Protein AF-A0A1Y2BRX2-F1 (afdb_monomer_lite)

Foldseek 3Di:
DDDDDPPAPPFFFPQPPDDDQAFPPDDPDDDDDDDDDDDLVDQQWDFQADDFQAAAAEEEEEAAPPAPCPVVVQVLLQDCQAHLLQQLCLQQADPVGGHDGYHHDYYHYDPPDDDQEEECLPHVLVVVLVCCVVVVDDDASNYEYEYEYHPSRWYDYPNDIDLRTHQKAKAWAACQLPDFHDGTHIYMYGYPNDPDPDCQSSQARVQLRVQQCRQPSHFPNGIFRPDDDCCGGGFSSNQPPAWDWDAGPVRDTHIYTFGARSVVRDGHGRDDPHHPPPPPPPLPLCLKAWDAPDAFQAAAEEAEEEAACDPCVVVVLVLLQQCLQFLQQVLCQLLQDVRVGGHHHGYYYDYYHYNHPHDQEAEDVPHVLVVVLVCLQVVVDADDSRYEYEYEYDARRWYYYPNHTCPPRNQKGKDWHQCVVRHPDGIYIYMYHYQCVHRNVPSAASDPDSQLSSQARVQLRSQCRRQVQPHTIARPVDPFGHQQTDQFRRRWHDGPPSHIYTFGARSNVRHTDDSSPD

Secondary structure (DSSP, 8-state):
-------------------PPPPTT---S---PPP----TT--SSEE-S----SS-EEEEEEESTT-TTHHHHHHHHHHHHHSGGGGGGGGG--SS------EEEEEEE--SPPPSEEEIIIIIHHHHHHHHHTTS----TTEEEEEEEPTT-EEEETTEEBTTTBS-EEEEEE-TTT-SS-SEEEEEEEE--S--SSTHHHHHHHHHHHHHHHH-SSTTSSEEB-SSSTT-B-TTGGGTT-EEEEE-TTS-EEEEE-EEETTTTEEESS--SS----------TTSSEE-TT----SS-EE--EEES--TTHHHHHHHHHHHTTSTHHHHGGGG-EETTEE-----EEPPPEEESS--SEEEIIIIIHHHHHHHHHTTSS---TTEEEEEEEPTT-EEEETTEESTTTTSEEEEEEE-TTTSSSSEEEEEEE--TTTTTTTTS-S-SSHHHHHHHHHHHHHHHHHTTTTTSEEETTSTTEETTSGGGTT-EEEETTTEEEE-EEETTTTEEE-GGG-

Organism: NCBI:txid329046

Radius of gyration: 25.16 Å; chains: 1; bounding box: 63×54×71 Å

Structure (mmCIF, N/CA/C/O backbone):
data_AF-A0A1Y2BRX2-F1
#
_entry.id   AF-A0A1Y2BRX2-F1
#
loop_
_atom_site.group_PDB
_atom_site.id
_atom_site.type_symbol
_atom_site.label_atom_id
_atom_site.label_alt_id
_atom_site.label_comp_id
_atom_site.label_asym_id
_atom_site.label_entity_id
_atom_site.label_seq_id
_atom_site.pdbx_PDB_ins_code
_atom_site.Cartn_x
_atom_site.Cartn_y
_atom_site.Cartn_z
_atom_site.occupancy
_atom_site.B_iso_or_equiv
_atom_site.auth_seq_id
_atom_site.auth_comp_id
_atom_site.auth_asym_id
_atom_site.auth_atom_id
_atom_site.pdbx_PDB_model_num
ATOM 1 N N . MET A 1 1 ? 32.779 21.026 -26.526 1.00 32.16 1 MET A N 1
ATOM 2 C CA . MET A 1 1 ? 31.305 20.954 -26.529 1.00 32.16 1 MET A CA 1
ATOM 3 C C . MET A 1 1 ? 30.924 20.267 -25.242 1.00 32.16 1 MET A C 1
ATOM 5 O O . MET A 1 1 ? 30.883 19.050 -25.162 1.00 32.16 1 MET A O 1
ATOM 9 N N . SER A 1 2 ? 30.872 21.096 -24.217 1.00 27.55 2 SER A N 1
ATOM 10 C CA . SER A 1 2 ? 30.724 20.813 -22.799 1.00 27.55 2 SER A CA 1
ATOM 11 C C . SER A 1 2 ? 29.560 21.696 -22.387 1.00 27.55 2 SER A C 1
ATOM 13 O O . SER A 1 2 ? 29.672 22.897 -22.612 1.00 27.55 2 SER A O 1
ATOM 15 N N . ASP A 1 3 ? 28.463 21.070 -21.969 1.00 25.59 3 ASP A N 1
ATOM 16 C CA . ASP A 1 3 ? 27.291 21.622 -21.269 1.00 25.59 3 ASP A CA 1
ATOM 17 C C . ASP A 1 3 ? 26.054 20.817 -21.688 1.00 25.59 3 ASP A C 1
ATOM 19 O O . ASP A 1 3 ? 25.240 21.242 -22.501 1.00 25.59 3 ASP A O 1
ATOM 23 N N . PHE A 1 4 ? 25.934 19.609 -21.136 1.00 25.36 4 PHE A N 1
ATOM 24 C CA . PHE A 1 4 ? 24.626 19.060 -20.797 1.00 25.36 4 PHE A CA 1
ATOM 25 C C . PHE A 1 4 ? 24.645 18.865 -19.287 1.00 25.36 4 PHE A C 1
ATOM 27 O O . PHE A 1 4 ? 25.480 18.139 -18.749 1.00 25.36 4 PHE A O 1
ATOM 34 N N . ALA A 1 5 ? 23.813 19.672 -18.640 1.00 25.05 5 ALA A N 1
ATOM 35 C CA . ALA A 1 5 ? 23.762 19.901 -17.215 1.00 25.05 5 ALA A CA 1
ATOM 36 C C . ALA A 1 5 ? 23.495 18.617 -16.422 1.00 25.05 5 ALA A C 1
ATOM 38 O O . ALA A 1 5 ? 22.784 17.722 -16.878 1.00 25.05 5 ALA A O 1
ATOM 39 N N . ASN A 1 6 ? 24.040 18.599 -15.205 1.00 25.88 6 ASN A N 1
ATOM 40 C CA . ASN A 1 6 ? 23.584 17.775 -14.095 1.00 25.88 6 ASN A CA 1
ATOM 41 C C . ASN A 1 6 ? 22.054 17.883 -13.978 1.00 25.88 6 ASN A C 1
ATOM 43 O O . ASN A 1 6 ? 21.546 18.848 -13.409 1.00 25.88 6 ASN A O 1
ATOM 47 N N . PHE A 1 7 ? 21.326 16.910 -14.519 1.00 27.52 7 PHE A N 1
ATOM 48 C CA . PHE A 1 7 ? 19.983 16.617 -14.042 1.00 27.52 7 PHE A CA 1
ATOM 49 C C . PHE A 1 7 ? 20.167 15.887 -12.714 1.00 27.52 7 PHE A C 1
ATOM 51 O O . PHE A 1 7 ? 20.661 14.760 -12.686 1.00 27.52 7 PHE A O 1
ATOM 58 N N . ASN A 1 8 ? 19.856 16.570 -11.611 1.00 26.00 8 ASN A N 1
ATOM 59 C CA . ASN A 1 8 ? 19.730 15.919 -10.316 1.00 26.00 8 ASN A CA 1
ATOM 60 C C . ASN A 1 8 ? 18.638 14.855 -10.457 1.00 26.00 8 ASN A C 1
ATOM 62 O O . ASN A 1 8 ? 17.493 15.185 -10.751 1.00 26.00 8 ASN A O 1
ATOM 66 N N . LEU A 1 9 ? 19.010 13.585 -10.300 1.00 33.22 9 LEU A N 1
ATOM 67 C CA . LEU A 1 9 ? 18.044 12.514 -10.112 1.00 33.22 9 LEU A CA 1
ATOM 68 C C . LEU A 1 9 ? 17.394 12.754 -8.744 1.00 33.22 9 LEU A C 1
ATOM 70 O O . LEU A 1 9 ? 18.014 12.478 -7.714 1.00 33.22 9 LEU A O 1
ATOM 74 N N . GLU A 1 10 ? 16.185 13.301 -8.722 1.00 29.33 10 GLU A N 1
ATOM 75 C CA . GLU A 1 10 ? 15.288 13.103 -7.589 1.00 29.33 10 GLU A CA 1
ATOM 76 C C . GLU A 1 10 ? 14.779 11.675 -7.716 1.00 29.33 10 GLU A C 1
ATOM 78 O O . GLU A 1 10 ? 13.922 11.347 -8.531 1.00 29.33 10 GLU A O 1
ATOM 83 N N . ALA A 1 11 ? 15.454 10.776 -7.010 1.00 29.09 11 ALA A N 1
ATOM 84 C CA . ALA A 1 11 ? 15.002 9.410 -6.912 1.00 29.09 11 ALA A CA 1
ATOM 85 C C . ALA A 1 11 ? 13.754 9.390 -6.022 1.00 29.09 11 ALA A C 1
ATOM 87 O O . ALA A 1 11 ? 13.708 10.031 -4.970 1.00 29.09 11 ALA A O 1
ATOM 88 N N . THR A 1 12 ? 12.728 8.702 -6.511 1.00 32.28 12 THR A N 1
ATOM 89 C CA . THR A 1 12 ? 11.388 8.613 -5.939 1.00 32.28 12 THR A CA 1
ATOM 90 C C . THR A 1 12 ? 11.470 7.853 -4.625 1.00 32.28 12 THR A C 1
ATOM 92 O O . THR A 1 12 ? 11.398 6.629 -4.570 1.00 32.28 12 THR A O 1
ATOM 95 N N . VAL A 1 13 ? 11.672 8.592 -3.543 1.00 27.64 13 VAL A N 1
ATOM 96 C CA . VAL A 1 13 ? 11.586 8.055 -2.197 1.00 27.64 13 VAL A CA 1
ATOM 97 C C . VAL A 1 13 ? 10.103 7.992 -1.844 1.00 27.64 13 VAL A C 1
ATOM 99 O O . VAL A 1 13 ? 9.528 8.976 -1.383 1.00 27.64 13 VAL A O 1
ATOM 102 N N . ALA A 1 14 ? 9.466 6.837 -2.034 1.00 28.88 14 ALA A N 1
ATOM 103 C CA . ALA A 1 14 ? 8.312 6.507 -1.206 1.00 28.88 14 ALA A CA 1
ATOM 104 C C . ALA A 1 14 ? 8.851 6.179 0.188 1.00 28.88 14 ALA A C 1
ATOM 106 O O . ALA A 1 14 ? 8.959 5.021 0.582 1.00 28.88 14 ALA A O 1
ATOM 107 N N . ASN A 1 15 ? 9.256 7.219 0.921 1.00 26.61 15 ASN A N 1
ATOM 108 C CA . ASN A 1 15 ? 9.416 7.091 2.353 1.00 26.61 15 ASN A CA 1
ATOM 109 C C . ASN A 1 15 ? 8.004 6.819 2.851 1.00 26.61 15 ASN A C 1
ATOM 111 O O . ASN A 1 15 ? 7.181 7.730 2.919 1.00 26.61 15 ASN A O 1
ATOM 115 N N . TYR A 1 16 ? 7.740 5.568 3.207 1.00 31.95 16 TYR A N 1
ATOM 116 C CA . TYR A 1 16 ? 6.744 5.255 4.214 1.00 31.95 16 TYR A CA 1
ATOM 117 C C . TYR A 1 16 ? 7.233 5.925 5.494 1.00 31.95 16 TYR A C 1
ATOM 119 O O . TYR A 1 16 ? 7.947 5.320 6.293 1.00 31.95 16 TYR A O 1
ATOM 127 N N . THR A 1 17 ? 6.996 7.233 5.622 1.00 25.50 17 THR A N 1
ATOM 128 C CA . THR A 1 17 ? 7.447 7.985 6.782 1.00 25.50 17 THR A CA 1
ATOM 129 C C . THR A 1 17 ? 6.702 7.439 7.984 1.00 25.50 17 THR A C 1
ATOM 131 O O . THR A 1 17 ? 5.512 7.670 8.178 1.00 25.50 17 THR A O 1
ATOM 134 N N . SER A 1 18 ? 7.465 6.671 8.750 1.00 30.88 18 SER A N 1
ATOM 135 C CA . SER A 1 18 ? 7.239 6.242 10.116 1.00 30.88 18 SER A CA 1
ATOM 136 C C . SER A 1 18 ? 6.603 7.356 10.944 1.00 30.88 18 SER A C 1
ATOM 138 O O . SER A 1 18 ? 7.214 8.415 11.130 1.00 30.88 18 SER A O 1
ATOM 140 N N . HIS A 1 19 ? 5.402 7.106 11.452 1.00 36.16 19 HIS A N 1
ATOM 141 C CA . HIS A 1 19 ? 4.795 7.931 12.483 1.00 36.16 19 HIS A CA 1
ATOM 142 C C . HIS A 1 19 ? 5.400 7.521 13.822 1.00 36.16 19 HIS A C 1
ATOM 144 O O . HIS A 1 19 ? 5.216 6.404 14.298 1.00 36.16 19 HIS A O 1
ATOM 150 N N . THR A 1 20 ? 6.148 8.432 14.438 1.00 30.53 20 THR A N 1
ATOM 151 C CA . THR A 1 20 ? 6.547 8.265 15.834 1.00 30.53 20 THR A CA 1
ATOM 152 C C . THR A 1 20 ? 5.292 8.312 16.708 1.00 30.53 20 THR A C 1
ATOM 154 O O . THR A 1 20 ? 4.595 9.328 16.645 1.00 30.53 20 THR A O 1
ATOM 157 N N . PRO A 1 21 ? 5.025 7.300 17.554 1.00 33.62 21 PRO A N 1
ATOM 158 C CA . PRO A 1 21 ? 3.983 7.394 18.568 1.00 33.62 21 PRO A CA 1
ATOM 159 C C . PRO A 1 21 ? 4.205 8.643 19.428 1.00 33.62 21 PRO A C 1
ATOM 161 O O . PRO A 1 21 ? 5.339 8.930 19.830 1.00 33.62 21 PRO A O 1
ATOM 164 N N . VAL A 1 22 ? 3.146 9.405 19.705 1.00 32.34 22 VAL A N 1
ATOM 165 C CA . VAL A 1 22 ? 3.243 10.607 20.541 1.00 32.34 22 VAL A CA 1
ATOM 166 C C . VAL A 1 22 ? 3.672 10.195 21.961 1.00 32.34 22 VAL A C 1
ATOM 168 O O . VAL A 1 22 ? 2.942 9.459 22.620 1.00 32.34 22 VAL A O 1
ATOM 171 N N . PRO A 1 23 ? 4.827 10.651 22.489 1.00 26.11 23 PRO A N 1
ATOM 172 C CA . PRO A 1 23 ? 5.303 10.212 23.798 1.00 26.11 23 PRO A CA 1
ATOM 173 C C . PRO A 1 23 ? 4.419 10.729 24.941 1.00 26.11 23 PRO A C 1
ATOM 175 O O . PRO A 1 23 ? 4.184 11.934 25.052 1.00 26.11 23 PRO A O 1
ATOM 178 N N . PHE A 1 24 ? 4.090 9.855 25.899 1.00 31.39 24 PHE A N 1
ATOM 179 C CA . PHE A 1 24 ? 3.333 10.146 27.134 1.00 31.39 24 PHE A CA 1
ATOM 180 C C . PHE A 1 24 ? 3.897 11.287 28.026 1.00 31.39 24 PHE A C 1
ATOM 182 O O . PHE A 1 24 ? 3.278 11.681 29.012 1.00 31.39 24 PHE A O 1
ATOM 189 N N . SER A 1 25 ? 5.079 11.848 27.732 1.00 26.64 25 SER A N 1
ATOM 190 C CA . SER A 1 25 ? 5.807 12.756 28.639 1.00 26.64 25 SER A CA 1
ATOM 191 C C . SER A 1 25 ? 5.948 14.216 28.190 1.00 26.64 25 SER A C 1
ATOM 193 O O . SER A 1 25 ? 6.662 14.985 28.843 1.00 26.64 25 SER A O 1
ATOM 195 N N . ARG A 1 26 ? 5.247 14.675 27.146 1.00 29.53 26 ARG A N 1
ATOM 196 C CA . ARG A 1 26 ? 5.325 16.084 26.722 1.00 29.53 26 ARG A CA 1
ATOM 197 C C . ARG A 1 26 ? 3.956 16.758 26.697 1.00 29.53 26 ARG A C 1
ATOM 199 O O . ARG A 1 26 ? 3.260 16.682 25.704 1.00 29.53 26 ARG A O 1
ATOM 206 N N . LEU A 1 27 ? 3.624 17.438 27.801 1.00 29.95 27 LEU A N 1
ATOM 207 C CA . LEU A 1 27 ? 2.996 18.776 27.876 1.00 29.95 27 LEU A CA 1
ATOM 208 C C . LEU A 1 27 ? 2.600 19.094 29.334 1.00 29.95 27 LEU A C 1
ATOM 210 O O . LEU A 1 27 ? 1.451 19.354 29.675 1.00 29.95 27 LEU A O 1
ATOM 214 N N . LEU A 1 28 ? 3.589 19.140 30.234 1.00 28.02 28 LEU A N 1
ATOM 215 C CA . LEU A 1 28 ? 3.444 19.900 31.479 1.00 28.02 28 LEU A CA 1
ATOM 216 C C . LEU A 1 28 ? 3.600 21.388 31.157 1.00 28.02 28 LEU A C 1
ATOM 218 O O . LEU A 1 28 ? 4.697 21.933 31.275 1.00 28.02 28 LEU A O 1
ATOM 222 N N . LYS A 1 29 ? 2.507 22.013 30.713 1.00 27.38 29 LYS A N 1
ATOM 223 C CA . LYS A 1 29 ? 2.119 23.414 30.960 1.00 27.38 29 LYS A CA 1
ATOM 224 C C . LYS A 1 29 ? 0.887 23.717 30.117 1.00 27.38 29 LYS A C 1
ATOM 226 O O . LYS A 1 29 ? 0.976 23.846 28.903 1.00 27.38 29 LYS A O 1
ATOM 231 N N . GLY A 1 30 ? -0.257 23.822 30.787 1.00 29.06 30 GLY A N 1
ATOM 232 C CA . GLY A 1 30 ? -1.472 24.336 30.179 1.00 29.06 30 GLY A CA 1
ATOM 233 C C . GLY A 1 30 ? -1.260 25.780 29.743 1.00 29.06 30 GLY A C 1
ATOM 234 O O . GLY A 1 30 ? -1.150 26.671 30.582 1.00 29.06 30 GLY A O 1
ATOM 235 N N . GLU A 1 31 ? -1.220 26.000 28.436 1.00 27.09 31 GLU A N 1
ATOM 236 C CA . GLU A 1 31 ? -1.486 27.303 27.847 1.00 27.09 31 GLU A CA 1
ATOM 237 C C . GLU A 1 31 ? -2.825 27.207 27.122 1.00 27.09 31 GLU A C 1
ATOM 239 O O . GLU A 1 31 ? -2.972 26.569 26.084 1.00 27.09 31 GLU A O 1
ATO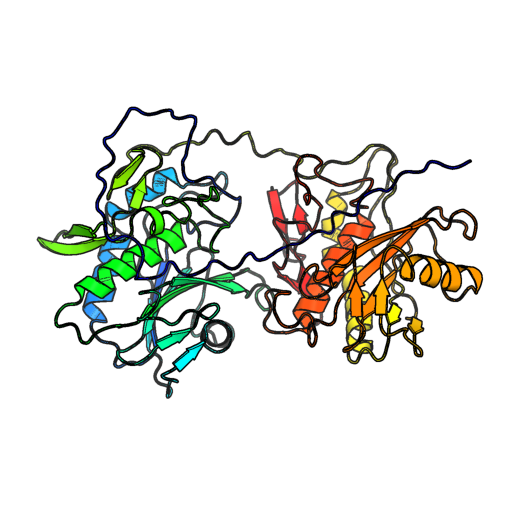M 244 N N . THR A 1 32 ? -3.843 27.811 27.728 1.00 25.61 32 THR A N 1
ATOM 245 C CA . THR A 1 32 ? -5.142 28.043 27.104 1.00 25.61 32 THR A CA 1
ATOM 246 C C . THR A 1 32 ? -4.958 29.032 25.956 1.00 25.61 32 THR A C 1
ATOM 248 O O . THR A 1 32 ? -4.799 30.231 26.201 1.00 25.61 32 THR A O 1
ATOM 251 N N . LEU A 1 33 ? -4.984 28.552 24.713 1.00 29.52 33 LEU A N 1
ATOM 252 C CA . LEU A 1 33 ? -5.094 29.424 23.547 1.00 29.52 33 LEU A CA 1
ATOM 253 C C . LEU A 1 33 ? -6.552 29.878 23.391 1.00 29.52 33 LEU A C 1
ATOM 255 O O . LEU A 1 33 ? -7.482 29.075 23.331 1.00 29.52 33 LEU A O 1
ATOM 259 N N . SER A 1 34 ? -6.732 31.197 23.399 1.00 25.16 34 SER A N 1
ATOM 260 C CA . SER A 1 34 ? -8.011 31.893 23.234 1.00 25.16 34 SER A CA 1
ATOM 261 C C . SER A 1 34 ? -8.429 31.899 21.753 1.00 25.16 34 SER A C 1
ATOM 263 O O . SER A 1 34 ? -7.551 32.013 20.895 1.00 25.16 34 SER A O 1
ATOM 265 N N . PRO A 1 35 ? -9.730 31.813 21.411 1.00 35.00 35 PRO A N 1
ATOM 266 C CA . PRO A 1 35 ? -10.169 31.660 20.031 1.00 35.00 35 PRO A CA 1
ATOM 267 C C . PRO A 1 35 ? -10.172 33.019 19.325 1.00 35.00 35 PRO A C 1
ATOM 269 O O . PRO A 1 35 ? -10.926 33.924 19.688 1.00 35.00 35 PRO A O 1
ATOM 272 N N . THR A 1 36 ? -9.362 33.171 18.282 1.00 29.42 36 THR A N 1
ATOM 273 C CA . THR A 1 36 ? -9.497 34.280 17.330 1.00 29.42 36 THR A CA 1
ATOM 274 C C . THR A 1 36 ? -9.916 33.746 15.967 1.00 29.42 36 THR A C 1
ATOM 276 O O . THR A 1 36 ? -9.121 33.120 15.281 1.00 29.42 36 THR A O 1
ATOM 279 N N . VAL A 1 37 ? -11.189 34.013 15.658 1.00 32.31 37 VAL A N 1
ATOM 280 C CA . VAL A 1 37 ? -11.879 34.190 14.365 1.00 32.31 37 VAL A CA 1
ATOM 281 C C . VAL A 1 37 ? -11.307 33.476 13.127 1.00 32.31 37 VAL A C 1
ATOM 283 O O . VAL A 1 37 ? -10.202 33.737 12.666 1.00 32.31 37 VAL A O 1
ATOM 286 N N . SER A 1 38 ? -12.195 32.667 12.549 1.00 37.03 38 SER A N 1
ATOM 287 C CA . SER A 1 38 ? -12.112 31.835 11.350 1.00 37.03 38 SER A CA 1
ATOM 288 C C . SER A 1 38 ? -11.604 32.529 10.081 1.00 37.03 38 SER A C 1
ATOM 290 O O . SER A 1 38 ? -12.235 33.467 9.585 1.00 37.03 38 SER A O 1
ATOM 292 N N . ASP A 1 39 ? -10.563 31.949 9.490 1.00 40.62 39 ASP A N 1
ATOM 293 C CA . ASP A 1 39 ? -10.271 32.028 8.060 1.00 40.62 39 ASP A CA 1
ATOM 294 C C . ASP A 1 39 ? -10.576 30.654 7.423 1.00 40.62 39 ASP A C 1
ATOM 296 O O . ASP A 1 39 ? -9.798 29.715 7.599 1.00 40.62 39 ASP A O 1
ATOM 300 N N . PRO A 1 40 ? -11.696 30.501 6.691 1.00 41.91 40 PRO A N 1
ATOM 301 C CA . PRO A 1 40 ? -12.034 29.270 5.970 1.00 41.91 40 PRO A CA 1
ATOM 302 C C . PRO A 1 40 ? -10.982 28.837 4.934 1.00 41.91 40 PRO A C 1
ATOM 304 O O . PRO A 1 40 ? -11.077 27.730 4.414 1.00 41.91 40 PRO A O 1
ATOM 307 N N . SER A 1 41 ? -9.995 29.686 4.612 1.00 51.56 41 SER A N 1
ATOM 308 C CA . SER A 1 41 ? -8.897 29.354 3.696 1.00 51.56 41 SER A CA 1
ATOM 309 C C . SER A 1 41 ? -7.710 28.637 4.356 1.00 51.56 41 SER A C 1
ATOM 311 O O . SER A 1 41 ? -6.770 28.260 3.659 1.00 51.56 41 SER A O 1
ATOM 313 N N . LYS A 1 42 ? -7.748 28.393 5.676 1.00 62.41 42 LYS A N 1
ATOM 314 C CA . LYS A 1 42 ? -6.726 27.616 6.397 1.00 62.41 42 LYS A CA 1
ATOM 315 C C . LYS A 1 42 ? -7.355 26.491 7.212 1.00 62.41 42 LYS A C 1
ATOM 317 O O . LYS A 1 42 ? -7.493 26.580 8.429 1.00 62.41 42 LYS A O 1
ATOM 322 N N . LEU A 1 43 ? -7.739 25.423 6.517 1.00 79.12 43 LEU A N 1
ATOM 323 C CA . LEU A 1 43 ? -8.009 24.137 7.158 1.00 79.12 43 LEU A CA 1
ATOM 324 C C . LEU A 1 43 ? -6.722 23.649 7.838 1.00 79.12 43 LEU A C 1
ATOM 326 O O . LEU A 1 43 ? -5.643 23.794 7.265 1.00 79.12 43 LEU A O 1
ATOM 330 N N . LEU A 1 44 ? -6.836 23.108 9.055 1.00 87.19 44 LEU A N 1
ATOM 331 C CA . LEU A 1 44 ? -5.675 22.565 9.762 1.00 87.19 44 LEU A CA 1
ATOM 332 C C . LEU A 1 44 ? -5.317 21.185 9.206 1.00 87.19 44 LEU A C 1
ATOM 334 O O . LEU A 1 44 ? -4.168 20.958 8.848 1.00 87.19 44 LEU A O 1
ATOM 338 N N . LEU A 1 45 ? -6.305 20.289 9.108 1.00 88.88 45 LEU A N 1
ATOM 339 C CA . LEU A 1 45 ? -6.128 19.004 8.434 1.00 88.88 45 LEU A CA 1
ATOM 340 C C . LEU A 1 45 ? -6.440 19.163 6.951 1.00 88.88 45 LEU A C 1
ATOM 342 O O . LEU A 1 45 ? -7.478 19.730 6.588 1.00 88.88 45 LEU A O 1
ATOM 346 N N . THR A 1 46 ? -5.580 18.597 6.116 1.00 86.56 46 THR A N 1
ATOM 347 C CA . THR A 1 46 ? -5.766 18.487 4.671 1.00 86.56 46 THR A CA 1
ATOM 348 C C . THR A 1 46 ? -5.968 17.033 4.279 1.00 86.56 46 THR A C 1
ATOM 350 O O . THR A 1 46 ? -5.470 16.131 4.946 1.00 86.56 46 THR A O 1
ATOM 353 N N . TYR A 1 47 ? -6.710 16.807 3.200 1.00 82.88 47 TYR A N 1
ATOM 354 C CA . TYR A 1 47 ? -6.903 15.470 2.655 1.00 82.88 47 TYR A CA 1
ATOM 355 C C . TYR A 1 47 ? -5.731 15.096 1.742 1.00 82.88 47 TYR A C 1
ATOM 357 O O . TYR A 1 47 ? -5.495 15.776 0.743 1.00 82.88 47 TYR A O 1
ATOM 365 N N . ASN A 1 48 ? -5.036 14.009 2.066 1.00 76.38 48 ASN A N 1
ATOM 366 C CA . ASN A 1 48 ? -3.836 13.550 1.366 1.00 76.38 48 ASN A CA 1
ATOM 367 C C . ASN A 1 48 ? -4.138 12.517 0.253 1.00 76.38 48 ASN A C 1
ATOM 369 O O . ASN A 1 48 ? -3.216 11.975 -0.351 1.00 76.38 48 ASN A O 1
ATOM 373 N N . GLY A 1 49 ? -5.415 12.281 -0.080 1.00 74.25 49 GLY A N 1
ATOM 374 C CA . GLY A 1 49 ? -5.830 11.465 -1.233 1.00 74.25 49 GLY A CA 1
ATOM 375 C C . GLY A 1 49 ? -6.052 9.974 -0.950 1.00 74.25 49 GLY A C 1
ATOM 376 O O . GLY A 1 49 ? -6.495 9.247 -1.838 1.00 74.25 49 GLY A O 1
ATOM 377 N N . GLY A 1 50 ? -5.772 9.517 0.268 1.00 79.69 50 GLY A N 1
ATOM 378 C CA . GLY A 1 50 ? -5.972 8.148 0.737 1.00 79.69 50 GLY A CA 1
ATOM 379 C C . GLY A 1 50 ? -7.430 7.804 1.061 1.00 79.69 50 GLY A C 1
ATOM 380 O O . GLY A 1 50 ? -8.324 8.644 0.943 1.00 79.69 50 GLY A O 1
ATOM 381 N N . PRO A 1 51 ? -7.719 6.551 1.436 1.00 88.50 51 PRO A N 1
ATOM 382 C CA . PRO A 1 51 ? -9.081 6.135 1.748 1.00 88.50 51 PRO A CA 1
ATOM 383 C C . PRO A 1 51 ? -9.613 6.798 3.026 1.00 88.50 51 PRO A C 1
ATOM 385 O O . PRO A 1 51 ? -8.850 7.228 3.878 1.00 88.50 51 PRO A O 1
ATOM 388 N N . VAL A 1 52 ? -10.938 6.819 3.169 1.00 94.62 52 VAL A N 1
ATOM 389 C CA . VAL A 1 52 ? -11.649 6.993 4.452 1.00 94.62 52 VAL A CA 1
ATOM 390 C C . VAL A 1 52 ? -12.634 5.838 4.648 1.00 94.62 52 VAL A C 1
ATOM 392 O O . VAL A 1 52 ? -13.022 5.189 3.672 1.00 94.62 52 VAL A O 1
ATOM 395 N N . ILE A 1 53 ? -13.094 5.579 5.873 1.00 97.50 53 ILE A N 1
ATOM 396 C CA . ILE A 1 53 ? -14.124 4.558 6.125 1.00 97.50 53 ILE A CA 1
ATOM 397 C C . ILE A 1 53 ? -15.511 5.208 6.057 1.00 97.50 53 ILE A C 1
ATOM 399 O O . ILE A 1 53 ? -15.898 5.980 6.930 1.00 97.50 53 ILE A O 1
ATOM 403 N N . SER A 1 54 ? -16.286 4.896 5.012 1.00 95.50 54 SER A N 1
ATOM 404 C CA . SER A 1 54 ? -17.565 5.569 4.732 1.00 95.50 54 SER A CA 1
ATOM 405 C C . SER A 1 54 ? -18.660 5.236 5.745 1.00 95.50 54 SER A C 1
ATOM 407 O O . SER A 1 54 ? -19.294 6.130 6.295 1.00 95.50 54 SER A O 1
ATOM 409 N N . ASN A 1 55 ? -18.894 3.956 6.021 1.00 97.31 55 ASN A N 1
ATOM 410 C CA . ASN A 1 55 ? -19.893 3.509 6.992 1.00 97.31 55 ASN A CA 1
ATOM 411 C C . ASN A 1 55 ? -19.282 2.417 7.856 1.00 97.31 55 ASN A C 1
ATOM 413 O O . ASN A 1 55 ? -19.482 1.244 7.567 1.00 97.31 55 ASN A O 1
ATOM 417 N N . VAL A 1 56 ? -18.520 2.802 8.883 1.00 98.56 56 VAL A N 1
ATOM 418 C CA . VAL A 1 56 ? -17.676 1.860 9.631 1.00 98.56 56 VAL A CA 1
ATOM 419 C C . VAL A 1 56 ? -18.437 0.619 10.112 1.00 98.56 56 VAL A C 1
ATOM 421 O O . VAL A 1 56 ? -19.460 0.702 10.792 1.00 98.56 56 VAL A O 1
ATOM 424 N N . GLU A 1 57 ? -17.915 -0.546 9.749 1.00 98.75 57 GLU A N 1
ATOM 425 C CA . GLU A 1 57 ? -18.383 -1.862 10.162 1.00 98.75 57 GLU A CA 1
ATOM 426 C C . GLU A 1 57 ? -17.377 -2.439 11.155 1.00 98.75 57 GLU A C 1
ATOM 428 O O . GLU A 1 57 ? -16.321 -2.957 10.789 1.00 98.75 57 GLU A O 1
ATOM 433 N N . ILE A 1 58 ? -17.698 -2.313 12.439 1.00 98.88 58 ILE A N 1
ATOM 434 C CA . ILE A 1 58 ? -16.792 -2.644 13.533 1.00 98.88 58 ILE A CA 1
ATOM 435 C C . ILE A 1 58 ? -16.905 -4.134 13.843 1.00 98.88 58 ILE A C 1
ATOM 437 O O . ILE A 1 58 ? -17.984 -4.636 14.173 1.00 98.88 58 ILE A O 1
ATOM 441 N N . THR A 1 59 ? -15.778 -4.837 13.780 1.00 98.69 59 THR A N 1
ATOM 442 C CA . THR A 1 59 ? -15.625 -6.178 14.350 1.00 98.69 59 THR A CA 1
ATOM 443 C C . THR A 1 59 ? -14.653 -6.103 15.514 1.00 98.69 59 THR A C 1
ATOM 445 O O . THR A 1 59 ? -13.490 -5.754 15.321 1.00 98.69 59 THR A O 1
ATOM 448 N N . THR A 1 60 ? -15.100 -6.436 16.724 1.00 98.12 60 THR A N 1
ATOM 449 C CA . THR A 1 60 ? -14.178 -6.504 17.865 1.00 98.12 60 THR A CA 1
ATOM 450 C C . THR A 1 60 ? -13.412 -7.821 17.842 1.00 98.12 60 THR A C 1
ATOM 452 O O . THR A 1 60 ? -13.986 -8.889 17.625 1.00 98.12 60 THR A O 1
ATOM 455 N N . ILE A 1 61 ? -12.106 -7.753 18.062 1.00 97.38 61 ILE A N 1
ATOM 456 C CA . ILE A 1 61 ? -11.227 -8.905 18.220 1.00 97.38 61 ILE A CA 1
ATOM 457 C C . ILE A 1 61 ? -10.713 -8.902 19.658 1.00 97.38 61 ILE A C 1
ATOM 459 O O . ILE A 1 61 ? -9.969 -8.012 20.055 1.00 97.38 61 ILE A O 1
ATOM 463 N N . TRP A 1 62 ? -11.089 -9.909 20.438 1.00 95.88 62 TRP A N 1
ATOM 464 C CA . TRP A 1 62 ? -10.582 -10.125 21.792 1.00 95.88 62 TRP A CA 1
ATOM 465 C C . TRP A 1 62 ? -9.320 -10.980 21.706 1.00 95.88 62 TRP A C 1
ATOM 467 O O . TRP A 1 62 ? -9.397 -12.198 21.508 1.00 95.88 62 TRP A O 1
ATOM 477 N N . PHE A 1 63 ? -8.157 -10.335 21.781 1.00 90.19 63 PHE A N 1
ATOM 478 C CA . PHE A 1 63 ? -6.862 -11.003 21.714 1.00 90.19 63 PHE A CA 1
ATOM 479 C C . PHE A 1 63 ? -6.528 -11.548 23.108 1.00 90.19 63 PHE A C 1
ATOM 481 O O . PHE A 1 63 ? -5.896 -10.871 23.916 1.00 90.19 63 PHE A O 1
ATOM 488 N N . ASP A 1 64 ? -7.012 -12.769 23.359 1.00 82.62 64 ASP A N 1
ATOM 489 C CA . ASP A 1 64 ? -7.324 -13.390 24.657 1.00 82.62 64 ASP A CA 1
ATOM 490 C C . ASP A 1 64 ? -8.791 -13.208 25.065 1.00 82.62 64 ASP A C 1
ATOM 492 O O . ASP A 1 64 ? -9.271 -12.116 25.373 1.00 82.62 64 ASP A O 1
ATOM 496 N N . SER A 1 65 ? -9.498 -14.335 25.143 1.00 80.62 65 SER A N 1
ATOM 497 C CA . SER A 1 65 ? -10.865 -14.425 25.663 1.00 80.62 65 SER A CA 1
ATOM 498 C C . SER A 1 65 ? -11.062 -13.872 27.085 1.00 80.62 65 SER A C 1
ATOM 500 O O . SER A 1 65 ? -12.203 -13.638 27.482 1.00 80.62 65 SER A O 1
ATOM 502 N N . THR A 1 66 ? -9.988 -13.659 27.853 1.00 83.50 66 THR A N 1
ATOM 503 C CA . THR A 1 66 ? -10.011 -13.086 29.206 1.00 83.50 66 THR A CA 1
ATOM 504 C C . THR A 1 66 ? -9.937 -11.557 29.242 1.00 83.50 66 THR A C 1
ATOM 506 O O . THR A 1 66 ? -10.013 -10.988 30.334 1.00 83.50 66 THR A O 1
ATOM 509 N N . ALA A 1 67 ? -9.843 -10.882 28.085 1.00 87.75 67 ALA A N 1
ATOM 510 C CA . ALA A 1 67 ? -9.930 -9.425 28.001 1.00 87.75 67 ALA A CA 1
ATOM 511 C C . ALA A 1 67 ? -11.151 -8.914 28.784 1.00 87.75 67 ALA A C 1
ATOM 513 O O . ALA A 1 67 ? -12.260 -9.440 28.642 1.00 87.75 67 ALA A O 1
ATOM 514 N N . GLN A 1 68 ? -10.943 -7.925 29.654 1.00 89.69 68 GLN A N 1
ATOM 515 C CA . GLN A 1 68 ? -12.001 -7.391 30.510 1.00 89.69 68 GLN A CA 1
ATOM 516 C C . GLN A 1 68 ? -12.931 -6.457 29.723 1.00 89.69 68 GLN A C 1
ATOM 518 O O . GLN A 1 68 ? -12.608 -6.003 28.630 1.00 89.69 68 GLN A O 1
ATOM 523 N N . PHE A 1 69 ? -14.103 -6.160 30.292 1.00 92.88 69 PHE A N 1
ATOM 524 C CA . PHE A 1 69 ? -15.042 -5.153 29.775 1.00 92.88 69 PHE A CA 1
ATOM 525 C C . PHE A 1 69 ? -15.594 -5.400 28.360 1.00 92.88 69 PHE A C 1
ATOM 527 O O . PHE A 1 69 ? -16.132 -4.475 27.759 1.00 92.88 69 PHE A O 1
ATOM 534 N N . GLN A 1 70 ? -15.540 -6.633 27.838 1.00 94.62 70 GLN A N 1
ATOM 535 C CA . GLN A 1 70 ? -15.996 -6.940 26.470 1.00 94.62 70 GLN A CA 1
ATOM 536 C C . GLN A 1 70 ? -17.420 -6.444 26.191 1.00 94.62 70 GLN A C 1
ATOM 538 O O . GLN A 1 70 ? -17.669 -5.805 25.173 1.00 94.62 70 GLN A O 1
ATOM 543 N N . SER A 1 71 ? -18.354 -6.682 27.121 1.00 94.81 71 SER A N 1
ATOM 544 C CA . SER A 1 71 ? -19.736 -6.209 26.989 1.00 94.81 71 SER A CA 1
ATOM 545 C C . SER A 1 71 ? -19.836 -4.685 26.991 1.00 94.81 71 SER A C 1
ATOM 547 O O . SER A 1 71 ? -20.553 -4.127 26.170 1.00 94.81 71 SER A O 1
ATOM 549 N N . ASP A 1 72 ? -19.100 -4.009 27.877 1.00 95.31 72 ASP A N 1
ATOM 550 C CA . ASP A 1 72 ? -19.124 -2.548 27.972 1.00 95.31 72 ASP A CA 1
ATOM 551 C C . ASP A 1 72 ? -18.535 -1.892 26.720 1.00 95.31 72 ASP A C 1
ATOM 553 O O . ASP A 1 72 ? -19.062 -0.890 26.246 1.00 95.31 72 ASP A O 1
ATOM 557 N N . LEU A 1 73 ? -17.476 -2.475 26.159 1.00 96.56 73 LEU A N 1
ATOM 558 C CA . LEU A 1 73 ? -16.849 -2.010 24.926 1.00 96.56 73 LEU A CA 1
ATOM 559 C C . LEU A 1 73 ? -17.750 -2.235 23.710 1.00 96.56 73 LEU A C 1
ATOM 561 O O . LEU A 1 73 ? -17.874 -1.351 22.869 1.00 96.56 73 LEU A O 1
ATOM 565 N N . VAL A 1 74 ? -18.435 -3.378 23.624 1.00 97.69 74 VAL A N 1
ATOM 566 C CA . VAL A 1 74 ? -19.410 -3.637 22.552 1.00 97.69 74 VAL A CA 1
ATOM 567 C C . VAL A 1 74 ? -20.594 -2.683 22.645 1.00 97.69 74 VAL A C 1
ATOM 569 O O . VAL A 1 74 ? -21.015 -2.133 21.626 1.00 97.69 74 VAL A O 1
ATOM 572 N N . ASP A 1 75 ? -21.128 -2.459 23.845 1.00 97.56 75 ASP A N 1
ATOM 573 C CA . ASP A 1 75 ? -22.190 -1.480 24.078 1.00 97.56 75 ASP A CA 1
ATOM 574 C C . ASP A 1 75 ? -21.728 -0.069 23.679 1.00 97.56 75 ASP A C 1
ATOM 576 O O . ASP A 1 75 ? -22.463 0.657 23.004 1.00 97.56 75 ASP A O 1
ATOM 580 N N . PHE A 1 76 ? -20.490 0.296 24.029 1.00 98.00 76 PHE A N 1
ATOM 581 C CA . PHE A 1 76 ? -19.898 1.570 23.638 1.00 98.00 76 PHE A CA 1
ATOM 582 C C . PHE A 1 76 ? -19.761 1.706 22.123 1.00 98.00 76 PHE A C 1
ATOM 584 O O . PHE A 1 76 ? -20.201 2.718 21.585 1.00 98.00 76 PHE A O 1
ATOM 591 N N . TYR A 1 77 ? -19.227 0.703 21.417 1.00 98.44 77 TYR A N 1
ATOM 592 C CA . TYR A 1 77 ? -19.118 0.733 19.955 1.00 98.44 77 TYR A CA 1
ATOM 593 C C . TYR A 1 77 ? -20.485 0.862 19.277 1.00 98.44 77 TYR A C 1
ATOM 595 O O . TYR A 1 77 ? -20.647 1.680 18.371 1.00 98.44 77 TYR A O 1
ATOM 603 N N . ASN A 1 78 ? -21.484 0.101 19.741 1.00 98.00 78 ASN A N 1
ATOM 604 C CA . ASN A 1 78 ? -22.857 0.207 19.243 1.00 98.00 78 ASN A CA 1
ATOM 605 C C . ASN A 1 78 ? -23.409 1.624 19.417 1.00 98.00 78 ASN A C 1
ATOM 607 O O . ASN A 1 78 ? -24.047 2.162 18.509 1.00 98.00 78 ASN A O 1
ATOM 611 N N . PHE A 1 79 ? -23.156 2.238 20.572 1.00 97.69 79 PHE A N 1
ATOM 612 C CA . PHE A 1 79 ? -23.566 3.605 20.845 1.00 97.69 79 PHE A CA 1
ATOM 613 C C . PHE A 1 79 ? -22.802 4.611 19.976 1.00 97.69 79 PHE A C 1
ATOM 615 O O . PHE A 1 79 ? -23.418 5.334 19.195 1.00 97.69 79 PHE A O 1
ATOM 622 N N . VAL A 1 80 ? -21.474 4.665 20.081 1.00 96.75 80 VAL A N 1
ATOM 623 C CA . VAL A 1 80 ? -20.656 5.723 19.480 1.00 96.75 80 VAL A CA 1
ATOM 624 C C . VAL A 1 80 ? -20.795 5.737 17.956 1.00 96.75 80 VAL A C 1
ATOM 626 O O . VAL A 1 80 ? -21.090 6.798 17.402 1.00 96.75 80 VAL A O 1
ATOM 629 N N . ALA A 1 81 ? -20.742 4.569 17.300 1.00 97.19 81 ALA A N 1
ATOM 630 C CA . ALA A 1 81 ? -20.816 4.439 15.843 1.00 97.19 81 ALA A CA 1
ATOM 631 C C . ALA A 1 81 ? -22.194 4.798 15.261 1.00 97.19 81 ALA A C 1
ATOM 633 O O . ALA A 1 81 ? -22.301 5.140 14.084 1.00 97.19 81 ALA A O 1
ATOM 634 N N . SER A 1 82 ? -23.256 4.749 16.070 1.00 95.81 82 SER A N 1
ATOM 635 C CA . SER A 1 82 ? -24.620 5.086 15.639 1.00 95.81 82 SER A CA 1
ATOM 636 C C . SER A 1 82 ? -25.120 6.438 16.165 1.00 95.81 82 SER A C 1
ATOM 638 O O . SER A 1 82 ? -26.202 6.891 15.772 1.00 95.81 82 SER A O 1
ATOM 640 N N . SER A 1 83 ? -24.352 7.098 17.035 1.00 94.50 83 SER A N 1
ATOM 641 C CA . SER A 1 83 ? -24.739 8.339 17.714 1.00 94.50 83 SER A CA 1
ATOM 642 C C . SER A 1 83 ? -24.405 9.602 16.916 1.00 94.50 83 SER A C 1
ATOM 644 O O . SER A 1 83 ? -23.817 9.566 15.834 1.00 94.50 83 SER A O 1
ATOM 646 N N . ASP A 1 84 ? -24.750 10.754 17.493 1.00 91.94 84 ASP A N 1
ATOM 647 C CA . ASP A 1 84 ? -24.352 12.056 16.963 1.00 91.94 84 ASP A CA 1
ATOM 648 C C . ASP A 1 84 ? -22.844 12.298 17.015 1.00 91.94 84 ASP A C 1
ATOM 650 O O . ASP A 1 84 ? -22.385 13.191 16.312 1.00 91.94 84 ASP A O 1
ATOM 654 N N . TYR A 1 85 ? -22.066 11.498 17.759 1.00 94.06 85 TYR A N 1
ATOM 655 C CA . TYR A 1 85 ? -20.600 11.542 17.717 1.00 94.06 85 TYR A CA 1
ATOM 656 C C . TYR A 1 85 ? -20.080 11.516 16.276 1.00 94.06 85 TYR A C 1
ATOM 658 O O . TYR A 1 85 ? -19.263 12.352 15.896 1.00 94.06 85 TYR A O 1
ATOM 666 N N . MET A 1 86 ? -20.674 10.653 15.445 1.00 94.88 86 MET A N 1
ATOM 667 C CA . MET A 1 86 ? -20.316 10.483 14.040 1.00 94.88 86 MET A CA 1
ATOM 668 C C . MET A 1 86 ? -20.565 11.714 13.161 1.00 94.88 86 MET A C 1
ATOM 670 O O . MET A 1 86 ? -19.993 11.823 12.079 1.00 94.88 86 MET A O 1
ATOM 674 N N . ASN A 1 87 ? -21.399 12.664 13.594 1.00 91.50 87 ASN A N 1
ATOM 675 C CA . ASN A 1 87 ? -21.742 13.829 12.775 1.00 91.50 87 ASN A CA 1
ATOM 676 C C . ASN A 1 87 ? -20.531 14.748 12.538 1.00 91.50 87 ASN A C 1
ATOM 678 O O . ASN A 1 87 ? -20.552 15.532 11.590 1.00 91.50 87 ASN A O 1
ATOM 682 N N . ILE A 1 88 ? -19.478 14.667 13.365 1.00 90.44 88 ILE A N 1
ATOM 683 C CA . ILE A 1 88 ? -18.250 15.430 13.120 1.00 90.44 88 ILE A CA 1
ATOM 684 C C . ILE A 1 88 ? -17.555 14.986 11.825 1.00 90.44 88 ILE A C 1
ATOM 686 O O . ILE A 1 88 ? -16.997 15.834 11.133 1.00 90.44 88 ILE A O 1
ATOM 690 N N . PHE A 1 89 ? -17.666 13.708 11.438 1.00 93.31 89 PHE A N 1
ATOM 691 C CA . PHE A 1 89 ? -17.000 13.156 10.253 1.00 93.31 89 PHE A CA 1
ATOM 692 C C . PHE A 1 89 ? -17.615 13.588 8.921 1.00 93.31 89 PHE A C 1
ATOM 694 O O . PHE A 1 89 ? -16.980 13.462 7.877 1.00 93.31 89 PHE A O 1
ATOM 701 N N . LEU A 1 90 ? -18.805 14.200 8.936 1.00 89.00 90 LEU A N 1
ATOM 702 C CA . LEU A 1 90 ? -19.430 14.756 7.730 1.00 89.00 90 LEU A CA 1
ATOM 703 C C . LEU A 1 90 ? -18.561 15.827 7.048 1.00 89.00 90 LEU A C 1
ATOM 705 O O . LEU A 1 90 ? -18.692 16.047 5.846 1.00 89.00 90 LEU A O 1
ATOM 709 N N . GLN A 1 91 ? -17.671 16.491 7.793 1.00 87.62 91 GLN A N 1
ATOM 710 C CA . GLN A 1 91 ? -16.726 17.469 7.241 1.00 87.62 91 GLN A CA 1
ATOM 711 C C . GLN A 1 91 ? -15.465 16.840 6.624 1.00 87.62 91 GLN A C 1
ATOM 713 O O . GLN A 1 91 ? -14.727 17.537 5.939 1.00 87.62 91 GLN A O 1
ATOM 718 N N . TYR A 1 92 ? -15.238 15.548 6.865 1.00 90.00 92 TYR A N 1
ATOM 719 C CA . TYR A 1 92 ? -14.079 14.775 6.409 1.00 90.00 92 TYR A CA 1
ATOM 720 C C . TYR A 1 92 ? -14.443 13.825 5.251 1.00 90.00 92 TYR A C 1
ATOM 722 O O . TYR A 1 92 ? -13.737 12.872 4.937 1.00 90.00 92 TYR A O 1
ATOM 730 N N . THR A 1 93 ? -15.563 14.091 4.580 1.00 87.25 93 THR A N 1
ATOM 731 C CA . THR A 1 93 ? -15.919 13.449 3.307 1.00 87.25 93 THR A CA 1
ATOM 732 C C . THR A 1 93 ? -14.900 13.821 2.225 1.00 87.25 93 THR A C 1
ATOM 734 O O . THR A 1 93 ? -14.453 14.964 2.152 1.00 87.25 93 THR A O 1
ATOM 737 N N . THR A 1 94 ? -14.539 12.862 1.378 1.00 80.75 94 THR A N 1
ATOM 738 C CA . THR A 1 94 ? -13.602 13.039 0.259 1.00 80.75 94 THR A CA 1
ATOM 739 C C . THR A 1 94 ? -14.372 13.251 -1.054 1.00 80.75 94 THR A C 1
ATOM 741 O O . THR A 1 94 ? -15.596 13.078 -1.087 1.00 80.75 94 THR A O 1
ATOM 744 N N . PRO A 1 95 ? -13.702 13.585 -2.177 1.00 77.00 95 PRO A N 1
ATOM 745 C CA . PRO A 1 95 ? -14.363 13.682 -3.482 1.00 77.00 95 PRO A CA 1
ATOM 746 C C . PRO A 1 95 ? -15.080 12.398 -3.927 1.00 77.00 95 PRO A C 1
ATOM 748 O O . PRO A 1 95 ? -16.002 12.459 -4.738 1.00 77.00 95 PRO A O 1
ATOM 751 N N . THR A 1 96 ? -14.653 11.239 -3.419 1.00 76.69 96 THR A N 1
ATOM 752 C CA . THR A 1 96 ? -15.134 9.916 -3.838 1.00 76.69 96 THR A CA 1
ATOM 753 C C . THR A 1 96 ? -15.878 9.158 -2.738 1.00 76.69 96 THR A C 1
ATOM 755 O O . THR A 1 96 ? -16.572 8.190 -3.046 1.00 76.69 96 THR A O 1
ATOM 758 N N . GLN A 1 97 ? -15.773 9.577 -1.472 1.00 85.75 97 GLN A N 1
ATOM 759 C CA . GLN A 1 97 ? -16.319 8.852 -0.324 1.00 85.75 97 GLN A CA 1
ATOM 760 C C . GLN A 1 97 ? -16.973 9.793 0.686 1.00 85.75 97 GLN A C 1
ATOM 762 O O . GLN A 1 97 ? -16.324 10.682 1.227 1.00 85.75 97 GLN A O 1
ATOM 767 N N . SER A 1 98 ? -18.247 9.556 1.003 1.00 89.50 98 SER A N 1
ATOM 768 C CA . SER A 1 98 ? -18.939 10.234 2.107 1.00 89.50 98 SER A CA 1
ATOM 769 C C . SER A 1 98 ? -18.852 9.424 3.394 1.00 89.50 98 SER A C 1
ATOM 771 O O . SER A 1 98 ? -19.030 8.210 3.358 1.00 89.50 98 SER A O 1
ATOM 773 N N . ILE A 1 99 ? -18.626 10.096 4.524 1.00 93.31 99 ILE A N 1
ATOM 774 C CA . ILE A 1 99 ? -18.581 9.446 5.840 1.00 93.31 99 ILE A CA 1
ATOM 775 C C . ILE A 1 99 ? -19.925 9.609 6.549 1.00 93.31 99 ILE A C 1
ATOM 777 O O . ILE A 1 99 ? -20.457 10.712 6.667 1.00 93.31 99 ILE A O 1
ATOM 781 N N . GLY A 1 100 ? -20.479 8.501 7.025 1.00 93.19 100 GLY A N 1
ATOM 782 C CA . GLY A 1 100 ? -21.733 8.419 7.755 1.00 93.19 100 GLY A CA 1
ATOM 783 C C . GLY A 1 100 ? -21.612 7.562 9.010 1.00 93.19 100 GLY A C 1
ATOM 784 O O . GLY A 1 100 ? -20.529 7.225 9.477 1.00 93.19 100 GLY A O 1
ATOM 785 N N . ARG A 1 101 ? -22.767 7.214 9.580 1.00 95.94 101 ARG A N 1
ATOM 786 C CA . ARG A 1 101 ? -22.838 6.340 10.758 1.00 95.94 101 ARG A CA 1
ATOM 787 C C . ARG A 1 101 ? -22.416 4.914 10.413 1.00 95.94 101 ARG A C 1
ATOM 789 O O . ARG A 1 101 ? -22.546 4.485 9.265 1.00 95.94 101 ARG A O 1
ATOM 796 N N . GLY A 1 102 ? -21.948 4.203 11.428 1.00 97.75 102 GLY A N 1
ATOM 797 C CA . GLY A 1 102 ? -21.511 2.819 11.353 1.00 97.75 102 GLY A CA 1
ATOM 798 C C . GLY A 1 102 ? -22.348 1.870 12.204 1.00 97.75 102 GLY A C 1
ATOM 799 O O . GLY A 1 102 ? -23.417 2.216 12.712 1.00 97.75 102 GLY A O 1
ATOM 800 N N . SER A 1 103 ? -21.841 0.651 12.357 1.00 98.44 103 SER A N 1
ATOM 801 C CA . SER A 1 103 ? -22.452 -0.402 13.167 1.00 98.44 103 SER A CA 1
ATOM 802 C C . SER A 1 103 ? -21.416 -1.419 13.642 1.00 98.44 103 SER A C 1
ATOM 804 O O . SER A 1 103 ? -20.359 -1.569 13.033 1.00 98.44 103 SER A O 1
ATOM 806 N N . VAL A 1 104 ? -21.731 -2.141 14.718 1.00 98.56 104 VAL A N 1
ATOM 807 C CA . VAL A 1 104 ? -20.988 -3.346 15.105 1.00 98.56 104 VAL A CA 1
ATOM 808 C C . VAL A 1 104 ? -21.572 -4.528 14.340 1.00 98.56 104 VAL A C 1
ATOM 810 O O . VAL A 1 104 ? -22.764 -4.812 14.462 1.00 98.56 104 VAL A O 1
ATOM 813 N N . VAL A 1 105 ? -20.743 -5.220 13.559 1.00 98.25 105 VAL A N 1
ATOM 814 C CA . VAL A 1 105 ? -21.179 -6.318 12.675 1.00 98.25 105 VAL A CA 1
ATOM 815 C C . VAL A 1 105 ? -20.696 -7.692 13.130 1.00 98.25 105 VAL A C 1
ATOM 817 O O . VAL A 1 105 ? -21.191 -8.712 12.650 1.00 98.25 105 VAL A O 1
ATOM 820 N N . GLY A 1 106 ? -19.758 -7.749 14.075 1.00 97.06 106 GLY A N 1
ATOM 821 C CA . GLY A 1 106 ? -19.213 -9.014 14.545 1.00 97.06 106 GLY A CA 1
ATOM 822 C C . GLY A 1 106 ? -18.329 -8.887 15.775 1.00 97.06 106 GLY A C 1
ATOM 823 O O . GLY A 1 106 ? -17.943 -7.796 16.190 1.00 97.06 106 GLY A O 1
ATOM 824 N N . GLN A 1 107 ? -18.011 -10.043 16.349 1.00 96.31 107 GLN A N 1
ATOM 825 C CA . GLN A 1 107 ? -17.008 -10.195 17.395 1.00 96.31 107 GLN A CA 1
ATOM 826 C C . GLN A 1 107 ? -16.253 -11.503 17.162 1.00 96.31 107 GLN A C 1
ATOM 828 O O . GLN A 1 107 ? -16.854 -12.507 16.772 1.00 96.31 107 GLN A O 1
ATOM 833 N N . TYR A 1 108 ? -14.957 -11.508 17.438 1.00 95.25 108 TYR A N 1
ATOM 834 C CA . TYR A 1 108 ? -14.107 -12.689 17.388 1.00 95.25 108 TYR A CA 1
ATOM 835 C C . TYR A 1 108 ? -13.265 -12.755 18.661 1.00 95.25 108 TYR A C 1
ATOM 837 O O . TYR A 1 108 ? -12.611 -11.784 19.018 1.00 95.25 108 TYR A O 1
ATOM 845 N N . ALA A 1 109 ? -13.274 -13.892 19.354 1.00 93.69 109 ALA A N 1
ATOM 846 C CA . ALA A 1 109 ? -12.410 -14.121 20.507 1.00 93.69 109 ALA A CA 1
ATOM 847 C C . ALA A 1 109 ? -11.323 -15.129 20.132 1.00 93.69 109 ALA A C 1
ATOM 849 O O . ALA A 1 109 ? -11.637 -16.262 19.755 1.00 93.69 109 ALA A O 1
ATOM 850 N N . GLU A 1 110 ? -10.058 -14.729 20.248 1.00 91.88 110 GLU A N 1
ATOM 851 C CA . GLU A 1 110 ? -8.941 -15.656 20.095 1.00 91.88 110 GLU A CA 1
ATOM 852 C C . GLU A 1 110 ? -8.864 -16.560 21.331 1.00 91.88 110 GLU A C 1
ATOM 854 O O . GLU A 1 110 ? -8.928 -16.112 22.478 1.00 91.88 110 GLU A O 1
ATOM 859 N N . THR A 1 111 ? -8.778 -17.862 21.076 1.00 85.62 111 THR A N 1
ATOM 860 C CA . THR A 1 111 ? -8.794 -18.920 22.098 1.00 85.62 111 THR A CA 1
ATOM 861 C C . THR A 1 111 ? -7.511 -19.742 22.101 1.00 85.62 111 THR A C 1
ATOM 863 O O . THR A 1 111 ? -7.286 -20.541 23.014 1.00 85.62 111 THR A O 1
ATOM 866 N N . ARG A 1 112 ? -6.649 -19.560 21.094 1.00 87.38 112 ARG A N 1
ATOM 867 C CA . ARG A 1 112 ? -5.301 -20.122 21.073 1.00 87.38 112 ARG A CA 1
ATOM 868 C C . ARG A 1 112 ? -4.425 -19.425 22.122 1.00 87.38 112 ARG A C 1
ATOM 870 O O . ARG A 1 112 ? -4.673 -18.267 22.451 1.00 87.38 112 ARG A O 1
ATOM 877 N N . PRO A 1 113 ? -3.382 -20.098 22.638 1.00 83.19 113 PRO A N 1
ATOM 878 C CA . PRO A 1 113 ? -2.390 -19.447 23.485 1.00 83.19 113 PRO A CA 1
ATOM 879 C C . PRO A 1 113 ? -1.767 -18.251 22.761 1.00 83.19 113 PRO A C 1
ATOM 881 O O . PRO A 1 113 ? -1.133 -18.424 21.719 1.00 83.19 113 PRO A O 1
ATOM 884 N N . ILE A 1 114 ? -1.952 -17.055 23.313 1.00 80.25 114 ILE A N 1
ATOM 885 C CA . ILE A 1 114 ? -1.392 -15.826 22.756 1.00 80.25 114 ILE A CA 1
ATOM 886 C C . ILE A 1 114 ? -0.048 -15.478 23.406 1.00 80.25 114 ILE A C 1
ATOM 888 O O . ILE A 1 114 ? 0.223 -15.819 24.560 1.00 80.25 114 ILE A O 1
ATOM 892 N N . LYS A 1 115 ? 0.807 -14.781 22.656 1.00 88.44 115 LYS A N 1
ATOM 893 C CA . LYS A 1 115 ? 2.001 -14.132 23.207 1.00 88.44 115 LYS A CA 1
ATOM 894 C C . LYS A 1 115 ? 1.574 -12.905 24.022 1.00 88.44 115 LYS A C 1
ATOM 896 O O . LYS A 1 115 ? 0.629 -12.218 23.653 1.00 88.44 115 LYS A O 1
ATOM 901 N N . THR A 1 116 ? 2.290 -12.618 25.108 1.00 90.50 116 THR A N 1
ATOM 902 C CA . THR A 1 116 ? 2.041 -11.440 25.964 1.00 90.50 116 THR A CA 1
ATOM 903 C C . THR A 1 116 ? 2.923 -10.238 25.622 1.00 90.50 116 THR A C 1
ATOM 905 O O . THR A 1 116 ? 2.697 -9.144 26.130 1.00 90.50 116 THR A O 1
ATOM 908 N N . SER A 1 117 ? 3.929 -10.433 24.772 1.00 93.75 117 SER A N 1
ATOM 909 C CA . SER A 1 117 ? 4.726 -9.366 24.176 1.00 93.75 117 SER A CA 1
ATOM 910 C C . SER A 1 117 ? 4.673 -9.554 22.672 1.00 93.75 117 SER A C 1
ATOM 912 O O . SER A 1 117 ? 5.080 -10.603 22.166 1.00 93.75 117 SER A O 1
ATOM 914 N N . LEU A 1 118 ? 4.059 -8.582 22.015 1.00 95.12 118 LEU A N 1
ATOM 915 C CA . LEU A 1 118 ? 3.736 -8.589 20.600 1.00 95.12 118 LEU A CA 1
ATOM 916 C C . LEU A 1 118 ? 4.540 -7.501 19.897 1.00 95.12 118 LEU A C 1
ATOM 918 O O . LEU A 1 118 ? 4.878 -6.481 20.495 1.00 95.12 118 LEU A O 1
ATOM 922 N N . ASP A 1 119 ? 4.777 -7.686 18.613 1.00 94.62 119 ASP A N 1
ATOM 923 C CA . ASP A 1 119 ? 5.184 -6.623 17.700 1.00 94.62 119 ASP A CA 1
ATOM 924 C C . ASP A 1 119 ? 4.140 -6.491 16.583 1.00 94.62 119 ASP A C 1
ATOM 926 O O . ASP A 1 119 ? 3.586 -7.491 16.122 1.00 94.62 119 ASP A O 1
ATOM 930 N N . ASP A 1 120 ? 3.823 -5.262 16.174 1.00 93.69 120 ASP A N 1
ATOM 931 C CA . ASP A 1 120 ? 2.794 -5.019 15.156 1.00 93.69 120 ASP A CA 1
ATOM 932 C C . ASP A 1 120 ? 3.106 -5.749 13.838 1.00 93.69 120 ASP A C 1
ATOM 934 O O . ASP A 1 120 ? 2.272 -6.490 13.313 1.00 93.69 120 ASP A O 1
ATOM 938 N N . VAL A 1 121 ? 4.340 -5.616 13.347 1.00 89.88 121 VAL A N 1
ATOM 939 C CA . VAL A 1 121 ? 4.776 -6.161 12.054 1.00 89.88 121 VAL A CA 1
ATOM 940 C C . VAL A 1 121 ? 4.975 -7.674 12.132 1.00 89.88 121 VAL A C 1
ATOM 942 O O . VAL A 1 121 ? 4.662 -8.394 11.184 1.00 89.88 121 VAL A O 1
ATOM 945 N N . VAL A 1 122 ? 5.490 -8.179 13.256 1.00 90.81 122 VAL A N 1
ATOM 946 C CA . VAL A 1 122 ? 5.826 -9.605 13.408 1.00 90.81 122 VAL A CA 1
ATOM 947 C C . VAL A 1 122 ? 4.640 -10.453 13.877 1.00 90.81 122 VAL A C 1
ATOM 949 O O . VAL A 1 122 ? 4.571 -11.632 13.526 1.00 90.81 122 VAL A O 1
ATOM 952 N N . ASP A 1 123 ? 3.711 -9.894 14.656 1.00 94.12 123 ASP A N 1
ATOM 953 C CA . ASP A 1 123 ? 2.623 -10.652 15.284 1.00 94.12 123 ASP A CA 1
ATOM 954 C C . ASP A 1 123 ? 1.222 -10.200 14.844 1.00 94.12 123 ASP A C 1
ATOM 956 O O . ASP A 1 123 ? 0.426 -11.047 14.434 1.00 94.12 123 ASP A O 1
ATOM 960 N N . ILE A 1 124 ? 0.896 -8.901 14.901 1.00 95.56 124 ILE A N 1
ATOM 961 C CA . ILE A 1 124 ? -0.479 -8.417 14.652 1.00 95.56 124 ILE A CA 1
ATOM 962 C C . ILE A 1 124 ? -0.852 -8.489 13.168 1.00 95.56 124 ILE A C 1
ATOM 964 O O . ILE A 1 124 ? -1.891 -9.057 12.813 1.00 95.56 124 ILE A O 1
ATOM 968 N N . GLN A 1 125 ? -0.004 -7.958 12.288 1.00 95.19 125 GLN A N 1
ATOM 969 C CA . GLN A 1 125 ? -0.261 -7.943 10.849 1.00 95.19 125 GLN A CA 1
ATOM 970 C C . GLN A 1 125 ? -0.368 -9.366 10.257 1.00 95.19 125 GLN A C 1
ATOM 972 O O . GLN A 1 125 ? -1.356 -9.650 9.566 1.00 95.19 125 GLN A O 1
ATOM 977 N N . PRO A 1 126 ? 0.548 -10.318 10.553 1.00 94.69 126 PRO A N 1
ATOM 978 C CA . PRO A 1 126 ? 0.403 -11.700 10.098 1.00 94.69 126 PRO A CA 1
ATOM 979 C C . PRO A 1 126 ? -0.841 -12.387 10.663 1.00 94.69 126 PRO A C 1
ATOM 981 O O . PRO A 1 126 ? -1.478 -13.164 9.953 1.00 94.69 126 PRO A O 1
ATOM 984 N N . TYR A 1 127 ? -1.224 -12.080 11.904 1.00 95.62 127 TYR A N 1
ATOM 985 C CA . TYR A 1 127 ? -2.435 -12.618 12.519 1.00 95.62 127 TYR A CA 1
ATOM 986 C C . TYR A 1 127 ? -3.710 -12.167 11.791 1.00 95.62 127 TYR A C 1
ATOM 988 O O . TYR A 1 127 ? -4.551 -13.001 11.458 1.00 95.62 127 TYR A O 1
ATOM 996 N N . LEU A 1 128 ? -3.848 -10.881 11.454 1.00 97.25 128 LEU A N 1
ATOM 997 C CA . LEU A 1 128 ? -4.989 -10.393 10.666 1.00 97.25 128 LEU A CA 1
ATOM 998 C C . LEU A 1 128 ? -5.047 -11.034 9.273 1.00 97.25 128 LEU A C 1
ATOM 1000 O O . LEU A 1 128 ? -6.121 -11.434 8.814 1.00 97.25 128 LEU A O 1
ATOM 1004 N N . ARG A 1 129 ? -3.890 -11.203 8.621 1.00 97.19 129 ARG A N 1
ATOM 1005 C CA . ARG A 1 129 ? -3.785 -11.924 7.342 1.00 97.19 129 ARG A CA 1
ATOM 1006 C C . ARG A 1 129 ? -4.175 -13.399 7.480 1.00 97.19 129 ARG A C 1
ATOM 1008 O O . ARG A 1 129 ? -4.853 -13.936 6.603 1.00 97.19 129 ARG A O 1
ATOM 1015 N N . GLU A 1 130 ? -3.807 -14.063 8.576 1.00 95.75 130 GLU A N 1
ATOM 1016 C CA . GLU A 1 130 ? -4.242 -15.433 8.881 1.00 95.75 130 GLU A CA 1
ATOM 1017 C C . GLU A 1 130 ? -5.766 -15.498 9.042 1.00 95.75 130 GLU A C 1
ATOM 1019 O O . GLU A 1 130 ? -6.422 -16.337 8.420 1.00 95.75 130 GLU A O 1
ATOM 1024 N N . LEU A 1 131 ? -6.362 -14.599 9.831 1.00 96.19 131 LEU A N 1
ATOM 1025 C CA . LEU A 1 131 ? -7.814 -14.566 10.012 1.00 96.19 131 LEU A CA 1
ATOM 1026 C C . LEU A 1 131 ? -8.547 -14.354 8.681 1.00 96.19 131 LEU A C 1
ATOM 1028 O O . LEU A 1 131 ? -9.587 -14.975 8.452 1.00 96.19 131 LEU A O 1
ATOM 1032 N N . TYR A 1 132 ? -8.007 -13.504 7.806 1.00 96.38 132 TYR A N 1
ATOM 1033 C CA . TYR A 1 132 ? -8.547 -13.274 6.469 1.00 96.38 132 TYR A CA 1
ATOM 1034 C C . TYR A 1 132 ? -8.458 -14.530 5.595 1.00 96.38 132 TYR A C 1
ATOM 1036 O O . TYR A 1 132 ? -9.470 -15.025 5.103 1.00 96.38 132 TYR A O 1
ATOM 1044 N N . THR A 1 133 ? -7.260 -15.101 5.452 1.00 95.44 133 THR A N 1
ATOM 1045 C CA . THR A 1 133 ? -7.020 -16.271 4.585 1.00 95.44 133 THR A CA 1
ATOM 1046 C C . THR A 1 133 ? -7.737 -17.534 5.059 1.00 95.44 133 THR A C 1
ATOM 1048 O O . THR A 1 133 ? -8.107 -18.380 4.246 1.00 95.44 133 THR A O 1
ATOM 1051 N N . THR A 1 134 ? -7.990 -17.662 6.363 1.00 95.31 134 THR A N 1
ATOM 1052 C CA . THR A 1 134 ? -8.764 -18.770 6.947 1.00 95.31 134 THR A CA 1
ATOM 1053 C C . THR A 1 134 ? -10.276 -18.515 6.977 1.00 95.31 134 THR A C 1
ATOM 1055 O O . THR A 1 134 ? -11.032 -19.375 7.438 1.00 95.31 134 THR A O 1
ATOM 1058 N N . GLY A 1 135 ? -10.739 -17.353 6.497 1.00 94.56 135 GLY A N 1
ATOM 1059 C CA . GLY A 1 135 ? -12.155 -16.977 6.455 1.00 94.56 135 GLY A CA 1
ATOM 1060 C C . GLY A 1 135 ? -12.782 -16.716 7.829 1.00 94.56 135 GLY A C 1
ATOM 1061 O O . GLY A 1 135 ? -14.007 -16.753 7.965 1.00 94.56 135 GLY A O 1
ATOM 1062 N N . LYS A 1 136 ? -11.966 -16.487 8.867 1.00 95.00 136 LYS A N 1
ATOM 1063 C CA . LYS A 1 136 ? -12.431 -16.113 10.216 1.00 95.00 136 LYS A CA 1
ATOM 1064 C C . LYS A 1 136 ? -12.943 -14.682 10.264 1.00 95.00 136 LYS A C 1
ATOM 1066 O O . LYS A 1 136 ? -13.861 -14.397 11.030 1.00 95.00 136 LYS A O 1
ATOM 1071 N N . ILE A 1 137 ? -12.382 -13.817 9.427 1.00 95.44 137 ILE A N 1
ATOM 1072 C CA . ILE A 1 137 ? -12.886 -12.473 9.160 1.00 95.44 137 ILE A CA 1
ATOM 1073 C C . ILE A 1 137 ? -13.142 -12.312 7.662 1.00 95.44 137 ILE A C 1
ATOM 1075 O O . ILE A 1 137 ? -12.475 -12.937 6.841 1.00 95.44 137 ILE A O 1
ATOM 1079 N N . ASN A 1 138 ? -14.118 -11.476 7.312 1.00 94.44 138 ASN A N 1
ATOM 1080 C CA . ASN A 1 138 ? -14.501 -11.194 5.929 1.00 94.44 138 ASN A CA 1
ATOM 1081 C C . ASN A 1 138 ? -14.520 -9.672 5.725 1.00 94.44 138 ASN A C 1
ATOM 1083 O O . ASN A 1 138 ? -15.594 -9.073 5.791 1.00 94.44 138 ASN A O 1
ATOM 1087 N N . PRO A 1 139 ? -13.342 -9.042 5.577 1.00 96.25 139 PRO A N 1
ATOM 1088 C CA . PRO A 1 139 ? -13.235 -7.600 5.449 1.00 96.25 139 PRO A CA 1
ATOM 1089 C C . PRO A 1 139 ? -13.921 -7.110 4.174 1.00 96.25 139 PRO A C 1
ATOM 1091 O O . PRO A 1 139 ? -14.097 -7.852 3.206 1.00 96.25 139 PRO A O 1
ATOM 1094 N N . ASN A 1 140 ? -14.285 -5.836 4.180 1.00 95.25 140 ASN A N 1
ATOM 1095 C CA . ASN A 1 140 ? -14.673 -5.036 3.030 1.00 95.25 140 ASN A CA 1
ATOM 1096 C C . ASN A 1 140 ? -14.157 -3.593 3.224 1.00 95.25 140 ASN A C 1
ATOM 1098 O O . ASN A 1 140 ? -13.473 -3.302 4.203 1.00 95.25 140 ASN A O 1
ATOM 1102 N N . GLN A 1 141 ? -14.478 -2.680 2.303 1.00 93.25 141 GLN A N 1
ATOM 1103 C CA . GLN A 1 141 ? -13.990 -1.290 2.338 1.00 93.25 141 GLN A CA 1
ATOM 1104 C C . GLN A 1 141 ? -14.429 -0.489 3.579 1.00 93.25 141 GLN A C 1
ATOM 1106 O O . GLN A 1 141 ? -13.818 0.529 3.886 1.00 93.25 141 GLN A O 1
ATOM 1111 N N . ASN A 1 142 ? -15.476 -0.933 4.278 1.00 97.56 142 ASN A N 1
ATOM 1112 C CA . ASN A 1 142 ? -15.986 -0.320 5.499 1.00 97.56 142 ASN A CA 1
ATOM 1113 C C . ASN A 1 142 ? -15.503 -1.011 6.785 1.00 97.56 142 ASN A C 1
ATOM 1115 O O . ASN A 1 142 ? -15.820 -0.542 7.878 1.00 97.56 142 ASN A O 1
ATOM 1119 N N . SER A 1 143 ? -14.795 -2.138 6.691 1.00 98.44 143 SER A N 1
ATOM 1120 C CA . SER A 1 143 ? -14.437 -2.930 7.867 1.00 98.44 143 SER A CA 1
ATOM 1121 C C . SER A 1 143 ? -13.354 -2.262 8.710 1.00 98.44 143 SER A C 1
ATOM 1123 O O . SER A 1 143 ? -12.316 -1.860 8.192 1.00 98.44 143 SER A O 1
ATOM 1125 N N . TYR A 1 144 ? -13.580 -2.230 10.023 1.00 98.75 144 TYR A N 1
ATOM 1126 C CA . TYR A 1 144 ? -12.600 -1.847 11.035 1.00 98.75 144 TYR A CA 1
ATOM 1127 C C . TYR A 1 144 ? -12.516 -2.937 12.106 1.00 98.75 144 TYR A C 1
ATOM 1129 O O . TYR A 1 144 ? -13.529 -3.317 12.705 1.00 98.75 144 TYR A O 1
ATOM 1137 N N . TYR A 1 145 ? -11.310 -3.446 12.348 1.00 98.75 145 TYR A N 1
ATOM 1138 C CA . TYR A 1 145 ? -11.062 -4.479 13.351 1.00 98.75 145 TYR A CA 1
ATOM 1139 C C . TYR A 1 145 ? -10.482 -3.871 14.622 1.00 98.75 145 TYR A C 1
ATOM 1141 O O . TYR A 1 145 ? -9.307 -3.529 14.685 1.00 98.75 145 TYR A O 1
ATOM 1149 N N . ALA A 1 146 ? -11.312 -3.764 15.653 1.00 98.50 146 ALA A N 1
ATOM 1150 C CA . ALA A 1 146 ? -10.904 -3.274 16.961 1.00 98.50 146 ALA A CA 1
ATOM 1151 C C . ALA A 1 146 ? -10.305 -4.409 17.800 1.00 98.50 146 ALA A C 1
ATOM 1153 O O . ALA A 1 146 ? -11.044 -5.201 18.388 1.00 98.50 146 ALA A O 1
ATOM 1154 N N . ILE A 1 147 ? -8.981 -4.499 17.853 1.00 97.88 147 ILE A N 1
ATOM 1155 C CA . ILE A 1 147 ? -8.240 -5.508 18.608 1.00 97.88 147 ILE A CA 1
ATOM 1156 C C . ILE A 1 147 ? -8.034 -5.020 20.043 1.00 97.88 147 ILE A C 1
ATOM 1158 O O . ILE A 1 147 ? -7.241 -4.122 20.303 1.00 97.88 147 ILE A O 1
ATOM 1162 N N . HIS A 1 148 ? -8.726 -5.641 20.990 1.00 97.00 148 HIS A N 1
ATOM 1163 C CA . HIS A 1 148 ? -8.576 -5.372 22.419 1.00 97.00 148 HIS A CA 1
ATOM 1164 C C . HIS A 1 148 ? -7.632 -6.396 23.039 1.00 97.00 148 HIS A C 1
ATOM 1166 O O . HIS A 1 148 ? -7.893 -7.601 22.961 1.00 97.00 148 HIS A O 1
ATOM 1172 N N . LEU A 1 149 ? -6.543 -5.922 23.652 1.00 94.31 149 LEU A N 1
ATOM 1173 C CA . LEU A 1 149 ? -5.571 -6.783 24.333 1.00 94.31 149 LEU A CA 1
ATOM 1174 C C . LEU A 1 149 ? -5.885 -6.862 25.831 1.00 94.31 149 LEU A C 1
ATOM 1176 O O . LEU A 1 149 ? -6.154 -5.845 26.477 1.00 94.31 149 LEU A O 1
ATOM 1180 N N . ALA A 1 150 ? -5.819 -8.069 26.395 1.00 91.56 150 ALA A N 1
ATOM 1181 C CA . ALA A 1 150 ? -5.996 -8.278 27.829 1.00 91.56 150 ALA A CA 1
ATOM 1182 C C . ALA A 1 150 ? -4.890 -7.604 28.663 1.00 91.56 150 ALA A C 1
ATOM 1184 O O . ALA A 1 150 ? -3.783 -7.341 28.186 1.00 91.56 150 ALA A O 1
ATOM 1185 N N . TYR A 1 151 ? -5.177 -7.352 29.943 1.00 90.88 151 TYR A N 1
ATOM 1186 C CA . TYR A 1 151 ? -4.191 -6.787 30.862 1.00 90.88 151 TYR A CA 1
ATOM 1187 C C . TYR A 1 151 ? -2.915 -7.640 30.931 1.00 90.88 151 TYR A C 1
ATOM 1189 O O . TYR A 1 151 ? -2.971 -8.863 31.061 1.00 90.88 151 TYR A O 1
ATOM 1197 N N . GLY A 1 152 ? -1.757 -6.980 30.872 1.00 89.56 152 GLY A N 1
ATOM 1198 C CA . GLY A 1 152 ? -0.446 -7.637 30.862 1.00 89.56 152 GLY A CA 1
ATOM 1199 C C . GLY A 1 152 ? 0.036 -8.080 29.477 1.00 89.56 152 GLY A C 1
ATOM 1200 O O . GLY A 1 152 ? 1.175 -8.536 29.364 1.00 89.56 152 GLY A O 1
ATOM 1201 N N . VAL A 1 153 ? -0.778 -7.909 28.431 1.00 92.69 153 VAL A N 1
ATOM 1202 C CA . VAL A 1 153 ? -0.359 -8.052 27.033 1.00 92.69 153 VAL A CA 1
ATOM 1203 C C . VAL A 1 153 ? 0.074 -6.684 26.508 1.00 92.69 153 VAL A C 1
ATOM 1205 O O . VAL A 1 153 ? -0.685 -5.720 26.572 1.00 92.69 153 VAL A O 1
ATOM 1208 N N . ASN A 1 154 ? 1.301 -6.592 26.001 1.00 92.75 154 ASN A N 1
ATOM 1209 C CA . ASN A 1 154 ? 1.836 -5.385 25.373 1.00 92.75 154 ASN A CA 1
ATOM 1210 C C . ASN A 1 154 ? 2.163 -5.625 23.901 1.00 92.75 154 ASN A C 1
ATOM 1212 O O . ASN A 1 154 ? 2.401 -6.757 23.480 1.00 92.75 154 ASN A O 1
ATOM 1216 N N . VAL A 1 155 ? 2.197 -4.534 23.146 1.00 94.88 155 VAL A N 1
ATOM 1217 C CA . VAL A 1 155 ? 2.577 -4.504 21.741 1.00 94.88 155 VAL A CA 1
ATOM 1218 C C . VAL A 1 155 ? 3.594 -3.393 21.498 1.00 94.88 155 VAL A C 1
ATOM 1220 O O . VAL A 1 155 ? 3.463 -2.287 22.028 1.00 94.88 155 VAL A O 1
ATOM 1223 N N . THR A 1 156 ? 4.617 -3.692 20.709 1.00 95.81 156 THR A N 1
ATOM 1224 C CA . THR A 1 156 ? 5.556 -2.709 20.179 1.00 95.81 156 THR A CA 1
ATOM 1225 C C . THR A 1 156 ? 5.129 -2.306 18.773 1.00 95.81 156 THR A C 1
ATOM 1227 O O . THR A 1 156 ? 4.809 -3.156 17.945 1.00 95.81 156 THR A O 1
ATOM 1230 N N . MET A 1 157 ? 5.136 -1.003 18.503 1.00 89.62 157 MET A N 1
ATOM 1231 C CA . MET A 1 157 ? 4.935 -0.440 17.171 1.00 89.62 157 MET A CA 1
ATOM 1232 C C . MET A 1 157 ? 6.057 0.557 16.891 1.00 89.62 157 MET A C 1
ATOM 1234 O O . MET A 1 157 ? 6.262 1.496 17.656 1.00 89.62 157 MET A O 1
ATOM 1238 N N . GLN A 1 158 ? 6.811 0.329 15.810 1.00 81.94 158 GLN A N 1
ATOM 1239 C CA . GLN A 1 158 ? 7.924 1.191 15.378 1.00 81.94 158 GLN A CA 1
ATOM 1240 C C . GLN A 1 158 ? 8.929 1.518 16.503 1.00 81.94 158 GLN A C 1
ATOM 1242 O O . GLN A 1 158 ? 9.437 2.631 16.617 1.00 81.94 158 GLN A O 1
ATOM 1247 N N . GLY A 1 159 ? 9.214 0.531 17.358 1.00 85.12 159 GLY A N 1
ATOM 1248 C CA . GLY A 1 159 ? 10.126 0.666 18.497 1.00 85.12 159 GLY A CA 1
ATOM 1249 C C . GLY A 1 159 ? 9.511 1.286 19.755 1.00 85.12 159 GLY A C 1
ATOM 1250 O O . GLY A 1 159 ? 10.129 1.177 20.811 1.00 85.12 159 GLY A O 1
ATOM 1251 N N . GLY A 1 160 ? 8.308 1.862 19.671 1.00 89.50 160 GLY A N 1
ATOM 1252 C CA . GLY A 1 160 ? 7.557 2.343 20.827 1.00 89.50 160 GLY A CA 1
ATOM 1253 C C . GLY A 1 160 ? 6.771 1.219 21.500 1.00 89.50 160 GLY A C 1
ATOM 1254 O O . GLY A 1 160 ? 6.212 0.359 20.820 1.00 89.50 160 GLY A O 1
ATOM 1255 N N . GLN A 1 161 ? 6.702 1.209 22.828 1.00 93.00 161 GLN A N 1
ATOM 1256 C CA . GLN A 1 161 ? 5.984 0.196 23.603 1.00 93.00 161 GLN A CA 1
ATOM 1257 C C . GLN A 1 161 ? 4.626 0.703 24.112 1.00 93.00 161 GLN A C 1
ATOM 1259 O O . GLN A 1 161 ? 4.532 1.738 24.782 1.00 93.00 161 GLN A O 1
ATOM 1264 N N . SER A 1 162 ? 3.569 -0.081 23.890 1.00 93.06 162 SER A N 1
ATOM 1265 C CA . SER A 1 162 ? 2.247 0.193 24.455 1.00 93.06 162 SER A CA 1
ATOM 1266 C C . SER A 1 162 ? 2.273 0.271 25.980 1.00 93.06 162 SER A C 1
ATOM 1268 O O . SER A 1 162 ? 3.007 -0.479 26.628 1.00 93.06 162 SER A O 1
ATOM 1270 N N . CYS A 1 163 ? 1.408 1.100 26.561 1.00 90.00 163 CYS A N 1
ATOM 1271 C CA . CYS A 1 163 ? 1.273 1.313 28.007 1.00 90.00 163 CYS A CA 1
ATOM 1272 C C . CYS A 1 163 ? 2.482 1.973 28.676 1.00 90.00 163 CYS A C 1
ATOM 1274 O O . CYS A 1 163 ? 2.526 2.116 29.899 1.00 90.00 163 CYS A O 1
ATOM 1276 N N . VAL A 1 164 ? 3.441 2.411 27.863 1.00 91.44 164 VAL A N 1
ATOM 1277 C CA . VAL A 1 164 ? 4.576 3.243 28.256 1.00 91.44 164 VAL A CA 1
ATOM 1278 C C . VAL A 1 164 ? 4.587 4.494 27.389 1.00 91.44 164 VAL A C 1
ATOM 1280 O O . VAL A 1 164 ? 4.626 5.607 27.910 1.00 91.44 164 VAL A O 1
ATOM 1283 N N . GLU A 1 165 ? 4.518 4.305 26.073 1.00 90.44 165 GLU A N 1
ATOM 1284 C CA . GLU A 1 165 ? 4.625 5.382 25.093 1.00 90.44 165 GLU A CA 1
ATOM 1285 C C . GLU A 1 165 ? 3.266 5.765 24.508 1.00 90.44 165 GLU A C 1
ATOM 1287 O O . GLU A 1 165 ? 3.011 6.956 24.374 1.00 90.44 165 GLU A O 1
ATOM 1292 N N . PHE A 1 166 ? 2.376 4.795 24.271 1.00 89.75 166 PHE A N 1
ATOM 1293 C CA . PHE A 1 166 ? 1.028 5.015 23.728 1.00 89.75 166 PHE A CA 1
ATOM 1294 C C . PHE A 1 166 ? -0.039 4.136 24.405 1.00 89.75 166 PHE A C 1
ATOM 1296 O O . PHE A 1 166 ? 0.277 3.095 24.987 1.00 89.75 166 PHE A O 1
ATOM 1303 N N . GLY A 1 167 ? -1.305 4.565 24.341 1.00 90.88 167 GLY A N 1
ATOM 1304 C CA . GLY A 1 167 ? -2.471 3.858 24.905 1.00 90.88 167 GLY A CA 1
ATOM 1305 C C . GLY A 1 167 ? -3.294 3.063 23.885 1.00 90.88 167 GLY A C 1
ATOM 1306 O O . GLY A 1 167 ? -4.172 2.300 24.274 1.00 90.88 167 GLY A O 1
ATOM 1307 N N . GLY A 1 168 ? -2.985 3.234 22.605 1.00 94.19 168 GLY A N 1
ATOM 1308 C CA . GLY A 1 168 ? -3.596 2.586 21.457 1.00 94.19 168 GLY A CA 1
ATOM 1309 C C . GLY A 1 168 ? -2.861 3.021 20.190 1.00 94.19 168 GLY A C 1
ATOM 1310 O O . GLY A 1 168 ? -1.962 3.863 20.262 1.00 94.19 168 GLY A O 1
ATOM 1311 N N . TYR A 1 169 ? -3.182 2.376 19.078 1.00 97.00 169 TYR A N 1
ATOM 1312 C CA . TYR A 1 169 ? -2.907 2.885 17.736 1.00 97.00 169 TYR A CA 1
ATOM 1313 C C . TYR A 1 169 ? -3.900 2.267 16.758 1.00 97.00 169 TYR A C 1
ATOM 1315 O O . TYR A 1 169 ? -4.467 1.200 17.028 1.00 97.00 169 TYR A O 1
ATOM 1323 N N . HIS A 1 170 ? -4.045 2.874 15.590 1.00 97.62 170 HIS A N 1
ATOM 1324 C CA . HIS A 1 170 ? -4.664 2.256 14.435 1.00 97.62 170 HIS A CA 1
ATOM 1325 C C . HIS A 1 170 ? -3.674 2.195 13.274 1.00 97.62 170 HIS A C 1
ATOM 1327 O O . HIS A 1 170 ? -2.676 2.911 13.233 1.00 97.62 170 HIS A O 1
ATOM 1333 N N . ASN A 1 171 ? -3.892 1.239 12.379 1.00 96.06 171 ASN A N 1
ATOM 1334 C CA . ASN A 1 171 ? -3.024 1.010 11.237 1.00 96.06 171 ASN A CA 1
ATOM 1335 C C . ASN A 1 171 ? -3.763 0.201 10.156 1.00 96.06 171 ASN A C 1
ATOM 1337 O O . ASN A 1 171 ? -4.905 -0.245 10.326 1.00 96.06 171 ASN A O 1
ATOM 1341 N N . ALA A 1 172 ? -3.075 -0.026 9.043 1.00 94.69 172 ALA A N 1
ATOM 1342 C CA . ALA A 1 172 ? -3.523 -0.847 7.937 1.00 94.69 172 ALA A CA 1
ATOM 1343 C C . ALA A 1 172 ? -2.509 -1.951 7.637 1.00 94.69 172 ALA A C 1
ATOM 1345 O O . ALA A 1 172 ? -1.304 -1.717 7.593 1.00 94.69 172 ALA A O 1
ATOM 1346 N N . VAL A 1 173 ? -3.002 -3.158 7.361 1.00 94.56 173 VAL A N 1
ATOM 1347 C CA . VAL A 1 173 ? -2.172 -4.257 6.853 1.00 94.56 173 VAL A CA 1
ATOM 1348 C C . VAL A 1 173 ? -2.510 -4.518 5.395 1.00 94.56 173 VAL A C 1
ATOM 1350 O O . VAL A 1 173 ? -3.684 -4.682 5.051 1.00 94.56 173 VAL A O 1
ATOM 1353 N N . LEU A 1 174 ? -1.488 -4.562 4.533 1.00 93.19 174 LEU A N 1
ATOM 1354 C CA . LEU A 1 174 ? -1.666 -4.937 3.133 1.00 93.19 174 LEU A CA 1
ATOM 1355 C C . LEU A 1 174 ? -2.278 -6.339 3.070 1.00 93.19 174 LEU A C 1
ATOM 1357 O O . LEU A 1 174 ? -1.804 -7.265 3.726 1.00 93.19 174 LEU A O 1
ATOM 1361 N N . VAL A 1 175 ? -3.315 -6.494 2.255 1.00 94.81 175 VAL A N 1
ATOM 1362 C CA . VAL A 1 175 ? -3.854 -7.785 1.806 1.00 94.81 175 VAL A CA 1
ATOM 1363 C C . VAL A 1 175 ? -4.038 -7.840 0.297 1.00 94.81 175 VAL A C 1
ATOM 1365 O O . VAL A 1 175 ? -4.371 -8.900 -0.216 1.00 94.81 175 VAL A O 1
ATOM 1368 N N . GLY A 1 176 ? -3.809 -6.741 -0.426 1.00 92.12 176 GLY A N 1
ATOM 1369 C CA . GLY A 1 176 ? -3.933 -6.698 -1.883 1.00 92.12 176 GLY A CA 1
ATOM 1370 C C . GLY A 1 176 ? -3.023 -7.691 -2.607 1.00 92.12 176 GLY A C 1
ATOM 1371 O O . GLY A 1 176 ? -3.356 -8.161 -3.683 1.00 92.12 176 GLY A O 1
ATOM 1372 N N . ASP A 1 177 ? -1.921 -8.121 -2.001 1.00 91.75 177 ASP A N 1
ATOM 1373 C CA . ASP A 1 177 ? -1.070 -9.190 -2.535 1.00 91.75 177 ASP A CA 1
ATOM 1374 C C . ASP A 1 177 ? -1.719 -10.592 -2.465 1.00 91.75 177 ASP A C 1
ATOM 1376 O O . ASP A 1 177 ? -1.311 -11.507 -3.175 1.00 91.75 177 ASP A O 1
ATOM 1380 N N . ILE A 1 178 ? -2.754 -10.764 -1.637 1.00 92.12 178 ILE A N 1
ATOM 1381 C CA . ILE A 1 178 ? -3.496 -12.020 -1.428 1.00 92.12 178 ILE A CA 1
ATOM 1382 C C . ILE A 1 178 ? -5.019 -11.866 -1.610 1.00 92.12 178 ILE A C 1
ATOM 1384 O O . ILE A 1 178 ? -5.774 -12.798 -1.331 1.00 92.12 178 ILE A O 1
ATOM 1388 N N . SER A 1 179 ? -5.488 -10.706 -2.076 1.00 90.56 179 SER A N 1
ATOM 1389 C CA . SER A 1 179 ? -6.901 -10.340 -2.211 1.00 90.56 179 SER A CA 1
ATOM 1390 C C . SER A 1 179 ? -7.156 -9.653 -3.546 1.00 90.56 179 SER A C 1
ATOM 1392 O O . SER A 1 179 ? -6.453 -8.726 -3.934 1.00 90.56 179 SER A O 1
ATOM 1394 N N . ASN A 1 180 ? -8.222 -10.054 -4.239 1.00 83.38 180 ASN A N 1
ATOM 1395 C CA . ASN A 1 180 ? -8.625 -9.422 -5.502 1.00 83.38 180 ASN A CA 1
ATOM 1396 C C . ASN A 1 180 ? -9.569 -8.225 -5.314 1.00 83.38 180 ASN A C 1
ATOM 1398 O O . ASN A 1 180 ? -9.861 -7.520 -6.278 1.00 83.38 180 ASN A O 1
ATOM 1402 N N . THR A 1 181 ? -10.090 -8.013 -4.105 1.00 85.81 181 THR A N 1
ATOM 1403 C CA . THR A 1 181 ? -11.171 -7.045 -3.852 1.00 85.81 181 THR A CA 1
ATOM 1404 C C . THR A 1 181 ? -10.807 -5.976 -2.832 1.00 85.81 181 THR A C 1
ATOM 1406 O O . THR A 1 181 ? -11.556 -5.012 -2.683 1.00 85.81 181 THR A O 1
ATOM 1409 N N . LEU A 1 182 ? -9.699 -6.145 -2.110 1.00 90.38 182 LEU A N 1
ATOM 1410 C CA . LEU A 1 182 ? -9.281 -5.259 -1.026 1.00 90.38 182 LEU A CA 1
ATOM 1411 C C . LEU A 1 182 ? -7.779 -5.089 -1.019 1.00 90.38 182 LEU A C 1
ATOM 1413 O O . LEU A 1 182 ? -7.056 -6.066 -1.174 1.00 90.38 182 LEU A O 1
ATOM 1417 N N . ASP A 1 183 ? -7.350 -3.866 -0.744 1.00 91.00 183 ASP A N 1
ATOM 1418 C CA . ASP A 1 183 ? -5.933 -3.529 -0.651 1.00 91.00 183 ASP A CA 1
ATOM 1419 C C . ASP A 1 183 ? -5.424 -3.681 0.773 1.00 91.00 183 ASP A C 1
ATOM 1421 O O . ASP A 1 183 ? -4.333 -4.204 0.984 1.00 91.00 183 ASP A O 1
ATOM 1425 N N . PHE A 1 184 ? -6.250 -3.296 1.744 1.00 94.44 184 PHE A N 1
ATOM 1426 C CA . PHE A 1 184 ? -5.884 -3.242 3.148 1.00 94.44 184 PHE A CA 1
ATOM 1427 C C . PHE A 1 184 ? -6.994 -3.784 4.046 1.00 94.44 184 PHE A C 1
ATOM 1429 O O . PHE A 1 184 ? -8.179 -3.727 3.708 1.00 94.44 184 PHE A O 1
ATOM 1436 N N . ILE A 1 185 ? -6.590 -4.287 5.209 1.00 97.56 185 ILE A N 1
ATOM 1437 C CA . ILE A 1 185 ? -7.451 -4.450 6.380 1.00 97.56 185 ILE A CA 1
ATOM 1438 C C . ILE A 1 185 ? -7.105 -3.326 7.354 1.00 97.56 185 ILE A C 1
ATOM 1440 O O . ILE A 1 185 ? -5.940 -3.187 7.723 1.00 97.56 185 ILE A O 1
ATOM 1444 N N . TYR A 1 186 ? -8.110 -2.564 7.783 1.00 98.31 186 TYR A N 1
ATOM 1445 C CA . TYR A 1 186 ? -7.952 -1.487 8.762 1.00 98.31 186 TYR A CA 1
ATOM 1446 C C . TYR A 1 186 ? -8.231 -2.005 10.168 1.00 98.31 186 TYR A C 1
ATOM 1448 O O . TYR A 1 186 ? -9.227 -2.703 10.398 1.00 98.31 186 TYR A O 1
ATOM 1456 N N . TYR A 1 187 ? -7.361 -1.679 11.116 1.00 98.69 187 TYR A N 1
ATOM 1457 C CA . TYR A 1 187 ? -7.464 -2.174 12.481 1.00 98.69 187 TYR A CA 1
ATOM 1458 C C . TYR A 1 187 ? -6.991 -1.143 13.499 1.00 98.69 187 TYR A C 1
ATOM 1460 O O . TYR A 1 187 ? -6.210 -0.255 13.184 1.00 98.69 187 TYR A O 1
ATOM 1468 N N . GLY A 1 188 ? -7.474 -1.284 14.729 1.00 98.31 188 GLY A N 1
ATOM 1469 C CA . GLY A 1 188 ? -6.941 -0.605 15.905 1.00 98.31 188 GLY A CA 1
ATOM 1470 C C . GLY A 1 188 ? -6.480 -1.623 16.932 1.00 98.31 188 GLY A C 1
ATOM 1471 O O . GLY A 1 188 ? -7.087 -2.685 17.046 1.00 98.31 188 GLY A O 1
ATOM 1472 N N . VAL A 1 189 ? -5.432 -1.314 17.686 1.00 97.94 189 VAL A N 1
ATOM 1473 C CA . VAL A 1 189 ? -4.945 -2.129 18.799 1.00 97.94 189 VAL A CA 1
ATOM 1474 C C . VAL A 1 189 ? -5.032 -1.316 20.080 1.00 97.94 189 VAL A C 1
ATOM 1476 O O . VAL A 1 189 ? -4.317 -0.336 20.257 1.00 97.94 189 VAL A O 1
ATOM 1479 N N . ILE A 1 190 ? -5.913 -1.741 20.984 1.00 96.56 190 ILE A N 1
ATOM 1480 C CA . ILE A 1 190 ? -6.221 -1.061 22.240 1.00 96.56 190 ILE A CA 1
ATOM 1481 C C . ILE A 1 190 ? -5.812 -1.975 23.407 1.00 96.56 190 ILE A C 1
ATOM 1483 O O . ILE A 1 190 ? -6.545 -2.904 23.766 1.00 96.56 190 ILE A O 1
ATOM 1487 N N . PRO A 1 191 ? -4.622 -1.769 23.993 1.00 93.94 191 PRO A N 1
ATOM 1488 C CA . PRO A 1 191 ? -4.169 -2.526 25.148 1.00 93.94 191 PRO A CA 1
ATOM 1489 C C . PRO A 1 191 ? -4.797 -2.052 26.457 1.00 93.94 191 PRO A C 1
ATOM 1491 O O . PRO A 1 191 ? -4.905 -0.858 26.742 1.00 93.94 191 PRO A O 1
ATOM 1494 N N . GLN A 1 192 ? -5.115 -3.002 27.334 1.00 92.31 192 GLN A N 1
ATOM 1495 C CA . GLN A 1 192 ? -5.443 -2.680 28.716 1.00 92.31 192 GLN A CA 1
ATOM 1496 C C . GLN A 1 192 ? -4.170 -2.363 29.517 1.00 92.31 192 GLN A C 1
ATOM 1498 O O . GLN A 1 192 ? -3.518 -3.248 30.068 1.00 92.31 192 GLN A O 1
ATOM 1503 N N . CYS A 1 193 ? -3.844 -1.075 29.622 1.00 88.00 193 CYS A N 1
ATOM 1504 C CA . CYS A 1 193 ? -2.601 -0.612 30.247 1.00 88.00 193 CYS A CA 1
ATOM 1505 C C . CYS A 1 193 ? -2.568 -0.624 31.772 1.00 88.00 193 CYS A C 1
ATOM 1507 O O . CYS A 1 193 ? -1.489 -0.621 32.366 1.00 88.00 193 CYS A O 1
ATOM 1509 N N . TYR A 1 194 ? -3.730 -0.662 32.419 1.00 85.56 194 TYR A N 1
ATOM 1510 C CA . TYR A 1 194 ? -3.820 -0.666 33.873 1.00 85.56 194 TYR A CA 1
ATOM 1511 C C . TYR A 1 194 ? -4.902 -1.644 34.344 1.00 85.56 194 TYR A C 1
ATOM 1513 O O . TYR A 1 194 ? -5.918 -1.851 33.671 1.00 85.56 194 TYR A O 1
ATOM 1521 N N . GLU A 1 195 ? -4.717 -2.206 35.541 1.00 79.50 195 GLU A N 1
ATOM 1522 C CA . GLU A 1 195 ? -5.812 -2.822 36.297 1.00 79.50 195 GLU A CA 1
ATOM 1523 C C . GLU A 1 195 ? -6.761 -1.708 36.749 1.00 79.50 195 GLU A C 1
ATOM 1525 O O . GLU A 1 195 ? -6.603 -1.108 37.814 1.00 79.50 195 GLU A O 1
ATOM 1530 N N . ILE A 1 196 ? -7.715 -1.370 35.886 1.00 72.81 196 ILE A N 1
ATOM 1531 C CA . ILE A 1 196 ? -8.680 -0.298 36.120 1.00 72.81 196 ILE A CA 1
ATOM 1532 C C . ILE A 1 196 ? -9.969 -0.845 36.739 1.00 72.81 196 ILE A C 1
ATOM 1534 O O . ILE A 1 196 ? -10.472 -1.883 36.310 1.00 72.81 196 ILE A O 1
ATOM 1538 N N . PRO A 1 197 ? -10.562 -0.136 37.717 1.00 66.44 197 PRO A N 1
ATOM 1539 C CA . PRO A 1 197 ? -11.868 -0.500 38.257 1.00 66.44 197 PRO A CA 1
ATOM 1540 C C . PRO A 1 197 ? -13.026 -0.122 37.315 1.00 66.44 197 PRO A C 1
ATOM 1542 O O . PRO A 1 197 ? -14.160 -0.526 37.566 1.00 66.44 197 PRO A O 1
ATOM 1545 N N . THR A 1 198 ? -12.774 0.681 36.273 1.00 78.44 198 THR A N 1
ATOM 1546 C CA . THR A 1 198 ? -13.787 1.190 35.334 1.00 78.44 198 THR A CA 1
ATOM 1547 C C . THR A 1 198 ? -13.275 1.170 33.895 1.00 78.44 198 THR A C 1
ATOM 1549 O O . THR A 1 198 ? -12.087 1.345 33.657 1.00 78.44 198 THR A O 1
ATOM 1552 N N . VAL A 1 199 ? -14.181 1.011 32.927 1.00 87.81 199 VAL A N 1
ATOM 1553 C CA . VAL A 1 199 ? -13.863 0.904 31.488 1.00 87.81 199 VAL A CA 1
ATOM 1554 C C . VAL A 1 199 ? -13.387 2.220 30.846 1.00 87.81 199 VAL A C 1
ATOM 1556 O O . VAL A 1 199 ? -12.821 2.211 29.763 1.00 87.81 199 VAL A O 1
ATOM 1559 N N . ASN A 1 200 ? -13.587 3.358 31.510 1.00 87.50 200 ASN A N 1
ATOM 1560 C CA . ASN A 1 200 ? -13.421 4.710 30.967 1.00 87.50 200 ASN A CA 1
ATOM 1561 C C . ASN A 1 200 ? -12.127 4.967 30.176 1.00 87.50 200 ASN A C 1
ATOM 1563 O O . ASN A 1 200 ? -12.195 5.518 29.083 1.00 87.50 200 ASN A O 1
ATOM 1567 N N . TYR A 1 201 ? -10.973 4.534 30.692 1.00 85.62 201 TYR A N 1
ATOM 1568 C CA . TYR A 1 201 ? -9.690 4.693 29.995 1.00 85.62 201 TYR A CA 1
ATOM 1569 C C . TYR A 1 201 ? -9.680 3.982 28.634 1.00 85.62 201 TYR A C 1
ATOM 1571 O O . TYR A 1 201 ? -9.205 4.534 27.647 1.00 85.62 201 TYR A O 1
ATOM 1579 N N . LEU A 1 202 ? -10.256 2.776 28.570 1.00 91.81 202 LEU A N 1
ATOM 1580 C CA . LEU A 1 202 ? -10.385 2.038 27.317 1.00 91.81 202 LEU A CA 1
ATOM 1581 C C . LEU A 1 202 ? -11.354 2.733 26.363 1.00 91.81 202 LEU A C 1
ATOM 1583 O O . LEU A 1 202 ? -11.135 2.669 25.162 1.00 91.81 202 LEU A O 1
ATOM 1587 N N . LEU A 1 203 ? -12.403 3.394 26.866 1.00 95.00 203 LEU A N 1
ATOM 1588 C CA . LEU A 1 203 ? -13.361 4.112 26.018 1.00 95.00 203 LEU A CA 1
ATOM 1589 C C . LEU A 1 203 ? -12.729 5.326 25.328 1.00 95.00 203 LEU A C 1
ATOM 1591 O O . LEU A 1 203 ? -12.997 5.550 24.149 1.00 95.00 203 LEU A O 1
ATOM 1595 N N . ASP A 1 204 ? -11.881 6.075 26.040 1.00 92.25 204 ASP A N 1
ATOM 1596 C CA . ASP A 1 204 ? -11.157 7.228 25.489 1.00 92.25 204 ASP A CA 1
ATOM 1597 C C . ASP A 1 204 ? -10.260 6.791 24.321 1.00 92.25 204 ASP A C 1
ATOM 1599 O O . ASP A 1 204 ? -10.512 7.200 23.185 1.00 92.25 204 ASP A O 1
ATOM 1603 N N . ALA A 1 205 ? -9.347 5.839 24.563 1.00 93.38 205 ALA A N 1
ATOM 1604 C CA . ALA A 1 205 ? -8.497 5.247 23.526 1.00 93.38 205 ALA A CA 1
ATOM 1605 C C . ALA A 1 205 ? -9.324 4.617 22.393 1.00 93.38 205 ALA A C 1
ATOM 1607 O O . ALA A 1 205 ? -9.067 4.844 21.220 1.00 93.38 205 ALA A O 1
ATOM 1608 N N . THR A 1 206 ? -10.397 3.896 22.722 1.00 96.94 206 THR A N 1
ATOM 1609 C CA . THR A 1 206 ? -11.294 3.304 21.718 1.00 96.94 206 THR A CA 1
ATOM 1610 C C . THR A 1 206 ? -11.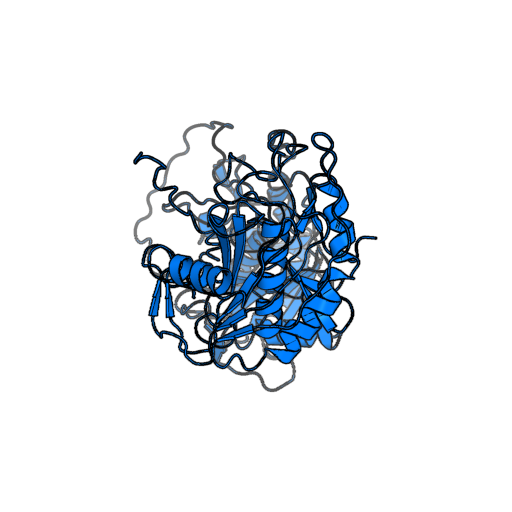899 4.353 20.790 1.00 96.94 206 THR A C 1
ATOM 1612 O O . THR A 1 206 ? -11.979 4.134 19.584 1.00 96.94 206 THR A O 1
ATOM 1615 N N . SER A 1 207 ? -12.371 5.474 21.337 1.00 97.06 207 SER A N 1
ATOM 1616 C CA . SER A 1 207 ? -12.954 6.545 20.528 1.00 97.06 207 SER A CA 1
ATOM 1617 C C . SER A 1 207 ? -11.912 7.296 19.704 1.00 97.06 207 SER A C 1
ATOM 1619 O O . SER A 1 207 ? -12.229 7.691 18.588 1.00 97.06 207 SER A O 1
ATOM 1621 N N . HIS A 1 208 ? -10.691 7.438 20.227 1.00 96.69 208 HIS A N 1
ATOM 1622 C CA . HIS A 1 208 ? -9.536 7.978 19.516 1.00 96.69 208 HIS A CA 1
ATOM 1623 C C . HIS A 1 208 ? -9.212 7.124 18.287 1.00 96.69 208 HIS A C 1
ATOM 1625 O O . HIS A 1 208 ? -9.399 7.583 17.163 1.00 96.69 208 HIS A O 1
ATOM 1631 N N . GLU A 1 209 ? -8.872 5.848 18.494 1.00 98.06 209 GLU A N 1
ATOM 1632 C CA . GLU A 1 209 ? -8.457 4.960 17.401 1.00 98.06 209 GLU A CA 1
ATOM 1633 C C . GLU A 1 209 ? -9.570 4.718 16.380 1.00 98.06 209 GLU A C 1
ATOM 1635 O O . GLU A 1 209 ? -9.311 4.551 15.191 1.00 98.06 209 GLU A O 1
ATOM 1640 N N . LEU A 1 210 ? -10.832 4.694 16.823 1.00 98.44 210 LEU A N 1
ATOM 1641 C CA . LEU A 1 210 ? -11.964 4.588 15.910 1.00 98.44 210 LEU A CA 1
ATOM 1642 C C . LEU A 1 210 ? -12.091 5.842 15.038 1.00 98.44 210 LEU A C 1
ATOM 1644 O O . LEU A 1 210 ? -12.338 5.723 13.841 1.00 98.44 210 LEU A O 1
ATOM 1648 N N . ALA A 1 211 ? -11.982 7.032 15.631 1.00 97.88 211 ALA A N 1
ATOM 1649 C CA . ALA A 1 211 ? -12.149 8.288 14.913 1.00 97.88 211 ALA A CA 1
ATOM 1650 C C . ALA A 1 211 ? -11.066 8.490 13.853 1.00 97.88 211 ALA A C 1
ATOM 1652 O O . ALA A 1 211 ? -11.388 8.880 12.730 1.00 97.88 211 ALA A O 1
ATOM 1653 N N . GLU A 1 212 ? -9.820 8.187 14.199 1.00 97.81 212 GLU A N 1
ATOM 1654 C CA . GLU A 1 212 ? -8.696 8.306 13.278 1.00 97.81 212 GLU A CA 1
ATOM 1655 C C . GLU A 1 212 ? -8.766 7.253 12.182 1.00 97.81 212 GLU A C 1
ATOM 1657 O O . GLU A 1 212 ? -8.779 7.628 11.015 1.00 97.81 212 GLU A O 1
ATOM 1662 N N . ALA A 1 213 ? -9.042 5.986 12.514 1.00 98.38 213 ALA A N 1
ATOM 1663 C CA . ALA A 1 213 ? -9.251 4.961 11.495 1.00 98.38 213 ALA A CA 1
ATOM 1664 C C . ALA A 1 213 ? -10.395 5.299 10.521 1.00 98.38 213 ALA A C 1
ATOM 1666 O O . ALA A 1 213 ? -10.388 4.855 9.377 1.00 98.38 213 ALA A O 1
ATOM 1667 N N . ILE A 1 214 ? -11.398 6.079 10.939 1.00 98.31 214 ILE A N 1
ATOM 1668 C CA . ILE A 1 214 ? -12.472 6.534 10.049 1.00 98.31 214 ILE A CA 1
ATOM 1669 C C . ILE A 1 214 ? -11.988 7.619 9.081 1.00 98.31 214 ILE A C 1
ATOM 1671 O O . ILE A 1 214 ? -12.320 7.559 7.893 1.00 98.31 214 ILE A O 1
ATOM 1675 N N . SER A 1 215 ? -11.251 8.618 9.571 1.00 96.25 215 SER A N 1
ATOM 1676 C CA . SER A 1 215 ? -10.795 9.767 8.775 1.00 96.25 215 SER A CA 1
ATOM 1677 C C . SER A 1 215 ? -9.486 9.536 8.021 1.00 96.25 215 SER A C 1
ATOM 1679 O O . SER A 1 215 ? -9.202 10.261 7.067 1.00 96.25 215 SER A O 1
ATOM 1681 N N . ASP A 1 216 ? -8.697 8.568 8.465 1.00 95.25 216 ASP A N 1
ATOM 1682 C CA . ASP A 1 216 ? -7.372 8.228 7.966 1.00 95.25 216 ASP A CA 1
ATOM 1683 C C . ASP A 1 216 ? -7.005 6.762 8.300 1.00 95.25 216 ASP A C 1
ATOM 1685 O O . ASP A 1 216 ? -6.098 6.484 9.065 1.00 95.25 216 ASP A O 1
ATOM 1689 N N . PRO A 1 217 ? -7.697 5.766 7.726 1.00 95.25 217 PRO A N 1
ATOM 1690 C CA . PRO A 1 217 ? -7.419 4.350 7.982 1.00 95.25 217 PRO A CA 1
ATOM 1691 C C . PRO A 1 217 ? -5.989 3.880 7.651 1.00 95.25 217 PRO A C 1
ATOM 1693 O O . PRO A 1 217 ? -5.632 2.762 8.024 1.00 95.25 217 PRO A O 1
ATOM 1696 N N . ILE A 1 218 ? -5.202 4.669 6.910 1.00 92.62 218 ILE A N 1
ATOM 1697 C CA . ILE A 1 218 ? -3.792 4.400 6.608 1.00 92.62 218 ILE A CA 1
ATOM 1698 C C . ILE A 1 218 ? -2.996 5.627 7.073 1.00 92.62 218 ILE A C 1
ATOM 1700 O O . ILE A 1 218 ? -2.823 6.538 6.260 1.00 92.62 218 ILE A O 1
ATOM 1704 N N . PRO A 1 219 ? -2.468 5.640 8.310 1.00 90.00 219 PRO A N 1
ATOM 1705 C CA . PRO A 1 219 ? -1.961 6.849 8.956 1.00 90.00 219 PRO A CA 1
ATOM 1706 C C . PRO A 1 219 ? -1.152 7.774 8.035 1.00 90.00 219 PRO A C 1
ATOM 1708 O O . PRO A 1 219 ? -0.185 7.356 7.381 1.00 90.00 219 PRO A O 1
ATOM 1711 N N . GLY A 1 220 ? -1.578 9.033 7.955 1.00 84.94 220 GLY A N 1
ATOM 1712 C CA . GLY A 1 220 ? -0.997 10.090 7.132 1.00 84.94 220 GLY A CA 1
ATOM 1713 C C . GLY A 1 220 ? -1.522 10.185 5.695 1.00 84.94 220 GLY A C 1
ATOM 1714 O O . GLY A 1 220 ? -1.112 11.104 4.977 1.00 84.94 220 GLY A O 1
ATOM 1715 N N . HIS A 1 221 ? -2.407 9.294 5.234 1.00 83.56 221 HIS A N 1
ATOM 1716 C CA . HIS A 1 221 ? -2.875 9.281 3.838 1.00 83.56 221 HIS A CA 1
ATOM 1717 C C . HIS A 1 221 ? -4.284 9.859 3.666 1.00 83.56 221 HIS A C 1
ATOM 1719 O O . HIS A 1 221 ? -4.620 10.343 2.587 1.00 83.56 221 HIS A O 1
ATOM 1725 N N . GLY A 1 222 ? -5.112 9.837 4.700 1.00 88.94 222 GLY A N 1
ATOM 1726 C CA . GLY A 1 222 ? -6.443 10.426 4.744 1.00 88.94 222 GLY A CA 1
ATOM 1727 C C . GLY A 1 222 ? -6.392 11.898 5.138 1.00 88.94 222 GLY A C 1
ATOM 1728 O O . GLY A 1 222 ? -5.771 12.719 4.460 1.00 88.94 222 GLY A O 1
ATOM 1729 N N . TRP A 1 223 ? -7.113 12.264 6.195 1.00 90.69 223 TRP A N 1
ATOM 1730 C CA . TRP A 1 223 ? -7.106 13.624 6.731 1.00 90.69 223 TRP A CA 1
ATOM 1731 C C . TRP A 1 223 ? -6.041 13.791 7.806 1.00 90.69 223 TRP A C 1
ATOM 1733 O O . TRP A 1 223 ? -6.189 13.278 8.909 1.00 90.69 223 TRP A O 1
ATOM 1743 N N . TYR A 1 224 ? -5.024 14.598 7.507 1.00 88.81 224 TYR A N 1
ATOM 1744 C CA . TYR A 1 224 ? -3.846 14.732 8.359 1.00 88.81 224 TYR A CA 1
ATOM 1745 C C . TYR A 1 224 ? -3.300 16.165 8.343 1.00 88.81 224 TYR A C 1
ATOM 1747 O O . TYR A 1 224 ? -3.454 16.890 7.354 1.00 88.81 224 TYR A O 1
ATOM 1755 N N . ASN A 1 225 ? -2.634 16.590 9.420 1.00 88.31 225 ASN A N 1
ATOM 1756 C CA . ASN A 1 225 ? -1.843 17.819 9.423 1.00 88.31 225 ASN A CA 1
ATOM 1757 C C . ASN A 1 225 ? -0.335 17.524 9.402 1.00 88.31 225 ASN A C 1
ATOM 1759 O O . ASN A 1 225 ? 0.263 17.193 10.424 1.00 88.31 225 ASN A O 1
ATOM 1763 N N . ASN A 1 226 ? 0.293 17.756 8.246 1.00 80.56 226 ASN A N 1
ATOM 1764 C CA . ASN A 1 226 ? 1.733 17.571 8.032 1.00 80.56 226 ASN A CA 1
ATOM 1765 C C . ASN A 1 226 ? 2.606 18.736 8.535 1.00 80.56 226 ASN A C 1
ATOM 1767 O O . ASN A 1 226 ? 3.831 18.679 8.432 1.00 80.56 226 ASN A O 1
ATOM 1771 N N . VAL A 1 227 ? 2.015 19.820 9.050 1.00 82.44 227 VAL A N 1
ATOM 1772 C CA . VAL A 1 227 ? 2.777 20.984 9.523 1.00 82.44 227 VAL A CA 1
ATOM 1773 C C . VAL A 1 227 ? 3.437 20.657 10.862 1.00 82.44 227 VAL A C 1
ATOM 1775 O O . VAL A 1 227 ? 2.704 20.423 11.825 1.00 82.44 227 VAL A O 1
ATOM 1778 N N . PRO A 1 228 ? 4.781 20.707 10.981 1.00 80.88 228 PRO A N 1
ATOM 1779 C CA . PRO A 1 228 ? 5.470 20.415 12.234 1.00 80.88 228 PRO A CA 1
ATOM 1780 C C . PRO A 1 228 ? 5.052 21.361 13.364 1.00 80.88 228 PRO A C 1
ATOM 1782 O O . PRO A 1 228 ? 5.127 22.584 13.230 1.00 80.88 228 PRO A O 1
ATOM 1785 N N . GLY A 1 229 ? 4.657 20.804 14.506 1.00 80.44 229 GLY A N 1
ATOM 1786 C CA . GLY A 1 229 ? 4.229 21.574 15.665 1.00 80.44 229 GLY A CA 1
ATOM 1787 C C . GLY A 1 229 ? 3.354 20.770 16.629 1.00 80.44 229 GLY A C 1
ATOM 1788 O O . GLY A 1 229 ? 3.183 19.569 16.470 1.00 80.44 229 GLY A O 1
ATOM 1789 N N . PRO A 1 230 ? 2.774 21.425 17.646 1.00 78.88 230 PRO A N 1
ATOM 1790 C CA . PRO A 1 230 ? 1.907 20.764 18.627 1.00 78.88 230 PRO A CA 1
ATOM 1791 C C . PRO A 1 230 ? 0.549 20.320 18.061 1.00 78.88 230 PRO A C 1
ATOM 1793 O O . PRO A 1 230 ? -0.221 19.698 18.777 1.00 78.88 230 PRO A O 1
ATOM 1796 N N . LEU A 1 231 ? 0.240 20.693 16.817 1.00 86.12 231 LEU A N 1
ATOM 1797 C CA . LEU A 1 231 ? -0.994 20.346 16.114 1.00 86.12 231 LEU A CA 1
ATOM 1798 C C . LEU A 1 231 ? -0.739 19.404 14.925 1.00 86.12 231 LEU A C 1
ATOM 1800 O O . LEU A 1 231 ? -1.629 19.241 14.097 1.00 86.12 231 LEU A O 1
ATOM 1804 N N . THR A 1 232 ? 0.478 18.866 14.777 1.00 86.12 232 THR A N 1
ATOM 1805 C CA . THR A 1 232 ? 0.769 17.806 13.796 1.00 86.12 232 THR A CA 1
ATOM 1806 C C . THR A 1 232 ? 0.032 16.541 14.209 1.00 86.12 232 THR A C 1
ATOM 1808 O O . THR A 1 232 ? 0.020 16.236 15.401 1.00 86.12 232 THR A O 1
ATOM 1811 N N . GLY A 1 233 ? -0.525 15.815 13.246 1.00 90.12 233 GLY A N 1
ATOM 1812 C CA . GLY A 1 233 ? -1.188 14.540 13.505 1.00 90.12 233 GLY A CA 1
ATOM 1813 C C . GLY A 1 233 ? -2.589 14.450 12.918 1.00 90.12 233 GLY A C 1
ATOM 1814 O O . GLY A 1 233 ? -3.016 15.292 12.112 1.00 90.12 233 GLY A O 1
ATOM 1815 N N . GLU A 1 234 ? -3.284 13.412 13.354 1.00 94.94 234 GLU A N 1
ATOM 1816 C CA . GLU A 1 234 ? -4.642 13.059 12.965 1.00 94.94 234 GLU A CA 1
ATOM 1817 C C . GLU A 1 234 ? -5.690 13.798 13.815 1.00 94.94 234 GLU A C 1
ATOM 1819 O O . GLU A 1 234 ? -5.400 14.637 14.677 1.00 94.94 234 GLU A O 1
ATOM 1824 N N . ILE A 1 235 ? -6.967 13.551 13.521 1.00 94.69 235 ILE A N 1
ATOM 1825 C CA . ILE A 1 235 ? -8.090 14.236 14.172 1.00 94.69 235 ILE A CA 1
ATOM 1826 C C . ILE A 1 235 ? -8.137 13.996 15.695 1.00 94.69 235 ILE A C 1
ATOM 1828 O O . ILE A 1 235 ? -8.599 14.877 16.436 1.00 94.69 235 ILE A O 1
ATOM 1832 N N . GLY A 1 236 ? -7.679 12.825 16.152 1.00 94.19 236 GLY A N 1
ATOM 1833 C CA . GLY A 1 236 ? -7.610 12.427 17.553 1.00 94.19 236 GLY A CA 1
ATOM 1834 C C . GLY A 1 236 ? -6.361 12.970 18.238 1.00 94.19 236 GLY A C 1
ATOM 1835 O O . GLY A 1 236 ? -6.485 13.556 19.317 1.00 94.19 236 GLY A O 1
ATOM 1836 N N . ASP A 1 237 ? -5.195 12.874 17.603 1.00 92.69 237 ASP A N 1
ATOM 1837 C CA . ASP A 1 237 ? -3.901 13.384 18.074 1.00 92.69 237 ASP A CA 1
ATOM 1838 C C . ASP A 1 237 ? -3.977 14.834 18.557 1.00 92.69 237 ASP A C 1
ATOM 1840 O O . ASP A 1 237 ? -3.554 15.185 19.663 1.00 92.69 237 ASP A O 1
ATOM 1844 N N . ILE A 1 238 ? -4.601 15.691 17.748 1.00 93.69 238 ILE A N 1
ATOM 1845 C CA . ILE A 1 238 ? -4.751 17.123 18.039 1.00 93.69 238 ILE A CA 1
ATOM 1846 C C . ILE A 1 238 ? -5.560 17.359 19.331 1.00 93.69 238 ILE A C 1
ATOM 1848 O O . ILE A 1 238 ? -5.429 18.394 19.995 1.00 93.69 238 ILE A O 1
ATOM 1852 N N . CYS A 1 239 ? -6.404 16.399 19.705 1.00 94.38 239 CYS A N 1
ATOM 1853 C CA . CYS A 1 239 ? -7.352 16.485 20.807 1.00 94.38 239 CYS A CA 1
ATOM 1854 C C . CYS A 1 239 ? -7.062 15.514 21.956 1.00 94.38 239 CYS A C 1
ATOM 1856 O O . CYS A 1 239 ? -7.922 15.324 22.822 1.00 94.38 239 CYS A O 1
ATOM 1858 N N . VAL A 1 240 ? -5.852 14.953 22.007 1.00 88.25 240 VAL A N 1
ATOM 1859 C CA . VAL A 1 240 ? -5.392 14.078 23.091 1.00 88.25 240 VAL A CA 1
ATOM 1860 C C . VAL A 1 240 ? -5.694 14.693 24.465 1.00 88.25 240 VAL A C 1
ATOM 1862 O O . VAL A 1 240 ? -5.506 15.891 24.696 1.00 88.25 240 VAL A O 1
ATOM 1865 N N . GLN A 1 241 ? -6.183 13.855 25.387 1.00 84.31 241 GLN A N 1
ATOM 1866 C CA . GLN A 1 241 ? -6.607 14.211 26.755 1.00 84.31 241 GLN A CA 1
ATOM 1867 C C . GLN A 1 241 ? -7.818 15.157 26.850 1.00 84.31 241 GLN A C 1
ATOM 1869 O O . GLN A 1 241 ? -8.127 15.668 27.931 1.00 84.31 241 GLN A O 1
ATOM 1874 N N . GLN A 1 242 ? -8.551 15.387 25.759 1.00 92.12 242 GLN A N 1
ATOM 1875 C CA . GLN A 1 242 ? -9.772 16.191 25.779 1.00 92.12 242 GLN A CA 1
ATOM 1876 C C . GLN A 1 242 ? -11.025 15.310 25.765 1.00 92.12 242 GLN A C 1
ATOM 1878 O O . GLN A 1 242 ? -11.778 15.290 24.795 1.00 92.12 242 GLN A O 1
ATOM 1883 N N . GLY A 1 243 ? -11.282 14.620 26.875 1.00 90.88 243 GLY A N 1
ATOM 1884 C CA . GLY A 1 243 ? -12.467 13.779 27.054 1.00 90.88 243 GLY A CA 1
ATOM 1885 C C . GLY A 1 243 ? -13.779 14.553 27.251 1.00 90.88 243 GLY A C 1
ATOM 1886 O O . GLY A 1 243 ? -13.824 15.734 27.627 1.00 90.88 243 GLY A O 1
ATOM 1887 N N . THR A 1 244 ? -14.894 13.871 27.015 1.00 93.69 244 THR A N 1
ATOM 1888 C CA . THR A 1 244 ? -16.243 14.314 27.370 1.00 93.69 244 THR A CA 1
ATOM 1889 C C . THR A 1 244 ? -17.153 13.120 27.658 1.00 93.69 244 THR A C 1
ATOM 1891 O O . THR A 1 244 ? -16.798 11.979 27.389 1.00 93.69 244 THR A O 1
ATOM 1894 N N . PHE A 1 245 ? -18.340 13.380 28.210 1.00 94.19 245 PHE A N 1
ATOM 1895 C CA . PHE A 1 245 ? -19.345 12.347 28.442 1.00 94.19 245 PHE A CA 1
ATOM 1896 C C . PHE A 1 245 ? -20.511 12.513 27.480 1.00 94.19 245 PHE A C 1
ATOM 1898 O O . PHE A 1 245 ? -21.231 13.513 27.515 1.00 94.19 245 PHE A O 1
ATOM 1905 N N . LEU A 1 246 ? -20.729 11.489 26.671 1.00 93.25 246 LEU A N 1
ATOM 1906 C CA . LEU A 1 246 ? -21.909 11.333 25.842 1.00 93.25 246 LEU A CA 1
ATOM 1907 C C . LEU A 1 246 ? -22.955 10.523 26.609 1.00 93.25 246 LEU A C 1
ATOM 1909 O O . LEU A 1 246 ? -22.616 9.705 27.459 1.00 93.25 246 LEU A O 1
ATOM 1913 N N . THR A 1 247 ? -24.236 10.772 26.356 1.00 94.44 247 THR A N 1
ATOM 1914 C CA . THR A 1 247 ? -25.329 10.052 27.024 1.00 94.44 247 THR A CA 1
ATOM 1915 C C . THR A 1 247 ? -26.132 9.292 25.984 1.00 94.44 247 THR A C 1
ATOM 1917 O O . THR A 1 247 ? -26.571 9.889 25.001 1.00 94.44 247 THR A O 1
ATOM 1920 N N . ASP A 1 248 ? -26.310 7.990 26.187 1.00 92.75 248 ASP A N 1
ATOM 1921 C CA . ASP A 1 248 ? -27.125 7.169 25.298 1.00 92.75 248 ASP A CA 1
ATOM 1922 C C . ASP A 1 248 ? -28.630 7.324 25.565 1.00 92.75 248 ASP A C 1
ATOM 1924 O O . ASP A 1 248 ? -29.070 7.993 26.504 1.00 92.75 248 ASP A O 1
ATOM 1928 N N . SER A 1 249 ? -29.446 6.685 24.723 1.00 91.00 249 SER A N 1
ATOM 1929 C CA . SER A 1 249 ? -30.912 6.730 24.840 1.00 91.00 249 SER A CA 1
ATOM 1930 C C . SER A 1 249 ? -31.465 6.155 26.154 1.00 91.00 249 SER A C 1
ATOM 1932 O O . SER A 1 249 ? -32.588 6.484 26.532 1.00 91.00 249 SER A O 1
ATOM 1934 N N . ASN A 1 250 ? -30.677 5.347 26.871 1.00 92.62 250 ASN A N 1
ATOM 1935 C CA . ASN A 1 250 ? -31.027 4.764 28.166 1.00 92.62 250 ASN A CA 1
ATOM 1936 C C . ASN A 1 250 ? -30.524 5.616 29.348 1.00 92.62 250 ASN A C 1
ATOM 1938 O O . ASN A 1 250 ? -30.721 5.246 30.505 1.00 92.62 250 ASN A O 1
ATOM 1942 N N . GLY A 1 251 ? -29.876 6.755 29.081 1.00 93.19 251 GLY A N 1
ATOM 1943 C CA . GLY A 1 251 ? -29.309 7.634 30.100 1.00 93.19 251 GLY A CA 1
ATOM 1944 C C . GLY A 1 251 ? -27.944 7.185 30.631 1.00 93.19 251 GLY A C 1
ATOM 1945 O O . GLY A 1 251 ? -27.434 7.801 31.572 1.00 93.19 251 GLY A O 1
ATOM 1946 N N . ARG A 1 252 ? -27.334 6.138 30.058 1.00 93.88 252 ARG A N 1
ATOM 1947 C CA . ARG A 1 252 ? -25.982 5.707 30.428 1.00 93.88 252 ARG A CA 1
ATOM 1948 C C . ARG A 1 252 ? -24.974 6.693 29.847 1.00 93.88 252 ARG A C 1
ATOM 1950 O O . ARG A 1 252 ? -25.105 7.145 28.710 1.00 93.88 252 ARG A O 1
ATOM 1957 N N . LYS A 1 253 ? -23.980 7.052 30.660 1.00 94.19 253 LYS A N 1
ATOM 1958 C CA . LYS A 1 253 ? -22.907 7.967 30.271 1.00 94.19 253 LYS A CA 1
ATOM 1959 C C . LYS A 1 253 ? -21.699 7.183 29.789 1.00 94.19 253 LYS A C 1
ATOM 1961 O O . LYS A 1 253 ? -21.241 6.282 30.487 1.00 94.19 253 LYS A O 1
ATOM 1966 N N . TRP A 1 254 ? -21.184 7.588 28.643 1.00 94.81 254 TRP A N 1
ATOM 1967 C CA . TRP A 1 254 ? -20.028 7.014 27.980 1.00 94.81 254 TRP A CA 1
ATOM 1968 C C . TRP A 1 254 ? -18.951 8.082 27.857 1.00 94.81 254 TRP A C 1
ATOM 1970 O O . TRP A 1 254 ? -19.231 9.179 27.372 1.00 94.81 254 TRP A O 1
ATOM 1980 N N . GLU A 1 255 ? -17.748 7.788 28.339 1.00 94.12 255 GLU A N 1
ATOM 1981 C CA . GLU A 1 255 ? -16.591 8.649 28.093 1.00 94.12 255 GLU A CA 1
ATOM 1982 C C . GLU A 1 255 ? -16.150 8.488 26.637 1.00 94.12 255 GLU A C 1
ATOM 1984 O O . GLU A 1 255 ? -16.154 7.377 26.115 1.00 94.12 255 GLU A O 1
ATOM 1989 N N . ALA A 1 256 ? -15.840 9.596 25.975 1.00 95.06 256 ALA A N 1
ATOM 1990 C CA . ALA A 1 256 ? -15.305 9.614 24.623 1.00 95.06 256 ALA A CA 1
ATOM 1991 C C . ALA A 1 256 ? -14.379 10.820 24.462 1.00 95.06 256 ALA A C 1
ATOM 1993 O O . ALA A 1 256 ? -14.647 11.895 25.015 1.00 95.06 256 ALA A O 1
ATOM 1994 N N . GLN A 1 257 ? -13.335 10.667 23.661 1.00 94.88 257 GLN A N 1
ATOM 1995 C CA . GLN A 1 257 ? -12.448 11.756 23.306 1.00 94.88 257 GLN A CA 1
ATOM 1996 C C . GLN A 1 257 ? -13.159 12.716 22.345 1.00 94.88 257 GLN A C 1
ATOM 1998 O O . GLN A 1 257 ? -13.896 12.309 21.439 1.00 94.88 257 GLN A O 1
ATOM 2003 N N . LYS A 1 258 ? -12.941 14.017 22.530 1.00 95.69 258 LYS A N 1
ATOM 2004 C CA . LYS A 1 258 ? -13.266 15.021 21.517 1.00 95.69 258 LYS A CA 1
ATOM 2005 C C . LYS A 1 258 ? -12.344 14.868 20.313 1.00 95.69 258 LYS A C 1
ATOM 2007 O O . LYS A 1 258 ? -11.185 14.495 20.453 1.00 95.69 258 LYS A O 1
ATOM 2012 N N . MET A 1 259 ? -12.862 15.243 19.157 1.00 95.38 259 MET A N 1
ATOM 2013 C CA . MET A 1 259 ? -12.167 15.205 17.878 1.00 95.38 259 MET A CA 1
ATOM 2014 C C . MET A 1 259 ? -12.000 16.620 17.336 1.00 95.38 259 MET A C 1
ATOM 2016 O O . MET A 1 259 ? -12.841 17.491 17.600 1.00 95.38 259 MET A O 1
ATOM 2020 N N . TRP A 1 260 ? -10.917 16.873 16.603 1.00 94.44 260 TRP A N 1
ATOM 2021 C CA . TRP A 1 260 ? -10.711 18.176 15.983 1.00 94.44 260 TRP A CA 1
ATOM 2022 C C . TRP A 1 260 ? -11.813 18.444 14.954 1.00 94.44 260 TRP A C 1
ATOM 2024 O O . TRP A 1 260 ? -12.201 17.566 14.193 1.00 94.44 260 TRP A O 1
ATOM 2034 N N . SER A 1 261 ? -12.345 19.664 14.940 1.00 91.88 261 SER A N 1
ATOM 2035 C CA . SER A 1 261 ? -13.270 20.136 13.911 1.00 91.88 261 SER A CA 1
ATOM 2036 C C . SER A 1 261 ? -12.554 21.183 13.073 1.00 91.88 261 SER A C 1
ATOM 2038 O O . SER A 1 261 ? -12.257 22.272 13.560 1.00 91.88 261 SER A O 1
ATOM 2040 N N . ASN A 1 262 ? -12.301 20.880 11.801 1.00 88.62 262 ASN A N 1
ATOM 2041 C CA . ASN A 1 262 ? -11.808 21.855 10.828 1.00 88.62 262 ASN A CA 1
ATOM 2042 C C . ASN A 1 262 ? -12.778 23.041 10.661 1.00 88.62 262 ASN A C 1
ATOM 2044 O O . ASN A 1 262 ? -12.338 24.166 10.434 1.00 88.62 262 ASN A O 1
ATOM 2048 N N . ILE A 1 263 ? -14.088 22.818 10.791 1.00 84.00 263 ILE A N 1
ATOM 2049 C CA . ILE A 1 263 ? -15.105 23.877 10.702 1.00 84.00 263 ILE A CA 1
ATOM 2050 C C . ILE A 1 263 ? -15.052 24.795 11.923 1.00 84.00 263 ILE A C 1
ATOM 2052 O O . ILE A 1 263 ? -15.028 26.017 11.781 1.00 84.00 263 ILE A O 1
ATOM 2056 N N . ASP A 1 264 ? -15.054 24.210 13.121 1.00 86.06 264 ASP A N 1
ATOM 2057 C CA . ASP A 1 264 ? -15.140 24.976 14.369 1.00 86.06 264 ASP A CA 1
ATOM 2058 C C . ASP A 1 264 ? -13.764 25.428 14.881 1.00 86.06 264 ASP A C 1
ATOM 2060 O O . ASP A 1 264 ? -13.690 26.238 15.806 1.00 86.06 264 ASP A O 1
ATOM 2064 N N . GLN A 1 265 ? -12.683 24.904 14.291 1.00 87.31 265 GLN A N 1
ATOM 2065 C CA . GLN A 1 265 ? -11.288 25.136 14.677 1.00 87.31 265 GLN A CA 1
ATOM 2066 C C . GLN A 1 265 ? -11.045 24.847 16.169 1.00 87.31 265 GLN A C 1
ATOM 2068 O O . GLN A 1 265 ? -10.389 25.607 16.884 1.00 87.31 265 GLN A O 1
ATOM 2073 N N . THR A 1 266 ? -11.644 23.763 16.670 1.00 90.50 266 THR A N 1
ATOM 2074 C CA . THR A 1 266 ? -11.550 23.348 18.073 1.00 90.50 266 THR A CA 1
ATOM 2075 C C . THR A 1 266 ? -11.877 21.865 18.247 1.00 90.50 266 THR A C 1
ATOM 2077 O O . THR A 1 266 ? -12.546 21.263 17.406 1.00 90.50 266 THR A O 1
ATOM 2080 N N . CYS A 1 267 ? -11.453 21.285 19.368 1.00 93.94 267 CYS A N 1
ATOM 2081 C CA . CYS A 1 267 ? -11.815 19.929 19.765 1.00 93.94 267 CYS A CA 1
ATOM 2082 C C . CYS A 1 267 ? -13.257 19.886 20.283 1.00 93.94 267 CYS A C 1
ATOM 2084 O O . CYS A 1 267 ? -13.609 20.560 21.258 1.00 93.94 267 CYS A O 1
ATOM 2086 N N . THR A 1 268 ? -14.100 19.072 19.654 1.00 92.62 268 THR A N 1
ATOM 2087 C CA . THR A 1 268 ? -15.533 18.981 19.957 1.00 92.62 268 THR A CA 1
ATOM 2088 C C . THR A 1 268 ? -16.074 17.559 19.773 1.00 92.62 268 THR A C 1
ATOM 2090 O O . THR A 1 268 ? -15.361 16.649 19.365 1.00 92.62 268 THR A O 1
ATOM 2093 N N . VAL A 1 269 ? -17.348 17.354 20.104 1.00 87.81 269 VAL A N 1
ATOM 2094 C CA . VAL A 1 269 ? -18.104 16.140 19.774 1.00 87.81 269 VAL A CA 1
ATOM 2095 C C . VAL A 1 269 ? -19.403 16.524 19.081 1.00 87.81 269 VAL A C 1
ATOM 2097 O O . VAL A 1 269 ? -20.051 17.507 19.442 1.00 87.81 269 VAL A O 1
ATOM 2100 N N . GLY A 1 270 ? -19.804 15.724 18.099 1.00 71.31 270 GLY A N 1
ATOM 2101 C CA . GLY A 1 270 ? -21.165 15.718 17.575 1.00 71.31 270 GLY A CA 1
ATOM 2102 C C . GLY A 1 270 ? -21.706 17.015 16.970 1.00 71.31 270 GLY A C 1
ATOM 2103 O O . GLY A 1 270 ? -22.904 17.281 17.079 1.00 71.31 270 GLY A O 1
ATOM 2104 N N . LYS A 1 271 ? -20.875 17.786 16.254 1.00 66.94 271 LYS A N 1
ATOM 2105 C CA . LYS A 1 271 ? -21.368 18.780 15.286 1.00 66.94 271 LYS A CA 1
ATOM 2106 C C . LYS A 1 271 ? -20.604 18.761 13.959 1.00 66.94 271 LYS A C 1
ATOM 2108 O O . LYS A 1 271 ? -19.432 19.101 13.915 1.00 66.94 271 LYS A O 1
ATOM 2113 N N . SER A 1 272 ? -21.334 18.485 12.876 1.00 55.75 272 SER A N 1
ATOM 2114 C CA . SER A 1 272 ? -21.544 19.456 11.792 1.00 55.75 272 SER A CA 1
ATOM 2115 C C . SER A 1 272 ? -22.907 19.214 11.120 1.00 55.75 272 SER A C 1
ATOM 2117 O O . SER A 1 272 ? -23.293 18.072 10.886 1.00 55.75 272 SER A O 1
ATOM 2119 N N . THR A 1 273 ? -23.667 20.280 10.835 1.00 53.75 273 THR A N 1
ATOM 2120 C CA . THR A 1 273 ? -25.010 20.228 10.207 1.00 53.75 273 THR A CA 1
ATOM 2121 C C . THR A 1 273 ? -25.002 20.567 8.712 1.00 53.75 273 THR A C 1
ATOM 2123 O O . THR A 1 273 ? -26.049 20.857 8.138 1.00 53.75 273 THR A O 1
ATOM 2126 N N . SER A 1 274 ? -23.834 20.548 8.071 1.00 51.53 274 SER A N 1
ATOM 2127 C CA . SER A 1 274 ? -23.702 20.566 6.612 1.00 51.53 274 SER A CA 1
ATOM 2128 C C . SER A 1 274 ? -22.349 19.961 6.228 1.00 51.53 274 SER A C 1
ATOM 2130 O O . SER A 1 274 ? -21.366 20.256 6.916 1.00 51.53 274 SER A O 1
ATOM 2132 N N . PRO A 1 275 ? -22.254 19.154 5.154 1.00 52.50 275 PRO A N 1
ATOM 2133 C CA . PRO A 1 275 ? -20.956 18.778 4.610 1.00 52.50 275 PRO A CA 1
ATOM 2134 C C . PRO A 1 275 ? -20.170 20.056 4.302 1.00 52.50 275 PRO A C 1
ATOM 2136 O O . PRO A 1 275 ? -20.704 20.981 3.678 1.00 52.50 275 PRO A O 1
ATOM 2139 N N . GLN A 1 276 ? -18.910 20.122 4.736 1.00 51.66 276 GLN A N 1
ATOM 2140 C CA . GLN A 1 276 ? -17.954 20.955 4.018 1.00 51.66 276 GLN A CA 1
ATOM 2141 C C . GLN A 1 276 ? -17.828 20.284 2.659 1.00 51.66 276 GLN A C 1
ATOM 2143 O O . GLN A 1 276 ? -17.156 19.269 2.516 1.00 51.66 276 GLN A O 1
ATOM 2148 N N . VAL A 1 277 ? -18.524 20.823 1.660 1.00 45.16 277 VAL A N 1
ATOM 2149 C CA . VAL A 1 277 ? -18.040 20.672 0.296 1.00 45.16 277 VAL A CA 1
ATOM 2150 C C . VAL A 1 277 ? -16.767 21.497 0.296 1.00 45.16 277 VAL A C 1
ATOM 2152 O O . VAL A 1 277 ? -16.800 22.700 0.039 1.00 45.16 277 VAL A O 1
ATOM 2155 N N . THR A 1 278 ? -15.648 20.882 0.678 1.00 44.53 278 THR A N 1
ATOM 2156 C CA . THR A 1 278 ? -14.372 21.394 0.222 1.00 44.53 278 THR A CA 1
ATOM 2157 C C . THR A 1 278 ? -14.532 21.439 -1.286 1.00 44.53 278 THR A C 1
ATOM 2159 O O . THR A 1 278 ? -14.715 20.423 -1.957 1.00 44.53 278 THR A O 1
ATOM 2162 N N . THR A 1 279 ? -14.562 22.648 -1.837 1.00 38.78 279 THR A N 1
ATOM 2163 C CA . THR A 1 279 ? -14.205 22.835 -3.231 1.00 38.78 279 THR A CA 1
ATOM 2164 C C . THR A 1 279 ? -12.727 22.485 -3.299 1.00 38.78 279 THR A C 1
ATOM 2166 O O . THR A 1 279 ? -11.868 23.362 -3.339 1.00 38.78 279 THR A O 1
ATOM 2169 N N . VAL A 1 280 ? -12.420 21.188 -3.219 1.00 41.03 280 VAL A N 1
ATOM 2170 C CA . VAL A 1 280 ? -11.199 20.667 -3.799 1.00 41.03 280 VAL A CA 1
ATOM 2171 C C . VAL A 1 280 ? -11.257 21.168 -5.232 1.00 41.03 280 VAL A C 1
ATOM 2173 O O . VAL A 1 280 ? -12.330 21.129 -5.856 1.00 41.03 280 VAL A O 1
ATOM 2176 N N . ALA A 1 281 ? -10.148 21.726 -5.723 1.00 41.84 281 ALA A N 1
ATOM 2177 C CA . ALA A 1 281 ? -10.008 21.948 -7.152 1.00 41.84 281 ALA A CA 1
ATOM 2178 C C . ALA A 1 281 ? -10.568 20.695 -7.849 1.00 41.84 281 ALA A C 1
ATOM 2180 O O . ALA A 1 281 ? -10.281 19.592 -7.369 1.00 41.84 281 ALA A O 1
ATOM 2181 N N . PRO A 1 282 ? -11.464 20.838 -8.845 1.00 40.69 282 PRO A N 1
ATOM 2182 C CA . PRO A 1 282 ? -12.044 19.678 -9.511 1.00 40.69 282 PRO A CA 1
ATOM 2183 C C . PRO A 1 282 ? -10.915 18.692 -9.795 1.00 40.69 282 PRO A C 1
ATOM 2185 O O . PRO A 1 282 ? -9.883 19.145 -10.291 1.00 40.69 282 PRO A O 1
ATOM 2188 N N . LEU A 1 283 ? -11.092 17.420 -9.390 1.00 48.69 283 LEU A N 1
ATOM 2189 C CA . LEU A 1 283 ? -10.122 16.347 -9.636 1.00 48.69 283 LEU A CA 1
ATOM 2190 C C . LEU A 1 283 ? -9.551 16.581 -11.024 1.00 48.69 283 LEU A C 1
ATOM 2192 O O . LEU A 1 283 ? -10.341 16.621 -11.974 1.00 48.69 283 LEU A O 1
ATOM 2196 N N . ASP A 1 284 ? -8.247 16.853 -11.112 1.00 52.88 284 ASP A N 1
ATOM 2197 C CA . ASP A 1 284 ? -7.645 17.165 -12.397 1.00 52.88 284 ASP A CA 1
ATOM 2198 C C . ASP A 1 284 ? -7.934 15.963 -13.303 1.00 52.88 284 ASP A C 1
ATOM 2200 O O . ASP A 1 284 ? -7.473 14.849 -13.014 1.00 52.88 284 ASP A O 1
ATOM 2204 N N . PRO A 1 285 ? -8.744 16.132 -14.366 1.00 53.53 285 PRO A N 1
ATOM 2205 C CA . PRO A 1 285 ? -9.090 15.024 -15.238 1.00 53.53 285 PRO A CA 1
ATOM 2206 C C . PRO A 1 285 ? -7.846 14.382 -15.879 1.00 53.53 285 PRO A C 1
ATOM 2208 O O . PRO A 1 285 ? -7.974 13.318 -16.484 1.00 53.53 285 PRO A O 1
ATOM 2211 N N . GLN A 1 286 ? -6.658 14.987 -15.741 1.00 65.25 286 GLN A N 1
ATOM 2212 C CA . GLN A 1 286 ? -5.370 14.442 -16.154 1.00 65.25 286 GLN A CA 1
ATOM 2213 C C . GLN A 1 286 ? -4.295 14.620 -15.070 1.00 65.25 286 GLN A C 1
ATOM 2215 O O . GLN A 1 286 ? -3.314 15.325 -15.275 1.00 65.25 286 GLN A O 1
ATOM 2220 N N . TYR A 1 287 ? -4.437 13.924 -13.935 1.00 70.94 287 TYR A N 1
ATOM 2221 C CA . TYR A 1 287 ? -3.397 13.886 -12.896 1.00 70.94 287 TYR A CA 1
ATOM 2222 C C . TYR A 1 287 ? -2.013 13.506 -13.449 1.00 70.94 287 TYR A C 1
ATOM 2224 O O . TYR A 1 287 ? -1.014 14.027 -12.979 1.00 70.94 287 TYR A O 1
ATOM 2232 N N . VAL A 1 288 ? -1.932 12.633 -14.457 1.00 79.00 288 VAL A N 1
ATOM 2233 C CA . VAL A 1 288 ? -0.699 12.416 -15.232 1.00 79.00 288 VAL A CA 1
ATOM 2234 C C . VAL A 1 288 ? -0.894 12.970 -16.639 1.00 79.00 288 VAL A C 1
ATOM 2236 O O . VAL A 1 288 ? -1.836 12.574 -17.329 1.00 79.00 288 VAL A O 1
ATOM 2239 N N . THR A 1 289 ? 0.004 13.841 -17.092 1.00 84.38 289 THR A N 1
ATOM 2240 C CA . THR A 1 289 ? -0.078 14.496 -18.407 1.00 84.38 289 THR A CA 1
ATOM 2241 C C . THR A 1 289 ? 0.993 13.981 -19.358 1.00 84.38 289 THR A C 1
ATOM 2243 O O . THR A 1 289 ? 2.052 13.533 -18.925 1.00 84.38 289 THR A O 1
ATOM 2246 N N . TYR A 1 290 ? 0.713 14.024 -20.661 1.00 85.50 290 TYR A N 1
ATOM 2247 C CA . TYR A 1 290 ? 1.677 13.656 -21.695 1.00 85.50 290 TYR A CA 1
ATOM 2248 C C . TYR A 1 290 ? 2.424 14.886 -22.210 1.00 85.50 290 TYR A C 1
ATOM 2250 O O . TYR A 1 290 ? 1.809 15.866 -22.630 1.00 85.50 290 TYR A O 1
ATOM 2258 N N . THR A 1 291 ? 3.750 14.805 -22.245 1.00 83.50 291 THR A N 1
ATOM 2259 C CA . THR A 1 291 ? 4.597 15.778 -22.936 1.00 83.50 291 THR A CA 1
ATOM 2260 C C . THR A 1 291 ? 4.655 15.446 -24.427 1.00 83.50 291 THR A C 1
ATOM 2262 O O . THR A 1 291 ? 5.221 14.428 -24.837 1.00 83.50 291 THR A O 1
ATOM 2265 N N . ASP A 1 292 ? 4.081 16.328 -25.247 1.00 76.56 292 ASP A N 1
ATOM 2266 C CA . ASP A 1 292 ? 3.977 16.158 -26.698 1.00 76.56 292 ASP A CA 1
ATOM 2267 C C . ASP A 1 292 ? 5.320 15.807 -27.362 1.00 76.56 292 ASP A C 1
ATOM 2269 O O .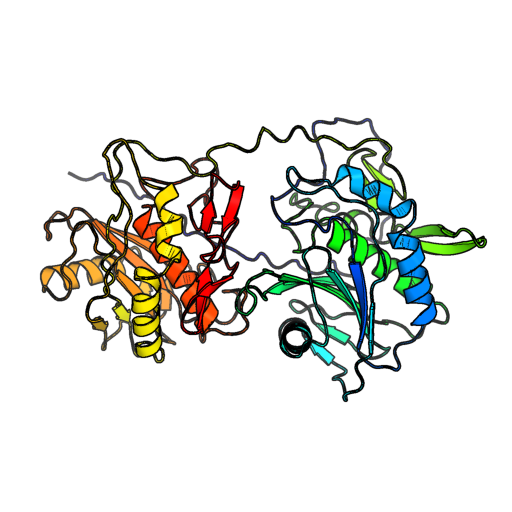 ASP A 1 292 ? 6.326 16.504 -27.210 1.00 76.56 292 ASP A O 1
ATOM 2273 N N . GLY A 1 293 ? 5.318 14.741 -28.169 1.00 80.50 293 GLY A N 1
ATOM 2274 C CA . GLY A 1 293 ? 6.481 14.315 -28.952 1.00 80.50 293 GLY A CA 1
ATOM 2275 C C . GLY A 1 293 ? 7.404 13.306 -28.265 1.00 80.50 293 GLY A C 1
ATOM 2276 O O . GLY A 1 293 ? 8.298 12.771 -28.925 1.00 80.50 293 GLY A O 1
ATOM 2277 N N . ALA A 1 294 ? 7.206 13.016 -26.979 1.00 85.31 294 ALA A N 1
ATOM 2278 C CA . ALA A 1 294 ? 8.075 12.115 -26.235 1.00 85.31 294 ALA A CA 1
ATOM 2279 C C . ALA A 1 294 ? 7.832 10.624 -26.561 1.00 85.31 294 ALA A C 1
ATOM 2281 O O . ALA A 1 294 ? 6.677 10.190 -26.668 1.00 85.31 294 ALA A O 1
ATOM 2282 N N . PRO A 1 295 ? 8.896 9.811 -26.713 1.00 89.81 295 PRO A N 1
ATOM 2283 C CA . PRO A 1 295 ? 8.756 8.396 -27.036 1.00 89.81 295 PRO A CA 1
ATOM 2284 C C . PRO A 1 295 ? 8.292 7.576 -25.825 1.00 89.81 295 PRO A C 1
ATOM 2286 O O . PRO A 1 295 ? 8.681 7.868 -24.695 1.00 89.81 295 PRO A O 1
ATOM 2289 N N . ILE A 1 296 ? 7.529 6.515 -26.076 1.00 93.88 296 ILE A N 1
ATOM 2290 C CA . ILE A 1 296 ? 7.161 5.475 -25.097 1.00 93.88 296 ILE A CA 1
ATOM 2291 C C . ILE A 1 296 ? 7.612 4.096 -25.602 1.00 93.88 296 ILE A C 1
ATOM 2293 O O . ILE A 1 296 ? 7.825 3.917 -26.806 1.00 93.88 296 ILE A O 1
ATOM 2297 N N . LEU A 1 297 ? 7.728 3.100 -24.716 1.00 95.00 297 LEU A N 1
ATOM 2298 C CA . LEU A 1 297 ? 8.012 1.721 -25.142 1.00 95.00 297 LEU A CA 1
ATOM 2299 C C . LEU A 1 297 ? 6.705 1.047 -25.579 1.00 95.00 297 LEU A C 1
ATOM 2301 O O . LEU A 1 297 ? 5.848 0.735 -24.757 1.00 95.00 297 LEU A O 1
ATOM 2305 N N . GLN A 1 298 ? 6.544 0.812 -26.880 1.00 95.81 298 GLN A N 1
ATOM 2306 C CA . GLN A 1 298 ? 5.293 0.291 -27.443 1.00 95.81 298 GLN A CA 1
ATOM 2307 C C . GLN A 1 298 ? 5.118 -1.211 -27.202 1.00 95.81 298 GLN A C 1
ATOM 2309 O O . GLN A 1 298 ? 4.026 -1.661 -26.884 1.00 95.81 298 GLN A O 1
ATOM 2314 N N . ASN A 1 299 ? 6.186 -2.001 -27.330 1.00 97.12 299 ASN A N 1
ATOM 2315 C CA . ASN A 1 299 ? 6.159 -3.441 -27.053 1.00 97.12 299 ASN A CA 1
ATOM 2316 C C . ASN A 1 299 ? 7.401 -3.795 -26.243 1.00 97.12 299 ASN A C 1
ATOM 2318 O O . ASN A 1 299 ? 8.418 -4.159 -26.825 1.00 97.12 299 ASN A O 1
ATOM 2322 N N . VAL A 1 300 ? 7.346 -3.614 -24.921 1.00 97.88 300 VAL A N 1
ATOM 2323 C CA . VAL A 1 300 ? 8.531 -3.710 -24.054 1.00 97.88 300 VAL A CA 1
ATOM 2324 C C . VAL A 1 300 ? 9.291 -5.029 -24.245 1.00 97.88 300 VAL A C 1
ATOM 2326 O O . VAL A 1 300 ? 8.713 -6.115 -24.210 1.00 97.88 300 VAL A O 1
ATOM 2329 N N . GLU A 1 301 ? 10.605 -4.936 -24.423 1.00 98.50 301 GLU A N 1
ATOM 2330 C CA . GLU A 1 301 ? 11.510 -6.078 -24.539 1.00 98.50 301 GLU A CA 1
ATOM 2331 C C . GLU A 1 301 ? 12.404 -6.137 -23.299 1.00 98.50 301 GLU A C 1
ATOM 2333 O O . GLU A 1 301 ? 13.407 -5.424 -23.191 1.00 98.50 301 GLU A O 1
ATOM 2338 N N . ILE A 1 302 ? 12.032 -6.982 -22.340 1.00 98.75 302 ILE A N 1
ATOM 2339 C CA . ILE A 1 302 ? 12.715 -7.076 -21.050 1.00 98.75 302 ILE A CA 1
ATOM 2340 C C . ILE A 1 302 ? 13.934 -7.984 -21.173 1.00 98.75 302 ILE A C 1
ATOM 2342 O O . ILE A 1 302 ? 13.815 -9.146 -21.554 1.00 98.75 302 ILE A O 1
ATOM 2346 N N . THR A 1 303 ? 15.105 -7.480 -20.791 1.00 98.69 303 THR A N 1
ATOM 2347 C CA . THR A 1 303 ? 16.320 -8.289 -20.619 1.00 98.69 303 THR A CA 1
ATOM 2348 C C . THR A 1 303 ? 16.815 -8.131 -19.182 1.00 98.69 303 THR A C 1
ATOM 2350 O O . THR A 1 303 ? 17.519 -7.160 -18.892 1.00 98.69 303 THR A O 1
ATOM 2353 N N . PRO A 1 304 ? 16.432 -9.033 -18.258 1.00 98.62 304 PRO A N 1
ATOM 2354 C CA . PRO A 1 304 ? 16.848 -8.927 -16.866 1.00 98.62 304 PRO A CA 1
ATOM 2355 C C . PRO A 1 304 ? 18.364 -9.041 -16.730 1.00 98.62 304 PRO A C 1
ATOM 2357 O O . PRO A 1 304 ? 18.993 -9.898 -17.356 1.00 98.62 304 PRO A O 1
ATOM 2360 N N . ILE A 1 305 ? 18.943 -8.189 -15.892 1.00 98.31 305 ILE A N 1
ATOM 2361 C CA . ILE A 1 305 ? 20.343 -8.265 -15.495 1.00 98.31 305 ILE A CA 1
ATOM 2362 C C . ILE A 1 305 ? 20.380 -8.655 -14.020 1.00 98.31 305 ILE A C 1
ATOM 2364 O O . ILE A 1 305 ? 19.935 -7.897 -13.163 1.00 98.31 305 ILE A O 1
ATOM 2368 N N . PHE A 1 306 ? 20.929 -9.824 -13.713 1.00 98.00 306 PHE A N 1
ATOM 2369 C CA . PHE A 1 306 ? 21.163 -10.257 -12.337 1.00 98.00 306 PHE A CA 1
ATOM 2370 C C . PHE A 1 306 ? 22.595 -9.903 -11.948 1.00 98.00 306 PHE A C 1
ATOM 2372 O O . PHE A 1 306 ? 23.551 -10.433 -12.520 1.00 98.00 306 PHE A O 1
ATOM 2379 N N . TYR A 1 307 ? 22.744 -8.962 -11.018 1.00 95.56 307 TYR A N 1
ATOM 2380 C CA . TYR A 1 307 ? 24.034 -8.432 -10.601 1.00 95.56 307 TYR A CA 1
ATOM 2381 C C . TYR A 1 307 ? 24.480 -9.100 -9.297 1.00 95.56 307 TYR A C 1
ATOM 2383 O O . TYR A 1 307 ? 24.041 -8.726 -8.209 1.00 95.56 307 TYR A O 1
ATOM 2391 N N . GLY A 1 308 ? 25.348 -10.108 -9.429 1.00 92.50 308 GLY A N 1
ATOM 2392 C CA . GLY A 1 308 ? 25.710 -11.030 -8.352 1.00 92.50 308 GLY A CA 1
ATOM 2393 C C . GLY A 1 308 ? 24.787 -12.258 -8.252 1.00 92.50 308 GLY A C 1
ATOM 2394 O O . GLY A 1 308 ? 23.937 -12.476 -9.120 1.00 92.50 308 GLY A O 1
ATOM 2395 N N . PRO A 1 309 ? 24.975 -13.119 -7.230 1.00 91.75 309 PRO A N 1
ATOM 2396 C CA . PRO A 1 309 ? 24.218 -14.362 -7.059 1.00 91.75 309 PRO A CA 1
ATOM 2397 C C . PRO A 1 309 ? 22.779 -14.114 -6.562 1.00 91.75 309 PRO A C 1
ATOM 2399 O O . PRO A 1 309 ? 22.454 -14.372 -5.405 1.00 91.75 309 PRO A O 1
ATOM 2402 N N . VAL A 1 310 ? 21.903 -13.618 -7.439 1.00 94.12 310 VAL A N 1
ATOM 2403 C CA . VAL A 1 310 ? 20.471 -13.428 -7.146 1.00 94.12 310 VAL A CA 1
ATOM 2404 C C . VAL A 1 310 ? 19.774 -14.789 -7.094 1.00 94.12 310 VAL A C 1
ATOM 2406 O O . VAL A 1 310 ? 19.608 -15.456 -8.116 1.00 94.12 310 VAL A O 1
ATOM 2409 N N . THR A 1 311 ? 19.364 -15.214 -5.900 1.00 93.75 311 THR A N 1
ATOM 2410 C CA . THR A 1 311 ? 18.804 -16.555 -5.652 1.00 93.75 311 THR A CA 1
ATOM 2411 C C . THR A 1 311 ? 17.433 -16.769 -6.292 1.00 93.75 311 THR A C 1
ATOM 2413 O O . THR A 1 311 ? 17.142 -17.884 -6.709 1.00 93.75 311 THR A O 1
ATOM 2416 N N . ILE A 1 312 ? 16.638 -15.703 -6.430 1.00 95.81 312 ILE A N 1
ATOM 2417 C CA . ILE A 1 312 ? 15.283 -15.709 -7.014 1.00 95.81 312 ILE A CA 1
ATOM 2418 C C . ILE A 1 312 ? 15.262 -15.455 -8.533 1.00 95.81 312 ILE A C 1
ATOM 2420 O O . ILE A 1 312 ? 14.230 -15.104 -9.105 1.00 95.81 312 ILE A O 1
ATOM 2424 N N . ALA A 1 313 ? 16.409 -15.549 -9.215 1.00 97.62 313 ALA A N 1
ATOM 2425 C CA . ALA A 1 313 ? 16.521 -15.148 -10.618 1.00 97.62 313 ALA A CA 1
ATOM 2426 C C . ALA A 1 313 ? 15.576 -15.926 -11.553 1.00 97.62 313 ALA A C 1
ATOM 2428 O O . ALA A 1 313 ? 15.021 -15.358 -12.496 1.00 97.62 313 ALA A O 1
ATOM 2429 N N . THR A 1 314 ? 15.363 -17.218 -11.292 1.00 97.94 314 THR A N 1
ATOM 2430 C CA . THR A 1 314 ? 14.481 -18.060 -12.117 1.00 97.94 314 THR A CA 1
ATOM 2431 C C . THR A 1 314 ? 13.025 -17.620 -11.980 1.00 97.94 314 THR A C 1
ATOM 2433 O O . THR A 1 314 ? 12.311 -17.483 -12.975 1.00 97.94 314 THR A O 1
ATOM 2436 N N . GLU A 1 315 ? 12.605 -17.351 -10.749 1.00 97.81 315 GLU A N 1
ATOM 2437 C CA . GLU A 1 315 ? 11.279 -16.894 -10.367 1.00 97.81 315 GLU A CA 1
ATOM 2438 C C . GLU A 1 315 ? 11.001 -15.499 -10.937 1.00 97.81 315 GLU A C 1
ATOM 2440 O O . GLU A 1 315 ? 9.936 -15.272 -11.508 1.00 97.81 315 GLU A O 1
ATOM 2445 N N . VAL A 1 316 ? 11.982 -14.590 -10.890 1.00 98.25 316 VAL A N 1
ATOM 2446 C CA . VAL A 1 316 ? 11.895 -13.252 -11.500 1.00 98.25 316 VAL A CA 1
ATOM 2447 C C . VAL A 1 316 ? 11.731 -13.331 -13.024 1.00 98.25 316 VAL A C 1
ATOM 2449 O O . VAL A 1 316 ? 10.917 -12.607 -13.598 1.00 98.25 316 VAL A O 1
ATOM 2452 N N . VAL A 1 317 ? 12.454 -14.221 -13.717 1.00 98.56 317 VAL A N 1
ATOM 2453 C CA . VAL A 1 317 ? 12.264 -14.403 -15.171 1.00 98.56 317 VAL A CA 1
ATOM 2454 C C . VAL A 1 317 ? 10.881 -14.977 -15.483 1.00 98.56 317 VAL A C 1
ATOM 2456 O O . VAL A 1 317 ? 10.243 -14.544 -16.447 1.00 98.56 317 VAL A O 1
ATOM 2459 N N . ALA A 1 318 ? 10.401 -15.941 -14.692 1.00 98.19 318 ALA A N 1
ATOM 2460 C CA . ALA A 1 318 ? 9.051 -16.484 -14.842 1.00 98.19 318 ALA A CA 1
ATOM 2461 C C . ALA A 1 318 ? 7.984 -15.398 -14.626 1.00 98.19 318 ALA A C 1
ATOM 2463 O O . ALA A 1 318 ? 7.051 -15.291 -15.424 1.00 98.19 318 ALA A O 1
ATOM 2464 N N . TYR A 1 319 ? 8.184 -14.547 -13.619 1.00 98.50 319 TYR A N 1
ATOM 2465 C CA . TYR A 1 319 ? 7.344 -13.393 -13.338 1.00 98.50 319 TYR A CA 1
ATOM 2466 C C . TYR A 1 319 ? 7.263 -12.432 -14.528 1.00 98.50 319 TYR A C 1
ATOM 2468 O O . TYR A 1 319 ? 6.166 -12.163 -15.012 1.00 98.50 319 TYR A O 1
ATOM 2476 N N . TYR A 1 320 ? 8.397 -11.972 -15.071 1.00 98.62 320 TYR A N 1
ATOM 2477 C CA . TYR A 1 320 ? 8.378 -11.059 -16.220 1.00 98.62 320 TYR A CA 1
ATOM 2478 C C . TYR A 1 320 ? 7.670 -11.665 -17.435 1.00 98.62 320 TYR A C 1
ATOM 2480 O O . TYR A 1 320 ? 6.962 -10.955 -18.147 1.00 98.62 320 TYR A O 1
ATOM 2488 N N . LYS A 1 321 ? 7.824 -12.977 -17.670 1.00 98.06 321 LYS A N 1
ATOM 2489 C CA . LYS A 1 321 ? 7.145 -13.673 -18.774 1.00 98.06 321 LYS A CA 1
ATOM 2490 C C . LYS A 1 321 ? 5.625 -13.662 -18.613 1.00 98.06 321 LYS A C 1
ATOM 2492 O O . LYS A 1 321 ? 4.933 -13.501 -19.615 1.00 98.06 321 LYS A O 1
ATOM 2497 N N . ALA A 1 322 ? 5.124 -13.814 -17.387 1.00 97.69 322 ALA A N 1
ATOM 2498 C CA . ALA A 1 322 ? 3.700 -13.678 -17.091 1.00 97.69 322 ALA A CA 1
ATOM 2499 C C . ALA A 1 322 ? 3.243 -12.215 -17.216 1.00 97.69 322 ALA A C 1
ATOM 2501 O O . ALA A 1 322 ? 2.273 -11.929 -17.915 1.00 97.69 322 ALA A O 1
ATOM 2502 N N . LEU A 1 323 ? 3.990 -11.284 -16.616 1.00 97.44 323 LEU A N 1
ATOM 2503 C CA . LEU A 1 323 ? 3.672 -9.858 -16.566 1.00 97.44 323 LEU A CA 1
ATOM 2504 C C . LEU A 1 323 ? 3.423 -9.263 -17.956 1.00 97.44 323 LEU A C 1
ATOM 2506 O O . LEU A 1 323 ? 2.346 -8.723 -18.207 1.00 97.44 323 LEU A O 1
ATOM 2510 N N . VAL A 1 324 ? 4.371 -9.420 -18.887 1.00 97.50 324 VAL A N 1
ATOM 2511 C CA . VAL A 1 324 ? 4.298 -8.778 -20.214 1.00 97.50 324 VAL A CA 1
ATOM 2512 C C . VAL A 1 324 ? 3.217 -9.352 -21.135 1.00 97.50 324 VAL A C 1
ATOM 2514 O O . VAL A 1 324 ? 2.989 -8.809 -22.218 1.00 97.50 324 VAL A O 1
ATOM 2517 N N . LYS A 1 325 ? 2.579 -10.462 -20.744 1.00 96.06 325 LYS A N 1
ATOM 2518 C CA . LYS A 1 325 ? 1.484 -11.122 -21.474 1.00 96.06 325 LYS A CA 1
ATOM 2519 C C . LYS A 1 325 ? 0.133 -11.025 -20.767 1.00 96.06 325 LYS A C 1
ATOM 2521 O O . LYS A 1 325 ? -0.847 -11.548 -21.285 1.00 96.06 325 LYS A O 1
ATOM 2526 N N . SER A 1 326 ? 0.089 -10.396 -19.600 1.00 95.50 326 SER A N 1
ATOM 2527 C CA . SER A 1 326 ? -1.103 -10.333 -18.758 1.00 95.50 326 SER A CA 1
ATOM 2528 C C . SER A 1 326 ? -1.998 -9.135 -19.081 1.00 95.50 326 SER A C 1
ATOM 2530 O O . SER A 1 326 ? -1.547 -8.147 -19.666 1.00 95.50 326 SER A O 1
ATOM 2532 N N . HIS A 1 327 ? -3.232 -9.172 -18.572 1.00 92.81 327 HIS A N 1
ATOM 2533 C CA . HIS A 1 327 ? -4.172 -8.046 -18.598 1.00 92.81 327 HIS A CA 1
ATOM 2534 C C . HIS A 1 327 ? -3.663 -6.779 -17.893 1.00 92.81 327 HIS A C 1
ATOM 2536 O O . HIS A 1 327 ? -4.215 -5.700 -18.089 1.00 92.81 327 HIS A O 1
ATOM 2542 N N . TYR A 1 328 ? -2.569 -6.863 -17.130 1.00 94.44 328 TYR A N 1
ATOM 2543 C CA . TYR A 1 328 ? -1.897 -5.682 -16.594 1.00 94.44 328 TYR A CA 1
ATOM 2544 C C . TYR A 1 328 ? -1.397 -4.750 -17.708 1.00 94.44 328 TYR A C 1
ATOM 2546 O O . TYR A 1 328 ? -1.479 -3.532 -17.578 1.00 94.44 328 TYR A O 1
ATOM 2554 N N . MET A 1 329 ? -0.948 -5.310 -18.838 1.00 95.75 329 MET A N 1
ATOM 2555 C CA . MET A 1 329 ? -0.525 -4.523 -20.002 1.00 95.75 329 MET A CA 1
ATOM 2556 C C . MET A 1 329 ? -1.699 -3.817 -20.688 1.00 95.75 329 MET A C 1
ATOM 2558 O O . MET A 1 329 ? -1.519 -2.732 -21.235 1.00 95.75 329 MET A O 1
ATOM 2562 N N . ASP A 1 330 ? -2.906 -4.387 -20.622 1.00 94.31 330 ASP A N 1
ATOM 2563 C CA . ASP A 1 330 ? -4.100 -3.787 -21.227 1.00 94.31 330 ASP A CA 1
ATOM 2564 C C . ASP A 1 330 ? -4.508 -2.494 -20.507 1.00 94.31 330 ASP A C 1
ATOM 2566 O O . ASP A 1 330 ? -4.996 -1.558 -21.148 1.00 94.31 330 ASP A O 1
ATOM 2570 N N . LEU A 1 331 ? -4.234 -2.396 -19.198 1.00 92.56 331 LEU A N 1
ATOM 2571 C CA . LEU A 1 331 ? -4.447 -1.172 -18.416 1.00 92.56 331 LEU A CA 1
ATOM 2572 C C . LEU A 1 331 ? -3.649 0.009 -18.985 1.00 92.56 331 LEU A C 1
ATOM 2574 O O . LEU A 1 331 ? -4.125 1.142 -18.987 1.00 92.56 331 LEU A O 1
ATOM 2578 N N . LEU A 1 332 ? -2.451 -0.259 -19.515 1.00 94.12 332 LEU A N 1
ATOM 2579 C CA . LEU A 1 332 ? -1.558 0.772 -20.042 1.00 94.12 332 LEU A CA 1
ATOM 2580 C C . LEU A 1 332 ? -2.029 1.354 -21.380 1.00 94.12 332 LEU A C 1
ATOM 2582 O O . LEU A 1 332 ? -1.506 2.379 -21.806 1.00 94.12 332 LEU A O 1
ATOM 2586 N N . SER A 1 333 ? -3.049 0.771 -22.019 1.00 92.88 333 SER A N 1
ATOM 2587 C CA . SER A 1 333 ? -3.653 1.337 -23.234 1.00 92.88 333 SER A CA 1
ATOM 2588 C C . SER A 1 333 ? -4.256 2.732 -23.018 1.00 92.88 333 SER A C 1
ATOM 2590 O O . SER A 1 333 ? -4.378 3.502 -23.974 1.00 92.88 333 SER A O 1
ATOM 2592 N N . GLU A 1 334 ? -4.581 3.088 -21.769 1.00 91.31 334 GLU A N 1
ATOM 2593 C CA . GLU A 1 334 ? -4.973 4.445 -21.375 1.00 91.31 334 GLU A CA 1
ATOM 2594 C C . GLU A 1 334 ? -3.885 5.486 -21.698 1.00 91.31 334 GLU A C 1
ATOM 2596 O O . GLU A 1 334 ? -4.200 6.633 -22.007 1.00 91.31 334 GLU A O 1
ATOM 2601 N N . TYR A 1 335 ? -2.620 5.063 -21.710 1.00 92.56 335 TYR A N 1
ATOM 2602 C CA . TYR A 1 335 ? -1.440 5.903 -21.925 1.00 92.56 335 TYR A CA 1
ATOM 2603 C C . TYR A 1 335 ? -0.901 5.840 -23.361 1.00 92.56 335 TYR A C 1
ATOM 2605 O O . TYR A 1 335 ? 0.227 6.258 -23.641 1.00 92.56 335 TYR A O 1
ATOM 2613 N N . ASN A 1 336 ? -1.713 5.349 -24.301 1.00 94.62 336 ASN A N 1
ATOM 2614 C CA . ASN A 1 336 ? -1.446 5.493 -25.729 1.00 94.62 336 ASN A CA 1
ATOM 2615 C C . ASN A 1 336 ? -1.403 6.976 -26.122 1.00 94.62 336 ASN A C 1
ATOM 2617 O O . ASN A 1 336 ? -2.213 7.782 -25.666 1.00 94.62 336 ASN A O 1
ATOM 2621 N N . THR A 1 337 ? -0.492 7.340 -27.024 1.00 92.19 337 THR A N 1
ATOM 2622 C CA . THR A 1 337 ? -0.318 8.734 -27.457 1.00 92.19 337 THR A CA 1
ATOM 2623 C C . THR A 1 337 ? -0.897 8.930 -28.851 1.00 92.19 337 THR A C 1
ATOM 2625 O O . THR A 1 337 ? -0.899 8.013 -29.672 1.00 92.19 337 THR A O 1
ATOM 2628 N N . SER A 1 338 ? -1.393 10.135 -29.137 1.00 90.06 338 SER A N 1
ATOM 2629 C CA . SER A 1 338 ? -1.935 10.491 -30.458 1.00 90.06 338 SER A CA 1
ATOM 2630 C C . SER A 1 338 ? -0.940 11.263 -31.329 1.00 90.06 338 SER A C 1
ATOM 2632 O O . SER A 1 338 ? -1.028 11.195 -32.556 1.00 90.06 338 SER A O 1
ATOM 2634 N N . ASN A 1 339 ? 0.026 11.958 -30.717 1.00 85.94 339 ASN A N 1
ATOM 2635 C CA . ASN A 1 339 ? 1.043 12.733 -31.420 1.00 85.94 339 ASN A CA 1
ATOM 2636 C C . ASN A 1 339 ? 2.435 12.642 -30.745 1.00 85.94 339 ASN A C 1
ATOM 2638 O O . ASN A 1 339 ? 2.689 13.366 -29.784 1.00 85.94 339 ASN A O 1
ATOM 2642 N N . PRO A 1 340 ? 3.355 11.801 -31.257 1.00 91.25 340 PRO A N 1
ATOM 2643 C CA . PRO A 1 340 ? 3.141 10.837 -32.336 1.00 91.25 340 PRO A CA 1
ATOM 2644 C C . PRO A 1 340 ? 2.155 9.731 -31.922 1.00 91.25 340 PRO A C 1
ATOM 2646 O O . PRO A 1 340 ? 1.981 9.484 -30.727 1.00 91.25 340 PRO A O 1
ATOM 2649 N N . PRO A 1 341 ? 1.503 9.046 -32.877 1.00 94.25 341 PRO A N 1
ATOM 2650 C CA . PRO A 1 341 ? 0.691 7.880 -32.564 1.00 94.25 341 PRO A CA 1
ATOM 2651 C C . PRO A 1 341 ? 1.593 6.745 -32.062 1.00 94.25 341 PRO A C 1
ATOM 2653 O O . PRO A 1 341 ? 2.444 6.258 -32.808 1.00 94.25 341 PRO A O 1
ATOM 2656 N N . GLN A 1 342 ? 1.418 6.340 -30.805 1.00 95.69 342 GLN A N 1
ATOM 2657 C CA . GLN A 1 342 ? 2.152 5.233 -30.186 1.00 95.69 342 GLN A CA 1
ATOM 2658 C C . GLN A 1 342 ? 1.168 4.357 -29.416 1.00 95.69 342 GLN A C 1
ATOM 2660 O O . GLN A 1 342 ? 0.303 4.865 -28.701 1.00 95.69 342 GLN A O 1
ATOM 2665 N N . THR A 1 343 ? 1.287 3.041 -29.575 1.00 96.75 343 THR A N 1
ATOM 2666 C CA . THR A 1 343 ? 0.394 2.072 -28.931 1.00 96.75 343 THR A CA 1
ATOM 2667 C C . THR A 1 343 ? 1.192 1.145 -28.033 1.00 96.75 343 THR A C 1
ATOM 2669 O O . THR A 1 343 ? 2.073 0.437 -28.512 1.00 96.75 343 THR A O 1
ATOM 2672 N N . ILE A 1 344 ? 0.864 1.146 -26.744 1.00 97.19 344 ILE A N 1
ATOM 2673 C CA . ILE A 1 344 ? 1.376 0.196 -25.765 1.00 97.19 344 ILE A CA 1
ATOM 2674 C C . ILE A 1 344 ? 0.631 -1.128 -25.958 1.00 97.19 344 ILE A C 1
ATOM 2676 O O . ILE A 1 344 ? -0.600 -1.173 -25.963 1.00 97.19 344 ILE A O 1
ATOM 2680 N N . GLY A 1 345 ? 1.391 -2.201 -26.144 1.00 97.12 345 GLY A N 1
ATOM 2681 C CA . GLY A 1 345 ? 0.914 -3.568 -26.287 1.00 97.12 345 GLY A CA 1
ATOM 2682 C C . GLY A 1 345 ? 1.741 -4.551 -25.460 1.00 97.12 345 GLY A C 1
ATOM 2683 O O . GLY A 1 345 ? 2.602 -4.172 -24.664 1.00 97.12 345 GLY A O 1
ATOM 2684 N N . TYR A 1 346 ? 1.474 -5.844 -25.648 1.00 97.94 346 TYR A N 1
ATOM 2685 C CA . TYR A 1 346 ? 2.191 -6.909 -24.947 1.00 97.94 346 TYR A CA 1
ATOM 2686 C C . TYR A 1 346 ? 3.687 -6.930 -25.284 1.00 97.94 346 TYR A C 1
ATOM 2688 O O . TYR A 1 346 ? 4.095 -6.717 -26.425 1.00 97.94 346 TYR A O 1
ATOM 2696 N N . GLY A 1 347 ? 4.504 -7.288 -24.297 1.00 98.00 347 GLY A N 1
ATOM 2697 C CA . GLY A 1 347 ? 5.961 -7.334 -24.426 1.00 98.00 347 GLY A CA 1
ATOM 2698 C C . GLY A 1 347 ? 6.537 -8.734 -24.636 1.00 98.00 347 GLY A C 1
ATOM 2699 O O . GLY A 1 347 ? 5.817 -9.722 -24.829 1.00 98.00 347 GLY A O 1
ATOM 2700 N N . THR A 1 348 ? 7.862 -8.830 -24.567 1.00 98.56 348 THR A N 1
ATOM 2701 C CA . THR A 1 348 ? 8.638 -10.079 -24.584 1.00 98.56 348 THR A CA 1
ATOM 2702 C C . THR A 1 348 ? 9.734 -10.057 -23.523 1.00 98.56 348 THR A C 1
ATOM 2704 O O . THR A 1 348 ? 10.139 -8.998 -23.051 1.00 98.56 348 THR A O 1
ATOM 2707 N N . VAL A 1 349 ? 10.237 -11.239 -23.160 1.00 98.69 349 VAL A N 1
ATOM 2708 C CA . VAL A 1 349 ? 11.371 -11.393 -22.239 1.00 98.69 349 VAL A CA 1
ATOM 2709 C C . VAL A 1 349 ? 12.477 -12.158 -22.953 1.00 98.69 349 VAL A C 1
ATOM 2711 O O . VAL A 1 349 ? 12.246 -13.276 -23.417 1.00 98.69 349 VAL A O 1
ATOM 2714 N N . ASN A 1 350 ? 13.653 -11.546 -23.040 1.00 98.38 350 ASN A N 1
ATOM 2715 C CA . ASN A 1 350 ? 14.867 -12.138 -23.592 1.00 98.38 350 ASN A CA 1
ATOM 2716 C C . ASN A 1 350 ? 15.604 -12.970 -22.530 1.00 98.38 350 ASN A C 1
ATOM 2718 O O . ASN A 1 350 ? 15.276 -12.919 -21.341 1.00 98.38 350 ASN A O 1
ATOM 2722 N N . ASP A 1 351 ? 16.621 -13.720 -22.956 1.00 97.88 351 ASP A N 1
ATOM 2723 C CA . ASP A 1 351 ? 17.494 -14.433 -22.022 1.00 97.88 351 ASP A CA 1
ATOM 2724 C C . ASP A 1 351 ? 18.184 -13.441 -21.066 1.00 97.88 351 ASP A C 1
ATOM 2726 O O . ASP A 1 351 ? 18.682 -12.402 -21.512 1.00 97.88 351 ASP A O 1
ATOM 2730 N N . PRO A 1 352 ? 18.210 -13.727 -19.752 1.00 98.19 352 PRO A N 1
ATOM 2731 C CA . PRO A 1 352 ? 18.819 -12.833 -18.779 1.00 98.19 352 PRO A CA 1
ATOM 2732 C C . PRO A 1 352 ? 20.347 -12.823 -18.898 1.00 98.19 352 PRO A C 1
ATOM 2734 O O . PRO A 1 352 ? 20.974 -13.823 -19.254 1.00 98.19 352 PRO A O 1
ATOM 2737 N N . TYR A 1 353 ? 20.959 -11.707 -18.507 1.00 98.19 353 TYR A N 1
ATOM 2738 C CA . TYR A 1 353 ? 22.404 -11.610 -18.316 1.00 98.19 353 TYR A CA 1
ATOM 2739 C C . TYR A 1 353 ? 22.752 -11.744 -16.830 1.00 98.19 353 TYR A C 1
ATOM 2741 O O . TYR A 1 353 ? 22.171 -11.066 -15.985 1.00 98.19 353 TYR A O 1
ATOM 2749 N N . PHE A 1 354 ? 23.727 -12.596 -16.513 1.00 97.44 354 PHE A N 1
ATOM 2750 C CA . PHE A 1 354 ? 24.241 -12.780 -15.156 1.00 97.44 354 PHE A CA 1
ATOM 2751 C C . PHE A 1 354 ? 25.633 -12.157 -15.041 1.00 97.44 354 PHE A C 1
ATOM 2753 O O . PHE A 1 354 ? 26.581 -12.633 -15.666 1.00 97.44 354 PHE A O 1
ATOM 2760 N N . GLU A 1 355 ? 25.771 -11.121 -14.216 1.00 95.25 355 GLU A N 1
ATOM 2761 C CA . GLU A 1 355 ? 27.077 -10.570 -13.858 1.00 95.25 355 GLU A CA 1
ATOM 2762 C C . GLU A 1 355 ? 27.656 -11.364 -12.686 1.00 95.25 355 GLU A C 1
ATOM 2764 O O . GLU A 1 355 ? 27.293 -11.167 -11.525 1.00 95.25 355 GLU A O 1
ATOM 2769 N N . THR A 1 356 ? 28.552 -12.299 -13.004 1.00 86.31 356 THR A N 1
ATOM 2770 C CA . THR A 1 356 ? 29.142 -13.218 -12.023 1.00 86.31 356 THR A CA 1
ATOM 2771 C C . THR A 1 356 ? 30.335 -12.628 -11.274 1.00 86.31 356 THR A C 1
ATOM 2773 O O . THR A 1 356 ? 30.802 -13.244 -10.321 1.00 86.31 356 THR A O 1
ATOM 2776 N N . ASN A 1 357 ? 30.849 -11.462 -11.686 1.00 87.69 357 ASN A N 1
ATOM 2777 C CA . ASN A 1 357 ? 31.949 -10.768 -11.013 1.00 87.69 357 ASN A CA 1
ATOM 2778 C C . ASN A 1 357 ? 31.530 -9.341 -10.606 1.00 87.69 357 ASN A C 1
ATOM 2780 O O . ASN A 1 357 ? 32.107 -8.363 -11.098 1.00 87.69 357 ASN A O 1
ATOM 2784 N N . PRO A 1 358 ? 30.525 -9.196 -9.720 1.00 85.50 358 PRO A N 1
ATOM 2785 C CA . PRO A 1 358 ? 30.010 -7.891 -9.335 1.00 85.50 358 PRO A CA 1
ATOM 2786 C C . PRO A 1 358 ? 31.067 -7.078 -8.581 1.00 85.50 358 PRO A C 1
ATOM 2788 O O . PRO A 1 358 ? 31.754 -7.576 -7.687 1.00 85.50 358 PRO A O 1
ATOM 2791 N N . VAL A 1 359 ? 31.169 -5.788 -8.904 1.00 84.94 359 VAL A N 1
ATOM 2792 C CA . VAL A 1 359 ? 31.869 -4.829 -8.039 1.00 84.94 359 VAL A CA 1
ATOM 2793 C C . VAL A 1 359 ? 31.002 -4.597 -6.792 1.00 84.94 359 VAL A C 1
ATOM 2795 O O . VAL A 1 359 ? 29.838 -4.241 -6.973 1.00 84.94 359 VAL A O 1
ATOM 2798 N N . PRO A 1 360 ? 31.531 -4.753 -5.560 1.00 79.25 360 PRO A N 1
ATOM 2799 C CA . PRO A 1 360 ? 30.717 -4.688 -4.340 1.00 79.25 360 PRO A CA 1
ATOM 2800 C C . PRO A 1 360 ? 30.053 -3.334 -4.071 1.00 79.25 360 PRO A C 1
ATOM 2802 O O . PRO A 1 360 ? 29.013 -3.294 -3.430 1.00 79.25 360 PRO A O 1
ATOM 2805 N N . ASN A 1 361 ? 30.655 -2.238 -4.544 1.00 84.94 361 ASN A N 1
ATOM 2806 C CA . ASN A 1 361 ? 30.139 -0.882 -4.366 1.00 84.94 361 ASN A CA 1
ATOM 2807 C C . ASN A 1 361 ? 29.890 -0.253 -5.736 1.00 84.94 361 ASN A C 1
ATOM 2809 O O . ASN A 1 361 ? 30.838 0.093 -6.452 1.00 84.94 361 ASN A O 1
ATOM 2813 N N . LEU A 1 362 ? 28.619 -0.121 -6.097 1.00 89.31 362 LEU A N 1
ATOM 2814 C CA . LEU A 1 362 ? 28.164 0.500 -7.330 1.00 89.31 362 LEU A CA 1
ATOM 2815 C C . LEU A 1 362 ? 27.516 1.851 -7.000 1.00 89.31 362 LEU A C 1
ATOM 2817 O O . LEU A 1 362 ? 26.726 1.970 -6.068 1.00 89.31 362 LEU A O 1
ATOM 2821 N N . GLU A 1 363 ? 27.867 2.883 -7.759 1.00 90.00 363 GLU A N 1
ATOM 2822 C CA . GLU A 1 363 ? 27.313 4.231 -7.613 1.00 90.00 363 GLU A CA 1
ATOM 2823 C C . GLU A 1 363 ? 26.746 4.652 -8.964 1.00 90.00 363 GLU A C 1
ATOM 2825 O O . GLU A 1 363 ? 27.410 4.544 -10.006 1.00 90.00 363 GLU A O 1
ATOM 2830 N N . TYR A 1 364 ? 25.509 5.137 -8.925 1.00 85.88 364 TYR A N 1
ATOM 2831 C CA . TYR A 1 364 ? 24.702 5.457 -10.093 1.00 85.88 364 TYR A CA 1
ATOM 2832 C C . TYR A 1 364 ? 25.434 6.422 -11.038 1.00 85.88 364 TYR A C 1
ATOM 2834 O O . TYR A 1 364 ? 25.645 6.108 -12.213 1.00 85.88 364 TYR A O 1
ATOM 2842 N N . ASN A 1 365 ? 25.924 7.546 -10.503 1.00 77.12 365 ASN A N 1
ATOM 2843 C CA . ASN A 1 365 ? 26.509 8.627 -11.305 1.00 77.12 365 ASN A CA 1
ATOM 2844 C C . ASN A 1 365 ? 27.925 8.354 -11.829 1.00 77.12 365 ASN A C 1
ATOM 2846 O O . ASN A 1 365 ? 28.421 9.115 -12.659 1.00 77.12 365 ASN A O 1
ATOM 2850 N N . SER A 1 366 ? 28.618 7.323 -11.338 1.00 79.06 366 SER A N 1
ATOM 2851 C CA . SER A 1 366 ? 30.042 7.128 -11.649 1.00 79.06 366 SER A CA 1
ATOM 2852 C C . SER A 1 366 ? 30.341 5.786 -12.313 1.00 79.06 366 SER A C 1
ATOM 2854 O O . SER A 1 366 ? 30.952 5.742 -13.386 1.00 79.06 366 SER A O 1
ATOM 2856 N N . THR A 1 367 ? 29.910 4.678 -11.714 1.00 87.50 367 THR A N 1
ATOM 2857 C CA . THR A 1 367 ? 30.333 3.335 -12.130 1.00 87.50 367 THR A CA 1
ATOM 2858 C C . THR A 1 367 ? 29.256 2.595 -12.913 1.00 87.50 367 THR A C 1
ATOM 2860 O O . THR A 1 367 ? 29.592 1.912 -13.885 1.00 87.50 367 THR A O 1
ATOM 2863 N N . LEU A 1 368 ? 27.974 2.786 -12.586 1.00 91.62 368 LEU A N 1
ATOM 2864 C CA . LEU A 1 368 ? 26.868 2.085 -13.244 1.00 91.62 368 LEU A CA 1
ATOM 2865 C C . LEU A 1 368 ? 26.721 2.456 -14.730 1.00 91.62 368 LEU A C 1
ATOM 2867 O O . LEU A 1 368 ? 26.662 1.572 -15.586 1.00 91.62 368 LEU A O 1
ATOM 2871 N N . ALA A 1 369 ? 26.712 3.749 -15.071 1.00 89.88 369 ALA A N 1
ATOM 2872 C CA . ALA A 1 369 ? 26.561 4.176 -16.467 1.00 89.88 369 ALA A CA 1
ATOM 2873 C C . ALA A 1 369 ? 27.700 3.646 -17.361 1.00 89.88 369 ALA A C 1
ATOM 2875 O O . ALA A 1 369 ? 27.482 3.202 -18.493 1.00 89.88 369 ALA A O 1
ATOM 2876 N N . SER A 1 370 ? 28.926 3.633 -16.829 1.00 91.44 370 SER A N 1
ATOM 2877 C CA . SER A 1 370 ? 30.102 3.068 -17.499 1.00 91.44 370 SER A CA 1
ATOM 2878 C C . SER A 1 370 ? 29.996 1.551 -17.673 1.00 91.44 370 SER A C 1
ATOM 2880 O O . SER A 1 370 ? 30.377 1.026 -18.723 1.00 91.44 370 SER A O 1
ATOM 2882 N N . TYR A 1 371 ? 29.464 0.852 -16.668 1.00 94.19 371 TYR A N 1
ATOM 2883 C CA . TYR A 1 371 ? 29.179 -0.580 -16.712 1.00 94.19 371 TYR A CA 1
ATOM 2884 C C . TYR A 1 371 ? 28.181 -0.920 -17.829 1.00 94.19 371 TYR A C 1
ATOM 2886 O O . TYR A 1 371 ? 28.513 -1.709 -18.715 1.00 94.19 371 TYR A O 1
ATOM 2894 N N . LEU A 1 372 ? 27.019 -0.262 -17.869 1.00 95.62 372 LEU A N 1
ATOM 2895 C CA . LEU A 1 372 ? 25.988 -0.521 -18.882 1.00 95.62 372 LEU A CA 1
ATOM 2896 C C . LEU A 1 372 ? 26.484 -0.212 -20.299 1.00 95.62 372 LEU A C 1
ATOM 2898 O O . LEU A 1 372 ? 26.346 -1.037 -21.202 1.00 95.62 372 LEU A O 1
ATOM 2902 N N . ARG A 1 373 ? 27.166 0.925 -20.497 1.00 96.06 373 ARG A N 1
ATOM 2903 C CA . ARG A 1 373 ? 27.774 1.271 -21.797 1.00 96.06 373 ARG A CA 1
ATOM 2904 C C . ARG A 1 373 ? 28.824 0.251 -22.239 1.00 96.06 373 ARG A C 1
ATOM 2906 O O . ARG A 1 373 ? 28.977 0.019 -23.435 1.00 96.06 373 ARG A O 1
ATOM 2913 N N . ARG A 1 374 ? 29.554 -0.373 -21.307 1.00 95.62 374 ARG A N 1
ATOM 2914 C CA . ARG A 1 374 ? 30.485 -1.465 -21.626 1.00 95.62 374 ARG A CA 1
ATOM 2915 C C . ARG A 1 374 ? 29.734 -2.698 -22.130 1.00 95.62 374 ARG A C 1
ATOM 2917 O O . ARG A 1 374 ? 30.144 -3.238 -23.152 1.00 95.62 374 ARG A O 1
ATOM 2924 N N . LEU A 1 375 ? 28.640 -3.105 -21.481 1.00 97.38 375 LEU A N 1
ATOM 2925 C CA . LEU A 1 375 ? 27.832 -4.236 -21.958 1.00 97.38 375 LEU A CA 1
ATOM 2926 C C . LEU A 1 375 ? 27.348 -4.017 -23.401 1.00 97.38 375 LEU A C 1
ATOM 2928 O O . LEU A 1 375 ? 27.441 -4.933 -24.216 1.00 97.38 375 LEU A O 1
ATOM 2932 N N . VAL A 1 376 ? 26.934 -2.787 -23.734 1.00 97.81 376 VAL A N 1
ATOM 2933 C CA . VAL A 1 376 ? 26.542 -2.400 -25.101 1.00 97.81 376 VAL A CA 1
ATOM 2934 C C . VAL A 1 376 ? 27.714 -2.509 -26.080 1.00 97.81 376 VAL A C 1
ATOM 2936 O O . VAL A 1 376 ? 27.606 -3.184 -27.096 1.00 97.81 376 VAL A O 1
ATOM 2939 N N . ARG A 1 377 ? 28.876 -1.910 -25.774 1.00 97.88 377 ARG A N 1
ATOM 2940 C CA . ARG A 1 377 ? 30.052 -1.941 -26.675 1.00 97.88 377 ARG A CA 1
ATOM 2941 C C . ARG A 1 377 ? 30.566 -3.348 -26.970 1.00 97.88 377 ARG A C 1
ATOM 2943 O O . ARG A 1 377 ? 31.155 -3.572 -28.023 1.00 97.88 377 ARG A O 1
ATOM 2950 N N . HIS A 1 378 ? 30.392 -4.270 -26.027 1.00 96.62 378 HIS A N 1
ATOM 2951 C CA . HIS A 1 378 ? 30.795 -5.665 -26.180 1.00 96.62 378 HIS A CA 1
ATOM 2952 C C . HIS A 1 378 ? 29.678 -6.559 -26.742 1.00 96.62 378 HIS A C 1
ATOM 2954 O O . HIS A 1 378 ? 29.868 -7.772 -26.801 1.00 96.62 378 HIS A O 1
ATOM 2960 N N . ASN A 1 379 ? 28.547 -5.983 -27.173 1.00 95.38 379 ASN A N 1
ATOM 2961 C CA . ASN A 1 379 ? 27.370 -6.691 -27.689 1.00 95.38 379 ASN A CA 1
ATOM 2962 C C . ASN A 1 379 ? 26.807 -7.749 -26.720 1.00 95.38 379 ASN A C 1
ATOM 2964 O O . ASN A 1 379 ? 26.195 -8.724 -27.153 1.00 95.38 379 ASN A O 1
ATOM 2968 N N . ILE A 1 380 ? 27.019 -7.566 -25.410 1.00 96.44 380 ILE A N 1
ATOM 2969 C CA . ILE A 1 380 ? 26.422 -8.412 -24.365 1.00 96.44 380 ILE A CA 1
ATOM 2970 C C . ILE A 1 380 ? 24.926 -8.102 -24.262 1.00 96.44 380 ILE A C 1
ATOM 2972 O O . ILE A 1 380 ? 24.107 -9.006 -24.141 1.00 96.44 380 ILE A O 1
ATOM 2976 N N . ILE A 1 381 ? 24.576 -6.818 -24.365 1.00 97.06 381 ILE A N 1
ATOM 2977 C CA . ILE A 1 381 ? 23.200 -6.339 -24.505 1.00 97.06 381 ILE A CA 1
ATOM 2978 C C . ILE A 1 381 ? 23.103 -5.431 -25.731 1.00 97.06 381 ILE A C 1
ATOM 2980 O O . ILE A 1 381 ? 24.059 -4.733 -26.064 1.00 97.06 381 ILE A O 1
ATOM 2984 N N . ASN A 1 382 ? 21.944 -5.424 -26.388 1.00 95.75 382 ASN A N 1
ATOM 2985 C CA . ASN A 1 382 ? 21.731 -4.714 -27.651 1.00 95.75 382 ASN A CA 1
ATOM 2986 C C . ASN A 1 382 ? 20.469 -3.835 -27.557 1.00 95.75 382 ASN A C 1
ATOM 2988 O O . ASN A 1 382 ? 19.394 -4.289 -27.949 1.00 95.75 382 ASN A O 1
ATOM 2992 N N . PRO A 1 383 ? 20.572 -2.612 -27.003 1.00 97.00 383 PRO A N 1
ATOM 2993 C CA . PRO A 1 383 ? 19.412 -1.764 -26.758 1.00 97.00 383 PRO A CA 1
ATOM 2994 C C . PRO A 1 383 ? 18.797 -1.266 -28.066 1.00 97.00 383 PRO A C 1
ATOM 2996 O O . PRO A 1 383 ? 19.505 -0.806 -28.966 1.00 97.00 383 PRO A O 1
ATOM 2999 N N . ASN A 1 384 ? 17.471 -1.320 -28.133 1.00 95.62 384 ASN A N 1
ATOM 3000 C CA . ASN A 1 384 ? 16.631 -0.789 -29.198 1.00 95.62 384 ASN A CA 1
ATOM 3001 C C . ASN A 1 384 ? 15.527 0.120 -28.614 1.00 95.62 384 ASN A C 1
ATOM 3003 O O . ASN A 1 384 ? 15.536 0.433 -27.425 1.00 95.62 384 ASN A O 1
ATOM 3007 N N . ALA A 1 385 ? 14.592 0.571 -29.454 1.00 93.88 385 ALA A N 1
ATOM 3008 C CA . ALA A 1 385 ? 13.538 1.512 -29.064 1.00 93.88 385 ALA A CA 1
ATOM 3009 C C . ALA A 1 385 ? 12.526 0.966 -28.034 1.00 93.88 385 ALA A C 1
ATOM 3011 O O . ALA A 1 385 ? 11.797 1.756 -27.450 1.00 93.88 385 ALA A O 1
ATOM 3012 N N . ASN A 1 386 ? 12.472 -0.350 -27.815 1.00 96.62 386 ASN A N 1
ATOM 3013 C CA . ASN A 1 386 ? 11.582 -1.006 -26.855 1.00 96.62 386 ASN A CA 1
ATOM 3014 C C . ASN A 1 386 ? 12.330 -1.723 -25.717 1.00 96.62 386 ASN A C 1
ATOM 3016 O O . ASN A 1 386 ? 11.694 -2.329 -24.855 1.00 96.62 386 ASN A O 1
ATOM 3020 N N . SER A 1 387 ? 13.666 -1.709 -25.713 1.00 97.62 387 SER A N 1
ATOM 3021 C CA . SER A 1 387 ? 14.445 -2.464 -24.731 1.00 97.62 387 SER A CA 1
ATOM 3022 C C . SER A 1 387 ? 14.369 -1.851 -23.336 1.00 97.62 387 SER A C 1
ATOM 3024 O O . SER A 1 387 ? 14.588 -0.652 -23.161 1.00 97.62 387 SER A O 1
ATOM 3026 N N . TYR A 1 388 ? 14.162 -2.708 -22.340 1.00 98.19 388 TYR A N 1
ATOM 3027 C CA . TYR A 1 388 ? 14.195 -2.358 -20.926 1.00 98.19 388 TYR A CA 1
ATOM 3028 C C . TYR A 1 388 ? 15.039 -3.373 -20.143 1.00 98.19 388 TYR A C 1
ATOM 3030 O O . TYR A 1 388 ? 14.902 -4.587 -20.312 1.00 98.19 388 TYR A O 1
ATOM 3038 N N . TYR A 1 389 ? 15.933 -2.868 -19.292 1.00 98.56 389 TYR A N 1
ATOM 3039 C CA . TYR A 1 389 ? 16.917 -3.671 -18.563 1.00 98.56 389 TYR A CA 1
ATOM 3040 C C . TYR A 1 389 ? 16.724 -3.544 -17.046 1.00 98.56 389 TYR A C 1
ATOM 3042 O O . TYR A 1 389 ? 17.376 -2.708 -16.421 1.00 98.56 389 TYR A O 1
ATOM 3050 N N . PRO A 1 390 ? 15.842 -4.336 -16.415 1.00 98.44 390 PRO A N 1
ATOM 3051 C CA . PRO A 1 390 ? 15.749 -4.344 -14.962 1.00 98.44 390 PRO A CA 1
ATOM 3052 C C . PRO A 1 390 ? 16.983 -5.020 -14.357 1.00 98.44 390 PRO A C 1
ATOM 3054 O O . PRO A 1 390 ? 17.316 -6.154 -14.714 1.00 98.44 390 PRO A O 1
ATOM 3057 N N . ILE A 1 391 ? 17.659 -4.326 -13.442 1.00 97.94 391 ILE A N 1
ATOM 3058 C CA . ILE A 1 391 ? 18.862 -4.793 -12.752 1.00 97.94 391 ILE A CA 1
ATOM 3059 C C . ILE A 1 391 ? 18.478 -5.205 -11.334 1.00 97.94 391 ILE A C 1
ATOM 3061 O O . ILE A 1 391 ? 18.128 -4.364 -10.508 1.00 97.94 391 ILE A O 1
ATOM 3065 N N . HIS A 1 392 ? 18.558 -6.503 -11.064 1.00 97.38 392 HIS A N 1
ATOM 3066 C CA . HIS A 1 392 ? 18.281 -7.100 -9.759 1.00 97.38 392 HIS A CA 1
ATOM 3067 C C . HIS A 1 392 ? 19.597 -7.320 -9.02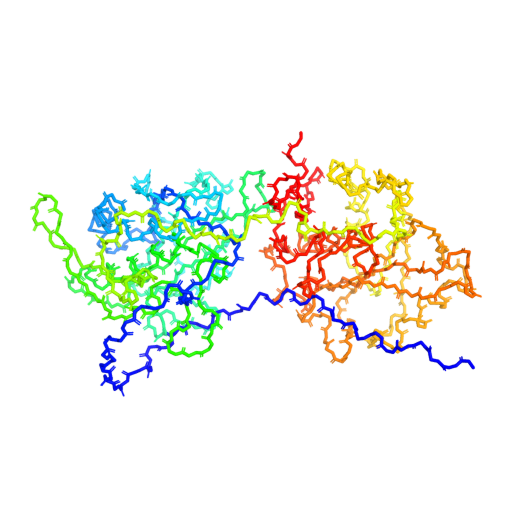0 1.00 97.38 392 HIS A C 1
ATOM 3069 O O . HIS A 1 392 ? 20.493 -7.990 -9.544 1.00 97.38 392 HIS A O 1
ATOM 3075 N N . PHE A 1 393 ? 19.721 -6.754 -7.823 1.00 94.44 393 PHE A N 1
ATOM 3076 C CA . PHE A 1 393 ? 20.922 -6.878 -6.999 1.00 94.44 393 PHE A CA 1
ATOM 3077 C C . PHE A 1 393 ? 20.816 -8.065 -6.044 1.00 94.44 393 PHE A C 1
ATOM 3079 O O . PHE A 1 393 ? 19.770 -8.300 -5.445 1.00 94.44 393 PHE A O 1
ATOM 3086 N N . SER A 1 394 ? 21.902 -8.823 -5.897 1.00 91.12 394 SER A N 1
ATOM 3087 C CA . SER A 1 394 ? 22.001 -9.853 -4.860 1.00 91.12 394 SER A CA 1
ATOM 3088 C C . SER A 1 394 ? 22.343 -9.246 -3.500 1.00 91.12 394 SER A C 1
ATOM 3090 O O . SER A 1 394 ? 22.995 -8.201 -3.444 1.00 91.12 394 SER A O 1
ATOM 3092 N N . ALA A 1 395 ? 22.054 -9.979 -2.424 1.00 86.12 395 ALA A N 1
ATOM 3093 C CA . ALA A 1 395 ? 22.556 -9.684 -1.085 1.00 86.12 395 ALA A CA 1
ATOM 3094 C C . ALA A 1 395 ? 24.057 -9.329 -1.080 1.00 86.12 395 ALA A C 1
ATOM 3096 O O . ALA A 1 395 ? 24.876 -10.009 -1.710 1.00 86.12 395 ALA A O 1
ATOM 3097 N N . GLY A 1 396 ? 24.423 -8.276 -0.344 1.00 80.56 396 GLY A N 1
ATOM 3098 C CA . GLY A 1 396 ? 25.813 -7.849 -0.162 1.00 80.56 396 GLY A CA 1
ATOM 3099 C C . GLY A 1 396 ? 26.414 -7.032 -1.313 1.00 80.56 396 GLY A C 1
ATOM 3100 O O . GLY A 1 396 ? 27.608 -6.728 -1.266 1.00 80.56 396 GLY A O 1
ATOM 3101 N N . VAL A 1 397 ? 25.627 -6.667 -2.332 1.00 86.38 397 VAL A N 1
ATOM 3102 C CA . VAL A 1 397 ? 26.016 -5.647 -3.316 1.00 86.38 397 VAL A CA 1
ATOM 3103 C C . VAL A 1 397 ? 25.411 -4.305 -2.917 1.00 86.38 397 VAL A C 1
ATOM 3105 O O . VAL A 1 397 ? 24.204 -4.102 -3.017 1.00 86.38 397 VAL A O 1
ATOM 3108 N N . SER A 1 398 ? 26.266 -3.356 -2.542 1.00 84.44 398 SER A N 1
ATOM 3109 C CA . SER A 1 398 ? 25.851 -1.998 -2.204 1.00 84.44 398 SER A CA 1
ATOM 3110 C C . SER A 1 398 ? 25.676 -1.167 -3.472 1.00 84.44 398 SER A C 1
ATOM 3112 O O . SER A 1 398 ? 26.646 -0.876 -4.177 1.00 84.44 398 SER A O 1
ATOM 3114 N N . MET A 1 399 ? 24.443 -0.745 -3.743 1.00 91.00 399 MET A N 1
ATOM 3115 C CA . MET A 1 399 ? 24.113 0.243 -4.772 1.00 91.00 399 MET A CA 1
ATOM 3116 C C . MET A 1 399 ? 23.807 1.586 -4.106 1.00 91.00 399 MET A C 1
ATOM 3118 O O . MET A 1 399 ? 23.105 1.624 -3.101 1.00 91.00 399 MET A O 1
ATOM 3122 N N . THR A 1 400 ? 24.312 2.686 -4.662 1.00 91.44 400 THR A N 1
ATOM 3123 C CA . THR A 1 400 ? 24.112 4.046 -4.134 1.00 91.44 400 THR A CA 1
ATOM 3124 C C . THR A 1 400 ? 23.678 5.019 -5.228 1.00 91.44 400 THR A C 1
ATOM 3126 O O . THR A 1 400 ? 24.187 4.981 -6.348 1.00 91.44 400 THR A O 1
ATOM 3129 N N . ILE A 1 401 ? 22.714 5.883 -4.918 1.00 88.00 401 ILE A N 1
ATOM 3130 C CA . ILE A 1 401 ? 22.216 6.941 -5.796 1.00 88.00 401 ILE A CA 1
ATOM 3131 C C . ILE A 1 401 ? 22.476 8.270 -5.096 1.00 88.00 401 ILE A C 1
ATOM 3133 O O . ILE A 1 401 ? 21.894 8.554 -4.046 1.00 88.00 401 ILE A O 1
ATOM 3137 N N . ASN A 1 402 ? 23.369 9.083 -5.666 1.00 87.69 402 ASN A N 1
ATOM 3138 C CA . ASN A 1 402 ? 23.788 10.358 -5.078 1.00 87.69 402 ASN A CA 1
ATOM 3139 C C . ASN A 1 402 ? 24.375 10.176 -3.662 1.00 87.69 402 ASN A C 1
ATOM 3141 O O . ASN A 1 402 ? 24.141 10.994 -2.772 1.00 87.69 402 ASN A O 1
ATOM 3145 N N . GLY A 1 403 ? 25.112 9.081 -3.435 1.00 88.81 403 GLY A N 1
ATOM 3146 C CA . GLY A 1 403 ? 25.700 8.749 -2.134 1.00 88.81 403 GLY A CA 1
ATOM 3147 C C . GLY A 1 403 ? 24.720 8.231 -1.072 1.00 88.81 403 GLY A C 1
ATOM 3148 O O . GLY A 1 403 ? 25.156 7.949 0.043 1.00 88.81 403 GLY A O 1
ATOM 3149 N N . ARG A 1 404 ? 23.428 8.084 -1.392 1.00 90.31 404 ARG A N 1
ATOM 3150 C CA . ARG A 1 404 ? 22.433 7.414 -0.538 1.00 90.31 404 ARG A CA 1
ATOM 3151 C C . ARG A 1 404 ? 22.234 5.966 -0.982 1.00 90.31 404 ARG A C 1
ATOM 3153 O O . ARG A 1 404 ? 22.234 5.723 -2.189 1.00 90.31 404 ARG A O 1
ATOM 3160 N N . PRO A 1 405 ? 22.113 4.998 -0.064 1.00 91.12 405 PRO A N 1
ATOM 3161 C CA . PRO A 1 405 ? 21.971 3.595 -0.434 1.00 91.12 405 PRO A CA 1
ATOM 3162 C C . PRO A 1 405 ? 20.647 3.340 -1.168 1.00 91.12 405 PRO A C 1
ATOM 3164 O O . PRO A 1 405 ? 19.649 3.991 -0.898 1.00 91.12 405 PRO A O 1
ATOM 3167 N N . LEU A 1 406 ? 20.626 2.387 -2.104 1.00 91.25 406 LEU A N 1
ATOM 3168 C CA . LEU A 1 406 ? 19.397 1.969 -2.789 1.00 91.25 406 LEU A CA 1
ATOM 3169 C C . LEU A 1 406 ? 18.378 1.422 -1.781 1.00 91.25 406 LEU A C 1
ATOM 3171 O O . LEU A 1 406 ? 17.208 1.777 -1.845 1.00 91.25 406 LEU A O 1
ATOM 3175 N N . CYS A 1 407 ? 18.838 0.594 -0.843 1.00 91.00 407 CYS A N 1
ATOM 3176 C CA . CYS A 1 407 ? 18.049 0.082 0.271 1.00 91.00 407 CYS A CA 1
ATOM 3177 C C . CYS A 1 407 ? 18.525 0.712 1.592 1.00 91.00 407 CYS A C 1
ATOM 3179 O O . CYS A 1 407 ? 19.735 0.720 1.829 1.00 91.00 407 CYS A O 1
ATOM 3181 N N . PRO A 1 408 ? 17.633 1.178 2.477 1.00 87.81 408 PRO A N 1
ATOM 3182 C CA . PRO A 1 408 ? 16.180 1.254 2.316 1.00 87.81 408 PRO A CA 1
ATOM 3183 C C . PRO A 1 408 ? 15.694 2.558 1.654 1.00 87.81 408 PRO A C 1
ATOM 3185 O O . PRO A 1 408 ? 14.498 2.708 1.456 1.00 87.81 408 PRO A O 1
ATOM 3188 N N . ASP A 1 409 ? 16.582 3.503 1.316 1.00 86.88 409 ASP A N 1
ATOM 3189 C CA . ASP A 1 409 ? 16.157 4.874 0.982 1.00 86.88 409 ASP A CA 1
ATOM 3190 C C . ASP A 1 409 ? 15.298 4.979 -0.288 1.00 86.88 409 ASP A C 1
ATOM 3192 O O . ASP A 1 409 ? 14.441 5.853 -0.364 1.00 86.88 409 ASP A O 1
ATOM 3196 N N . TYR A 1 410 ? 15.531 4.135 -1.297 1.00 85.31 410 TYR A N 1
ATOM 3197 C CA . TYR A 1 410 ? 14.818 4.214 -2.579 1.00 85.31 410 TYR A CA 1
ATOM 3198 C C . TYR A 1 410 ? 14.034 2.946 -2.919 1.00 85.31 410 TYR A C 1
ATOM 3200 O O . TYR A 1 410 ? 13.037 3.025 -3.628 1.00 85.31 410 TYR A O 1
ATOM 3208 N N . CYS A 1 411 ? 14.471 1.782 -2.429 1.00 88.88 411 CYS A N 1
ATOM 3209 C CA . CYS A 1 411 ? 13.936 0.439 -2.689 1.00 88.88 411 CYS A CA 1
ATOM 3210 C C . CYS A 1 411 ? 14.084 -0.047 -4.141 1.00 88.88 411 CYS A C 1
ATOM 3212 O O . CYS A 1 411 ? 14.574 -1.153 -4.397 1.00 88.88 411 CYS A O 1
ATOM 3214 N N . ALA A 1 412 ? 13.709 0.798 -5.097 1.00 91.38 412 ALA A N 1
ATOM 3215 C CA . ALA A 1 412 ? 13.945 0.646 -6.517 1.00 91.38 412 ALA A CA 1
ATOM 3216 C C . ALA A 1 412 ? 14.006 2.021 -7.200 1.00 91.38 412 ALA A C 1
ATOM 3218 O O . ALA A 1 412 ? 13.483 3.006 -6.691 1.00 91.38 412 ALA A O 1
ATOM 3219 N N . ALA A 1 413 ? 14.644 2.095 -8.365 1.00 88.81 413 ALA A N 1
ATOM 3220 C CA . ALA A 1 413 ? 14.696 3.326 -9.151 1.00 88.81 413 ALA A CA 1
ATOM 3221 C C . ALA A 1 413 ? 14.809 3.024 -10.644 1.00 88.81 413 ALA A C 1
ATOM 3223 O O . ALA A 1 413 ? 15.610 2.179 -11.044 1.00 88.81 413 ALA A O 1
ATOM 3224 N N . SER A 1 414 ? 14.058 3.730 -11.477 1.00 88.19 414 SER A N 1
ATOM 3225 C CA . SER A 1 414 ? 14.187 3.711 -12.931 1.00 88.19 414 SER A CA 1
ATOM 3226 C C . SER A 1 414 ? 15.204 4.753 -13.359 1.00 88.19 414 SER A C 1
ATOM 3228 O O . SER A 1 414 ? 15.528 5.673 -12.614 1.00 88.19 414 SER A O 1
ATOM 3230 N N . SER A 1 415 ? 15.792 4.567 -14.538 1.00 88.75 415 SER A N 1
ATOM 3231 C CA . SER A 1 415 ? 16.591 5.603 -15.178 1.00 88.75 415 SER A CA 1
ATOM 3232 C C . SER A 1 415 ? 16.933 5.263 -16.628 1.00 88.75 415 SER A C 1
ATOM 3234 O O . SER A 1 415 ? 16.472 4.269 -17.195 1.00 88.75 415 SER A O 1
ATOM 3236 N N . PHE A 1 416 ? 17.782 6.089 -17.237 1.00 91.44 416 PHE A N 1
ATOM 3237 C CA . PHE A 1 416 ? 18.303 5.877 -18.576 1.00 91.44 416 PHE A CA 1
ATOM 3238 C C . PHE A 1 416 ? 19.789 6.236 -18.692 1.00 91.44 416 PHE A C 1
ATOM 3240 O O . PHE A 1 416 ? 20.322 7.069 -17.965 1.00 91.44 416 PHE A O 1
ATOM 3247 N N . VAL A 1 417 ? 20.475 5.624 -19.660 1.00 92.56 417 VAL A N 1
ATOM 3248 C CA . VAL A 1 417 ? 21.831 6.014 -20.073 1.00 92.56 417 VAL A CA 1
ATOM 3249 C C . VAL A 1 417 ? 21.823 6.376 -21.549 1.00 92.56 417 VAL A C 1
ATOM 3251 O O . VAL A 1 417 ? 21.299 5.631 -22.375 1.00 92.56 417 VAL A O 1
ATOM 3254 N N . PHE A 1 418 ? 22.452 7.496 -21.907 1.00 93.25 418 PHE A N 1
ATOM 3255 C CA . PHE A 1 418 ? 22.687 7.823 -23.311 1.00 93.25 418 PHE A CA 1
ATOM 3256 C C . PHE A 1 418 ? 23.627 6.793 -23.953 1.00 93.25 418 PHE A C 1
ATOM 3258 O O . PHE A 1 418 ? 24.736 6.548 -23.466 1.00 93.25 418 PHE A O 1
ATOM 3265 N N . VAL A 1 419 ? 23.189 6.206 -25.064 1.00 96.19 419 VAL A N 1
ATOM 3266 C CA . VAL A 1 419 ? 23.931 5.208 -25.851 1.00 96.19 419 VAL A CA 1
ATOM 3267 C C . VAL A 1 419 ? 23.907 5.501 -27.351 1.00 96.19 419 VAL A C 1
ATOM 3269 O O . VAL A 1 419 ? 24.439 4.705 -28.115 1.00 96.19 419 VAL A O 1
ATOM 3272 N N . GLY A 1 420 ? 23.367 6.644 -27.787 1.00 96.00 420 GLY A N 1
ATOM 3273 C CA . GLY A 1 420 ? 23.262 7.000 -29.210 1.00 96.00 420 GLY A CA 1
ATOM 3274 C C . GLY A 1 420 ? 24.597 7.150 -29.950 1.00 96.00 420 GLY A C 1
ATOM 3275 O O . GLY A 1 420 ? 24.621 7.190 -31.174 1.00 96.00 420 GLY A O 1
ATOM 3276 N N . ASP A 1 421 ? 25.721 7.216 -29.230 1.00 96.81 421 ASP A N 1
ATOM 3277 C CA . ASP A 1 421 ? 27.071 7.183 -29.804 1.00 96.81 421 ASP A CA 1
ATOM 3278 C C . ASP A 1 421 ? 27.612 5.759 -30.040 1.00 96.81 421 ASP A C 1
ATOM 3280 O O . ASP A 1 421 ? 28.627 5.593 -30.715 1.00 96.81 421 ASP A O 1
ATOM 3284 N N . ILE A 1 422 ? 26.966 4.736 -29.471 1.00 96.88 422 ILE A N 1
ATOM 3285 C CA . ILE A 1 422 ? 27.404 3.329 -29.501 1.00 96.88 422 ILE A CA 1
ATOM 3286 C C . ILE A 1 422 ? 26.278 2.332 -29.828 1.00 96.88 422 ILE A C 1
ATOM 3288 O O . ILE A 1 422 ? 26.528 1.130 -29.852 1.00 96.88 422 ILE A O 1
ATOM 3292 N N . SER A 1 423 ? 25.053 2.802 -30.061 1.00 96.06 423 SER A N 1
ATOM 3293 C CA . SER A 1 423 ? 23.876 2.000 -30.400 1.00 96.06 423 SER A CA 1
ATOM 3294 C C . SER A 1 423 ? 22.972 2.741 -31.390 1.00 96.06 423 SER A C 1
ATOM 3296 O O . SER A 1 423 ? 23.097 3.945 -31.599 1.00 96.06 423 SER A O 1
ATOM 3298 N N . SER A 1 424 ? 22.043 2.002 -31.998 1.00 91.69 424 SER A N 1
ATOM 3299 C CA . SER A 1 424 ? 21.009 2.525 -32.901 1.00 91.69 424 SER A CA 1
ATOM 3300 C C . SER A 1 424 ? 19.893 3.303 -32.192 1.00 91.69 424 SER A C 1
ATOM 3302 O O . SER A 1 424 ? 19.180 4.065 -32.840 1.00 91.69 424 SER A O 1
ATOM 3304 N N . THR A 1 425 ? 19.745 3.131 -30.876 1.00 93.50 425 THR A N 1
ATOM 3305 C CA . THR A 1 425 ? 18.827 3.913 -30.036 1.00 93.50 425 THR A CA 1
ATOM 3306 C C . THR A 1 425 ? 19.581 4.992 -29.263 1.00 93.50 425 THR A C 1
ATOM 3308 O O . THR A 1 425 ? 20.757 4.829 -28.936 1.00 93.50 425 THR A O 1
ATOM 3311 N N . GLN A 1 426 ? 18.901 6.092 -28.940 1.00 92.88 426 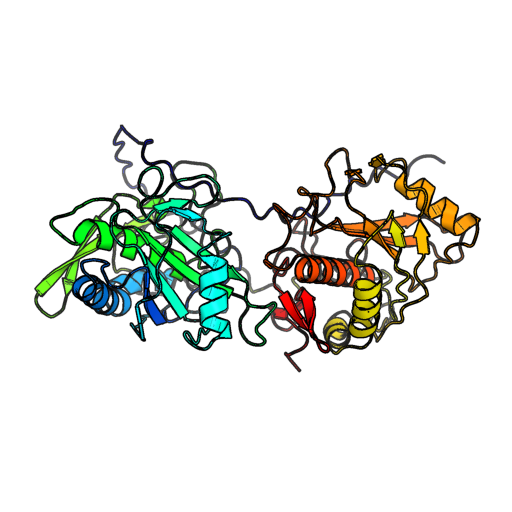GLN A N 1
ATOM 3312 C CA . GLN A 1 426 ? 19.491 7.207 -28.200 1.00 92.88 426 GLN A CA 1
ATOM 3313 C C . GLN A 1 426 ? 19.725 6.867 -26.723 1.00 92.88 426 GLN A C 1
ATOM 3315 O O . GLN A 1 426 ? 20.753 7.252 -26.158 1.00 92.88 426 GLN A O 1
ATOM 3320 N N . TYR A 1 427 ? 18.794 6.132 -26.116 1.00 92.56 427 TYR A N 1
ATOM 3321 C CA . TYR A 1 427 ? 18.777 5.840 -24.688 1.00 92.56 427 TYR A CA 1
ATOM 3322 C C . TYR A 1 427 ? 18.586 4.347 -24.423 1.00 92.56 427 TYR A C 1
ATOM 3324 O O . TYR A 1 427 ? 17.856 3.657 -25.131 1.00 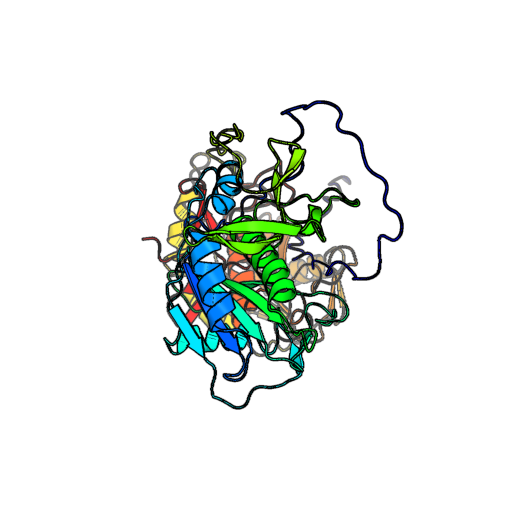92.56 427 TYR A O 1
ATOM 3332 N N . LEU A 1 428 ? 19.267 3.867 -23.386 1.00 94.56 428 LEU A N 1
ATOM 3333 C CA . LEU A 1 428 ? 19.054 2.572 -22.757 1.00 94.56 428 LEU A CA 1
ATOM 3334 C C . LEU A 1 428 ? 18.266 2.820 -21.473 1.00 94.56 428 LEU A C 1
ATOM 3336 O O . LEU A 1 428 ? 18.799 3.469 -20.575 1.00 94.56 428 LEU A O 1
ATOM 3340 N N . TYR A 1 429 ? 17.042 2.301 -21.385 1.00 95.38 429 TYR A N 1
ATOM 3341 C CA . TYR A 1 429 ? 16.204 2.384 -20.186 1.00 95.38 429 TYR A CA 1
ATOM 3342 C C . TYR A 1 429 ? 16.450 1.187 -19.271 1.00 95.38 429 TYR A C 1
ATOM 3344 O O . TYR A 1 429 ? 16.496 0.041 -19.725 1.00 95.38 429 TYR A O 1
ATOM 3352 N N . PHE A 1 430 ? 16.612 1.439 -17.980 1.00 96.06 430 PHE A N 1
ATOM 3353 C CA . PHE A 1 430 ? 16.893 0.406 -16.991 1.00 96.06 430 PHE A CA 1
ATOM 3354 C C . PHE A 1 430 ? 16.219 0.731 -15.663 1.00 96.06 430 PHE A C 1
ATOM 3356 O O . PHE A 1 430 ? 15.724 1.838 -15.454 1.00 96.06 430 PHE A O 1
ATOM 3363 N N . SER A 1 431 ? 16.220 -0.233 -14.752 1.00 95.81 431 SER A N 1
ATOM 3364 C CA . SER A 1 431 ? 15.913 0.035 -13.352 1.00 95.81 431 SER A CA 1
ATOM 3365 C C . SER A 1 431 ? 16.871 -0.684 -12.422 1.00 95.81 431 SER A C 1
ATOM 3367 O O . SER A 1 431 ? 17.573 -1.609 -12.818 1.00 95.81 431 SER A O 1
ATOM 3369 N N . LEU A 1 432 ? 16.892 -0.231 -11.182 1.00 95.56 432 LEU A N 1
ATOM 3370 C CA . LEU A 1 432 ? 17.626 -0.770 -10.057 1.00 95.56 432 LEU A CA 1
ATOM 3371 C C . LEU A 1 432 ? 16.595 -1.340 -9.097 1.00 95.56 432 LEU A C 1
ATOM 3373 O O . LEU A 1 432 ? 15.683 -0.619 -8.708 1.00 95.56 432 LEU A O 1
ATOM 3377 N N . ILE A 1 433 ? 16.708 -2.618 -8.753 1.00 95.44 433 ILE A N 1
ATOM 3378 C CA . ILE A 1 433 ? 15.784 -3.300 -7.845 1.00 95.44 433 ILE A CA 1
ATOM 3379 C C . ILE A 1 433 ? 16.627 -3.952 -6.754 1.00 95.44 433 ILE A C 1
ATOM 3381 O O . ILE A 1 433 ? 17.431 -4.850 -7.028 1.00 95.44 433 ILE A O 1
ATOM 3385 N N . GLY A 1 434 ? 16.493 -3.429 -5.535 1.00 93.88 434 GLY A N 1
ATOM 3386 C CA . GLY A 1 434 ? 17.239 -3.900 -4.375 1.00 93.88 434 GLY A CA 1
ATOM 3387 C C . GLY A 1 434 ? 16.748 -5.254 -3.868 1.00 93.88 434 GLY A C 1
ATOM 3388 O O . GLY A 1 434 ? 15.614 -5.656 -4.139 1.00 93.88 434 GLY A O 1
ATOM 3389 N N . ASP A 1 435 ? 17.597 -5.941 -3.105 1.00 92.50 435 ASP A N 1
ATOM 3390 C CA . ASP A 1 435 ? 17.279 -7.239 -2.508 1.00 92.50 435 ASP A CA 1
ATOM 3391 C C . ASP A 1 435 ? 16.241 -7.096 -1.386 1.00 92.50 435 ASP A C 1
ATOM 3393 O O . ASP A 1 435 ? 16.576 -6.772 -0.244 1.00 92.50 435 ASP A O 1
ATOM 3397 N N . GLN A 1 436 ? 14.977 -7.361 -1.716 1.00 92.38 436 GLN A N 1
ATOM 3398 C CA . GLN A 1 436 ? 13.841 -7.232 -0.799 1.00 92.38 436 GLN A CA 1
ATOM 3399 C C . GLN A 1 436 ? 13.849 -8.256 0.342 1.00 92.38 436 GLN A C 1
ATOM 3401 O O . GLN A 1 436 ? 13.117 -8.079 1.309 1.00 92.38 436 GLN A O 1
ATOM 3406 N N . ALA A 1 437 ? 14.649 -9.324 0.250 1.00 91.50 437 ALA A N 1
ATOM 3407 C CA . ALA A 1 437 ? 14.839 -10.283 1.341 1.00 91.50 437 ALA A CA 1
ATOM 3408 C C . ALA A 1 437 ? 16.090 -9.973 2.186 1.00 91.50 437 ALA A C 1
ATOM 3410 O O . ALA A 1 437 ? 16.271 -10.561 3.254 1.00 91.50 437 ALA A O 1
ATOM 3411 N N . GLY A 1 438 ? 16.947 -9.072 1.701 1.00 89.19 438 GLY A N 1
ATOM 3412 C CA . GLY A 1 438 ? 18.196 -8.651 2.325 1.00 89.19 438 GLY A CA 1
ATOM 3413 C C . GLY A 1 438 ? 18.128 -7.205 2.804 1.00 89.19 438 GLY A C 1
ATOM 3414 O O . GLY A 1 438 ? 17.344 -6.873 3.689 1.00 89.19 438 GLY A O 1
ATOM 3415 N N . ASP A 1 439 ? 18.955 -6.334 2.226 1.00 87.12 439 ASP A N 1
ATOM 3416 C CA . ASP A 1 439 ? 19.123 -4.949 2.693 1.00 87.12 439 ASP A CA 1
ATOM 3417 C C . ASP A 1 439 ? 17.839 -4.106 2.586 1.00 87.12 439 ASP A C 1
ATOM 3419 O O . ASP A 1 439 ? 17.679 -3.137 3.324 1.00 87.12 439 ASP A O 1
ATOM 3423 N N . CYS A 1 440 ? 16.913 -4.473 1.692 1.00 90.00 440 CYS A N 1
ATOM 3424 C CA . CYS A 1 440 ? 15.602 -3.831 1.570 1.00 90.00 440 CYS A CA 1
ATOM 3425 C C . CYS A 1 440 ? 14.524 -4.491 2.455 1.00 90.00 440 CYS A C 1
ATOM 3427 O O . CYS A 1 440 ? 13.404 -3.997 2.494 1.00 90.00 440 CYS A O 1
ATOM 3429 N N . ALA A 1 441 ? 14.809 -5.577 3.184 1.00 85.94 441 ALA A N 1
ATOM 3430 C CA . ALA A 1 441 ? 13.788 -6.283 3.973 1.00 85.94 441 ALA A CA 1
ATOM 3431 C C . ALA A 1 441 ? 13.162 -5.426 5.087 1.00 85.94 441 ALA A C 1
ATOM 3433 O O . ALA A 1 441 ? 12.073 -5.729 5.568 1.00 85.94 441 ALA A O 1
ATOM 3434 N N . VAL A 1 442 ? 13.850 -4.361 5.505 1.00 79.69 442 VAL A N 1
ATOM 3435 C CA . VAL A 1 442 ? 13.343 -3.380 6.464 1.00 79.69 442 VAL A CA 1
ATOM 3436 C C . VAL A 1 442 ? 13.214 -2.038 5.756 1.00 79.69 442 VAL A C 1
ATOM 3438 O O . VAL A 1 442 ? 14.204 -1.498 5.277 1.00 79.69 442 VAL A O 1
ATOM 3441 N N . GLY A 1 443 ? 12.001 -1.486 5.726 1.00 77.31 443 GLY A N 1
ATOM 3442 C CA . GLY A 1 443 ? 11.729 -0.157 5.170 1.00 77.31 443 GLY A CA 1
ATOM 3443 C C . GLY A 1 443 ? 11.302 -0.136 3.701 1.00 77.31 443 GLY A C 1
ATOM 3444 O O . GLY A 1 443 ? 10.899 0.921 3.227 1.00 77.31 443 GLY A O 1
ATOM 3445 N N . CYS A 1 444 ? 11.319 -1.277 3.000 1.00 84.50 444 CYS A N 1
ATOM 3446 C CA . CYS A 1 444 ? 10.815 -1.379 1.632 1.00 84.50 444 CYS A CA 1
ATOM 3447 C C . CYS A 1 444 ? 9.678 -2.387 1.494 1.00 84.50 444 CYS A C 1
ATOM 3449 O O . CYS A 1 444 ? 9.749 -3.512 1.985 1.00 84.50 444 CYS A O 1
ATOM 3451 N N . GLY A 1 445 ? 8.664 -1.986 0.726 1.00 84.12 445 GLY A N 1
ATOM 3452 C CA . GLY A 1 445 ? 7.510 -2.821 0.422 1.00 84.12 445 GLY A CA 1
ATOM 3453 C C . GLY A 1 445 ? 6.527 -2.942 1.587 1.00 84.12 445 GLY A C 1
ATOM 3454 O O . GLY A 1 445 ? 6.828 -2.623 2.732 1.00 84.12 445 GLY A O 1
ATOM 3455 N N . LEU A 1 446 ? 5.313 -3.375 1.258 1.00 85.00 446 LEU A N 1
ATOM 3456 C CA . LEU A 1 446 ? 4.209 -3.522 2.211 1.00 85.00 446 LEU A CA 1
ATOM 3457 C C . LEU A 1 446 ? 3.820 -4.986 2.443 1.00 85.00 446 LEU A C 1
ATOM 3459 O O . LEU A 1 446 ? 3.071 -5.286 3.369 1.00 85.00 446 LEU A O 1
ATOM 3463 N N . SER A 1 447 ? 4.291 -5.903 1.594 1.00 89.75 447 SER A N 1
ATOM 3464 C CA . SER A 1 447 ? 4.008 -7.324 1.757 1.00 89.75 447 SER A CA 1
ATOM 3465 C C . SER A 1 447 ? 4.978 -7.945 2.762 1.00 89.75 447 SER A C 1
ATOM 3467 O O . SER A 1 447 ? 6.176 -7.657 2.703 1.00 89.75 447 SER A O 1
ATOM 3469 N N . PRO A 1 448 ? 4.514 -8.853 3.638 1.00 88.44 448 PRO A N 1
ATOM 3470 C CA . PRO A 1 448 ? 5.414 -9.682 4.433 1.00 88.44 448 PRO A CA 1
ATOM 3471 C C . PRO A 1 448 ? 6.172 -10.718 3.585 1.00 88.44 448 PRO A C 1
ATOM 3473 O O . PRO A 1 448 ? 7.081 -11.363 4.100 1.00 88.44 448 PRO A O 1
ATOM 3476 N N . ASP A 1 449 ? 5.803 -10.911 2.312 1.00 92.19 449 ASP A N 1
ATOM 3477 C CA . ASP A 1 449 ? 6.539 -11.740 1.358 1.00 92.19 449 ASP A CA 1
ATOM 3478 C C . ASP A 1 449 ? 7.547 -10.875 0.563 1.00 92.19 449 ASP A C 1
ATOM 3480 O O . ASP A 1 449 ? 7.147 -10.043 -0.264 1.00 92.19 449 ASP A O 1
ATOM 3484 N N . PRO A 1 450 ? 8.868 -11.071 0.752 1.00 93.06 450 PRO A N 1
ATOM 3485 C CA . PRO A 1 450 ? 9.899 -10.336 0.018 1.00 93.06 450 PRO A CA 1
ATOM 3486 C C . PRO A 1 450 ? 9.816 -10.473 -1.505 1.00 93.06 450 PRO A C 1
ATOM 3488 O O . PRO A 1 450 ? 10.182 -9.554 -2.247 1.00 93.06 450 PRO A O 1
ATOM 3491 N N . PHE A 1 451 ? 9.343 -11.616 -2.006 1.00 95.38 451 PHE A N 1
ATOM 3492 C CA . PHE A 1 451 ? 9.207 -11.823 -3.440 1.00 95.38 451 PHE A CA 1
ATOM 3493 C C . PHE A 1 451 ? 8.037 -11.014 -4.002 1.00 95.38 451 PHE A C 1
ATOM 3495 O O . PHE A 1 451 ? 8.193 -10.395 -5.055 1.00 95.38 451 PHE A O 1
ATOM 3502 N N . HIS A 1 452 ? 6.926 -10.906 -3.268 1.00 95.31 452 HIS A N 1
ATOM 3503 C CA . HIS A 1 452 ? 5.827 -10.000 -3.620 1.00 95.31 452 HIS A CA 1
ATOM 3504 C C . HIS A 1 452 ? 6.295 -8.536 -3.678 1.00 95.31 452 HIS A C 1
ATOM 3506 O O . HIS A 1 452 ? 5.981 -7.823 -4.631 1.00 95.31 452 HIS A O 1
ATOM 3512 N N . ASN A 1 453 ? 7.145 -8.099 -2.741 1.00 94.06 453 ASN A N 1
ATOM 3513 C CA . ASN A 1 453 ? 7.751 -6.762 -2.805 1.00 94.06 453 ASN A CA 1
ATOM 3514 C C . ASN A 1 453 ? 8.660 -6.597 -4.035 1.00 94.06 453 ASN A C 1
ATOM 3516 O O . ASN A 1 453 ? 8.588 -5.580 -4.725 1.00 94.06 453 ASN A O 1
ATOM 3520 N N . THR A 1 454 ? 9.464 -7.613 -4.369 1.00 95.50 454 THR A N 1
ATOM 3521 C CA . THR A 1 454 ? 10.325 -7.594 -5.570 1.00 95.50 454 THR A CA 1
ATOM 3522 C C . THR A 1 454 ? 9.476 -7.436 -6.832 1.00 95.50 454 THR A C 1
ATOM 3524 O O . THR A 1 454 ? 9.807 -6.641 -7.710 1.00 95.50 454 THR A O 1
ATOM 3527 N N . GLN A 1 455 ? 8.357 -8.155 -6.915 1.00 96.81 455 GLN A N 1
ATOM 3528 C CA . GLN A 1 455 ? 7.409 -8.076 -8.025 1.00 96.81 455 GLN A CA 1
ATOM 3529 C C . GLN A 1 455 ? 6.716 -6.711 -8.104 1.00 96.81 455 GLN A C 1
ATOM 3531 O O . GLN A 1 455 ? 6.607 -6.137 -9.189 1.00 96.81 455 GLN A O 1
ATOM 3536 N N . ALA A 1 456 ? 6.290 -6.156 -6.968 1.00 94.38 456 ALA A N 1
ATOM 3537 C CA . ALA A 1 456 ? 5.674 -4.834 -6.901 1.00 94.38 456 ALA A CA 1
ATOM 3538 C C . ALA A 1 456 ? 6.612 -3.753 -7.457 1.00 94.38 456 ALA A C 1
ATOM 3540 O O . ALA A 1 456 ? 6.255 -3.050 -8.401 1.00 94.38 456 ALA A O 1
ATOM 3541 N N . PHE A 1 457 ? 7.854 -3.696 -6.968 1.00 93.75 457 PHE A N 1
ATOM 3542 C CA . PHE A 1 457 ? 8.842 -2.757 -7.493 1.00 93.75 457 PHE A CA 1
ATOM 3543 C C . PHE A 1 457 ? 9.191 -3.061 -8.956 1.00 93.75 457 PHE A C 1
ATOM 3545 O O . PHE A 1 457 ? 9.233 -2.155 -9.779 1.00 93.75 457 PHE A O 1
ATOM 3552 N N . ALA A 1 458 ? 9.367 -4.325 -9.344 1.00 96.56 458 ALA A N 1
ATOM 3553 C CA . ALA A 1 458 ? 9.651 -4.685 -10.733 1.00 96.56 458 ALA A CA 1
ATOM 3554 C C . ALA A 1 458 ? 8.557 -4.235 -11.721 1.00 96.56 458 ALA A C 1
ATOM 3556 O O . ALA A 1 458 ? 8.884 -3.739 -12.801 1.00 96.56 458 ALA A O 1
ATOM 3557 N N . SER A 1 459 ? 7.278 -4.395 -11.369 1.00 96.50 459 SER A N 1
ATOM 3558 C CA . SER A 1 459 ? 6.153 -3.937 -12.199 1.00 96.50 459 SER A CA 1
ATOM 3559 C C . SER A 1 459 ? 6.022 -2.420 -12.213 1.00 96.50 459 SER A C 1
ATOM 3561 O O . SER A 1 459 ? 5.792 -1.864 -13.286 1.00 96.50 459 SER A O 1
ATOM 3563 N N . GLN A 1 460 ? 6.233 -1.750 -11.078 1.00 93.06 460 GLN A N 1
ATOM 3564 C CA . GLN A 1 460 ? 6.305 -0.290 -11.004 1.00 93.06 460 GLN A CA 1
ATOM 3565 C C . GLN A 1 460 ? 7.369 0.256 -11.968 1.00 93.06 460 GLN A C 1
ATOM 3567 O O . GLN A 1 460 ? 7.077 1.042 -12.867 1.00 93.06 460 GLN A O 1
ATOM 3572 N N . GLN A 1 461 ? 8.605 -0.229 -11.846 1.00 93.56 461 GLN A N 1
ATOM 3573 C CA . GLN A 1 461 ? 9.721 0.262 -12.652 1.00 93.56 461 GLN A CA 1
ATOM 3574 C C . GLN A 1 461 ? 9.551 -0.055 -14.148 1.00 93.56 461 GLN A C 1
ATOM 3576 O O . GLN A 1 461 ? 9.955 0.736 -15.003 1.00 93.56 461 GLN A O 1
ATOM 3581 N N . MET A 1 462 ? 8.907 -1.178 -14.483 1.00 95.94 462 MET A N 1
ATOM 3582 C CA . MET A 1 462 ? 8.538 -1.487 -15.865 1.00 95.94 462 MET A CA 1
ATOM 3583 C C . MET A 1 462 ? 7.533 -0.470 -16.415 1.00 95.94 462 MET A C 1
ATOM 3585 O O . MET A 1 462 ? 7.704 -0.003 -17.539 1.00 95.94 462 MET A O 1
ATOM 3589 N N . VAL A 1 463 ? 6.505 -0.111 -15.641 1.00 94.94 463 VAL A N 1
ATOM 3590 C CA . VAL A 1 463 ? 5.514 0.894 -16.049 1.00 94.94 463 VAL A CA 1
ATOM 3591 C C . VAL A 1 463 ? 6.183 2.248 -16.248 1.00 94.94 463 VAL A C 1
ATOM 3593 O O . VAL A 1 463 ? 6.007 2.837 -17.309 1.00 94.94 463 VAL A O 1
ATOM 3596 N N . ASN A 1 464 ? 7.027 2.683 -15.310 1.00 91.06 464 ASN A N 1
ATOM 3597 C CA . ASN A 1 464 ? 7.798 3.923 -15.429 1.00 91.06 464 ASN A CA 1
ATOM 3598 C C . ASN A 1 464 ? 8.661 3.968 -16.700 1.00 91.06 464 ASN A C 1
ATOM 3600 O O . ASN A 1 464 ? 8.738 5.003 -17.367 1.00 91.06 464 ASN A O 1
ATOM 3604 N N . ALA A 1 465 ? 9.282 2.842 -17.069 1.00 92.62 465 ALA A N 1
ATOM 3605 C CA . ALA A 1 465 ? 10.043 2.728 -18.309 1.00 92.62 465 ALA A CA 1
ATOM 3606 C C . ALA A 1 465 ? 9.136 2.775 -19.551 1.00 92.62 465 ALA A C 1
ATOM 3608 O O . ALA A 1 465 ? 9.444 3.496 -20.498 1.00 92.62 465 ALA A O 1
ATOM 3609 N N . ILE A 1 466 ? 8.012 2.047 -19.546 1.00 95.44 466 ILE A N 1
ATOM 3610 C CA . ILE A 1 466 ? 7.052 2.012 -20.659 1.00 95.44 466 ILE A CA 1
ATOM 3611 C C . ILE A 1 466 ? 6.481 3.398 -20.927 1.00 95.44 466 ILE A C 1
ATOM 3613 O O . ILE A 1 466 ? 6.536 3.872 -22.060 1.00 95.44 466 ILE A O 1
ATOM 3617 N N . THR A 1 467 ? 5.954 4.047 -19.890 1.00 92.88 467 THR A N 1
ATOM 3618 C CA . THR A 1 467 ? 5.304 5.357 -19.990 1.00 92.88 467 THR A CA 1
ATOM 3619 C C . THR A 1 467 ? 6.309 6.501 -20.027 1.00 92.88 467 THR A C 1
ATOM 3621 O O . THR A 1 467 ? 5.901 7.649 -20.178 1.00 92.88 467 THR A O 1
ATOM 3624 N N . ASN A 1 468 ? 7.603 6.180 -19.910 1.00 88.31 468 ASN A N 1
ATOM 3625 C CA . ASN A 1 468 ? 8.733 7.092 -19.935 1.00 88.31 468 ASN A CA 1
ATOM 3626 C C . ASN A 1 468 ? 8.510 8.300 -19.013 1.00 88.31 468 ASN A C 1
ATOM 3628 O O . ASN A 1 468 ? 8.331 9.430 -19.465 1.00 88.31 468 ASN A O 1
ATOM 3632 N N . GLU A 1 469 ? 8.518 8.037 -17.707 1.00 79.06 469 GLU A N 1
ATOM 3633 C CA . GLU A 1 469 ? 8.228 9.024 -16.654 1.00 79.06 469 GLU A CA 1
ATOM 3634 C C . GLU A 1 469 ? 9.057 10.320 -16.743 1.00 79.06 469 GLU A C 1
ATOM 3636 O O . GLU A 1 469 ? 8.607 11.383 -16.327 1.00 79.06 469 GLU A O 1
ATOM 3641 N N . TYR A 1 470 ? 10.259 10.265 -17.319 1.00 77.50 470 TYR A N 1
ATOM 3642 C CA . TYR A 1 470 ? 11.147 11.425 -17.415 1.00 77.50 470 TYR A CA 1
ATOM 3643 C C . TYR A 1 470 ? 10.772 12.385 -18.534 1.00 77.50 470 TYR A C 1
ATOM 3645 O O . TYR A 1 470 ? 11.067 13.576 -18.449 1.00 77.50 470 TYR A O 1
ATOM 3653 N N . PHE A 1 471 ? 10.187 11.863 -19.610 1.00 80.75 471 PHE A N 1
ATOM 3654 C CA . PHE A 1 471 ? 10.018 12.631 -20.837 1.00 80.75 471 PHE A CA 1
ATOM 3655 C C . PHE A 1 471 ? 8.586 12.672 -21.345 1.00 80.75 471 PHE A C 1
ATOM 3657 O O . PHE A 1 471 ? 8.302 13.572 -22.118 1.00 80.75 471 PHE A O 1
ATOM 3664 N N . ALA A 1 472 ? 7.720 11.724 -20.978 1.00 84.19 472 ALA A N 1
ATOM 3665 C CA . ALA A 1 472 ? 6.396 11.551 -21.568 1.00 84.19 472 ALA A CA 1
ATOM 3666 C C . ALA A 1 472 ? 5.277 11.729 -20.540 1.00 84.19 472 ALA A C 1
ATOM 3668 O O . ALA A 1 472 ? 4.728 12.824 -20.456 1.00 84.19 472 ALA A O 1
ATOM 3669 N N . TRP A 1 473 ? 4.912 10.674 -19.807 1.00 84.38 473 TRP A N 1
ATOM 3670 C CA . TRP A 1 473 ? 3.770 10.694 -18.891 1.00 84.38 473 TRP A CA 1
ATOM 3671 C C . TRP A 1 473 ? 4.203 10.974 -17.452 1.00 84.38 473 TRP A C 1
ATOM 3673 O O . TRP A 1 473 ? 4.673 10.068 -16.757 1.00 84.38 473 TRP A O 1
ATOM 3683 N N . ASN A 1 474 ? 4.013 12.215 -17.005 1.00 82.31 474 ASN A N 1
ATOM 3684 C CA . ASN A 1 474 ? 4.275 12.645 -15.633 1.00 82.31 474 ASN A CA 1
ATOM 3685 C C . ASN A 1 474 ? 3.358 13.799 -15.192 1.00 82.31 474 ASN A C 1
ATOM 3687 O O . ASN A 1 474 ? 2.620 14.391 -15.986 1.00 82.31 474 ASN A O 1
ATOM 3691 N N . ASN A 1 475 ? 3.388 14.092 -13.897 1.00 75.88 475 ASN A N 1
ATOM 3692 C CA . ASN A 1 475 ? 2.831 15.295 -13.308 1.00 75.88 475 ASN A CA 1
ATOM 3693 C C . ASN A 1 475 ? 3.991 16.209 -12.882 1.00 75.88 475 ASN A C 1
ATOM 3695 O O . ASN A 1 475 ? 4.767 15.804 -12.019 1.00 75.88 475 ASN A O 1
ATOM 3699 N N . PRO A 1 476 ? 4.121 17.416 -13.454 1.00 63.69 476 PRO A N 1
ATOM 3700 C CA . PRO A 1 476 ? 5.199 18.339 -13.113 1.00 63.69 476 PRO A CA 1
ATOM 3701 C C . PRO A 1 476 ? 4.995 19.065 -11.773 1.00 63.69 476 PRO A C 1
ATOM 3703 O O . PRO A 1 476 ? 5.955 19.626 -11.252 1.00 63.69 476 PRO A O 1
ATOM 3706 N N . ASP A 1 477 ? 3.775 19.076 -11.221 1.00 57.53 477 ASP A N 1
ATOM 3707 C CA . ASP A 1 477 ? 3.444 19.772 -9.967 1.00 57.53 477 ASP A CA 1
ATOM 3708 C C . ASP A 1 477 ? 3.745 18.932 -8.714 1.00 57.53 477 ASP A C 1
ATOM 3710 O O . ASP A 1 477 ? 3.643 19.423 -7.588 1.00 57.53 477 ASP A O 1
ATOM 3714 N N . PHE A 1 478 ? 4.133 17.669 -8.894 1.00 52.69 478 PHE A N 1
ATOM 3715 C CA . PHE A 1 478 ? 4.523 16.772 -7.814 1.00 52.69 478 PHE A CA 1
ATOM 3716 C C . PHE A 1 478 ? 5.821 16.070 -8.206 1.00 52.69 478 PHE A C 1
ATOM 3718 O O . PHE A 1 478 ? 5.878 15.483 -9.283 1.00 52.69 478 PHE A O 1
ATOM 3725 N N . ASP A 1 479 ? 6.810 16.020 -7.309 1.00 42.53 479 ASP A N 1
ATOM 3726 C CA . ASP A 1 479 ? 8.131 15.376 -7.509 1.00 42.53 479 ASP A CA 1
ATOM 3727 C C . ASP A 1 479 ? 8.067 13.852 -7.844 1.00 42.53 479 ASP A C 1
ATOM 3729 O O . ASP A 1 479 ? 9.076 13.152 -7.871 1.00 42.53 479 ASP A O 1
ATOM 3733 N N . VAL A 1 480 ? 6.868 13.293 -8.062 1.00 51.78 480 VAL A N 1
ATOM 3734 C CA . VAL A 1 480 ? 6.514 11.865 -7.947 1.00 51.78 480 VAL A CA 1
ATOM 3735 C C . VAL A 1 480 ? 5.288 11.414 -8.768 1.00 51.78 480 VAL A C 1
ATOM 3737 O O . VAL A 1 480 ? 4.854 10.264 -8.642 1.00 51.78 480 VAL A O 1
ATOM 3740 N N . GLY A 1 481 ? 4.660 12.291 -9.561 1.00 56.66 481 GLY A N 1
ATOM 3741 C CA . GLY A 1 481 ? 3.382 11.987 -10.220 1.00 56.66 481 GLY A CA 1
ATOM 3742 C C . GLY A 1 481 ? 3.534 11.170 -11.501 1.00 56.66 481 GLY A C 1
ATOM 3743 O O . GLY A 1 481 ? 3.266 11.654 -12.596 1.00 56.66 481 GLY A O 1
ATOM 3744 N N . THR A 1 482 ? 3.988 9.927 -11.384 1.00 74.12 482 THR A N 1
ATOM 3745 C CA . THR A 1 482 ? 4.105 8.998 -12.517 1.00 74.12 482 THR A CA 1
ATOM 3746 C C . THR A 1 482 ? 2.906 8.057 -12.564 1.00 74.12 482 THR A C 1
ATOM 3748 O O . THR A 1 482 ? 2.151 7.929 -11.598 1.00 74.12 482 THR A O 1
ATOM 3751 N N . VAL A 1 483 ? 2.731 7.350 -13.682 1.00 75.31 483 VAL A N 1
ATOM 3752 C CA . VAL A 1 483 ? 1.651 6.360 -13.844 1.00 75.31 483 VAL A CA 1
ATOM 3753 C C . VAL A 1 483 ? 1.677 5.279 -12.756 1.00 75.31 483 VAL A C 1
ATOM 3755 O O . VAL A 1 483 ? 0.633 4.751 -12.395 1.00 75.31 483 VAL A O 1
ATOM 3758 N N . SER A 1 484 ? 2.842 4.969 -12.186 1.00 71.25 484 SER A N 1
ATOM 3759 C CA . SER A 1 484 ? 2.978 4.018 -11.072 1.00 71.25 484 SER A CA 1
ATOM 3760 C C . SER A 1 484 ? 3.524 4.663 -9.783 1.00 71.25 484 SER A C 1
ATOM 3762 O O . SER A 1 484 ? 4.050 3.980 -8.899 1.00 71.25 484 SER A O 1
ATOM 3764 N N . GLY A 1 485 ? 3.408 5.992 -9.688 1.00 70.19 485 GLY A N 1
ATOM 3765 C CA . GLY A 1 485 ? 3.948 6.837 -8.621 1.00 70.19 485 GLY A CA 1
ATOM 3766 C C . GLY A 1 485 ? 3.066 6.945 -7.370 1.00 70.19 485 GLY A C 1
ATOM 3767 O O . GLY A 1 485 ? 2.159 6.136 -7.172 1.00 70.19 485 GLY A O 1
ATOM 3768 N N . MET A 1 486 ? 3.368 7.939 -6.517 1.00 61.72 486 MET A N 1
ATOM 3769 C CA . MET A 1 486 ? 3.054 8.021 -5.068 1.00 61.72 486 MET A CA 1
ATOM 3770 C C . MET A 1 486 ? 1.696 7.475 -4.608 1.00 61.72 486 MET A C 1
ATOM 3772 O O . MET A 1 486 ? 1.651 6.783 -3.597 1.00 61.72 486 MET A O 1
ATOM 3776 N N . SER A 1 487 ? 0.601 7.723 -5.328 1.00 65.25 487 SER A N 1
ATOM 3777 C CA . SER A 1 487 ? -0.726 7.254 -4.904 1.00 65.25 487 SER A CA 1
ATOM 3778 C C . SER A 1 487 ? -0.886 5.729 -4.927 1.00 65.25 487 SER A C 1
ATOM 3780 O O . SER A 1 487 ? -1.761 5.211 -4.240 1.00 65.25 487 SER A O 1
ATOM 3782 N N . CYS A 1 488 ? -0.075 5.012 -5.714 1.00 79.19 488 CYS A N 1
ATOM 3783 C CA . CYS A 1 488 ? -0.202 3.565 -5.910 1.00 79.19 488 CYS A CA 1
ATOM 3784 C C . CYS A 1 488 ? 1.001 2.761 -5.408 1.00 79.19 488 CYS A C 1
ATOM 3786 O O . CYS A 1 488 ? 1.004 1.535 -5.547 1.00 79.19 488 CYS A O 1
ATOM 3788 N N . VAL A 1 489 ? 2.022 3.421 -4.850 1.00 79.25 489 VAL A N 1
ATOM 3789 C CA . VAL A 1 489 ? 3.260 2.747 -4.443 1.00 79.25 489 VAL A CA 1
ATOM 3790 C C . VAL A 1 489 ? 2.970 1.699 -3.378 1.00 79.25 489 VAL A C 1
ATOM 3792 O O . VAL A 1 489 ? 2.242 1.952 -2.426 1.00 79.25 489 VAL A O 1
ATOM 3795 N N . GLY A 1 490 ? 3.504 0.492 -3.578 1.00 77.81 490 GLY A N 1
ATOM 3796 C CA . GLY A 1 490 ? 3.329 -0.653 -2.680 1.00 77.81 490 GLY A CA 1
ATOM 3797 C C . GLY A 1 490 ? 1.910 -1.217 -2.575 1.00 77.81 490 GLY A C 1
ATOM 3798 O O . GLY A 1 490 ? 1.757 -2.291 -1.992 1.00 77.81 490 GLY A O 1
ATOM 3799 N N . ILE A 1 491 ? 0.893 -0.580 -3.172 1.00 87.00 491 ILE A N 1
ATOM 3800 C CA . ILE A 1 491 ? -0.455 -1.146 -3.267 1.00 87.00 491 ILE A CA 1
ATOM 3801 C C . ILE A 1 491 ? -0.421 -2.258 -4.308 1.00 87.00 491 ILE A C 1
ATOM 3803 O O . ILE A 1 491 ? -0.315 -2.010 -5.509 1.00 87.00 491 ILE A O 1
ATOM 3807 N N . GLN A 1 492 ? -0.491 -3.496 -3.836 1.00 91.88 492 GLN A N 1
ATOM 3808 C CA . GLN A 1 492 ? -0.356 -4.685 -4.668 1.00 91.88 492 GLN A CA 1
ATOM 3809 C C . GLN A 1 492 ? -1.714 -5.266 -5.047 1.00 91.88 492 GLN A C 1
ATOM 3811 O O . GLN A 1 492 ? -2.735 -5.002 -4.415 1.00 91.88 492 GLN A O 1
ATOM 3816 N N . THR A 1 493 ? -1.723 -6.056 -6.109 1.00 92.94 493 THR A N 1
ATOM 3817 C CA . THR A 1 493 ? -2.886 -6.818 -6.558 1.00 92.94 493 THR A CA 1
ATOM 3818 C C . THR A 1 493 ? -2.420 -8.130 -7.187 1.00 92.94 493 THR A C 1
ATOM 3820 O O . THR A 1 493 ? -1.335 -8.156 -7.786 1.00 92.94 493 THR A O 1
ATOM 3823 N N . PRO A 1 494 ? -3.197 -9.223 -7.089 1.00 94.38 494 PRO A N 1
ATOM 3824 C CA . PRO A 1 494 ? -2.772 -10.497 -7.632 1.00 94.38 494 PRO A CA 1
ATOM 3825 C C . PRO A 1 494 ? -2.760 -10.464 -9.160 1.00 94.38 494 PRO A C 1
ATOM 3827 O O . PRO A 1 494 ? -3.609 -9.849 -9.811 1.00 94.38 494 PRO A O 1
ATOM 3830 N N . LEU A 1 495 ? -1.791 -11.173 -9.717 1.00 93.56 495 LEU A N 1
ATOM 3831 C CA . LEU A 1 495 ? -1.622 -11.468 -11.127 1.00 93.56 495 LEU A CA 1
ATOM 3832 C C . LEU A 1 495 ? -1.822 -12.975 -11.347 1.00 93.56 495 LEU A C 1
ATOM 3834 O O . LEU A 1 495 ? -1.582 -13.799 -10.460 1.00 93.56 495 LEU A O 1
ATOM 3838 N N . GLU A 1 496 ? -2.232 -13.361 -12.553 1.00 85.25 496 GLU A N 1
ATOM 3839 C CA . GLU A 1 496 ? -2.290 -14.770 -12.943 1.00 85.25 496 GLU A CA 1
ATOM 3840 C C . GLU A 1 496 ? -0.959 -15.502 -12.686 1.00 85.25 496 GLU A C 1
ATOM 3842 O O . GLU A 1 496 ? 0.130 -14.948 -12.847 1.00 85.25 496 GLU A O 1
ATOM 3847 N N . GLY A 1 497 ? -1.049 -16.778 -12.299 1.00 84.19 497 GLY A N 1
ATOM 3848 C CA . GLY A 1 497 ? 0.123 -17.608 -12.002 1.00 84.19 497 GLY A CA 1
ATOM 3849 C C . GLY A 1 497 ? 0.645 -17.507 -10.565 1.00 84.19 497 GLY A C 1
ATOM 3850 O O . GLY A 1 497 ? 1.691 -18.082 -10.280 1.00 84.19 497 GLY A O 1
ATOM 3851 N N . GLY A 1 498 ? -0.082 -16.836 -9.662 1.00 89.38 498 GLY A N 1
ATOM 3852 C CA . GLY A 1 498 ? 0.313 -16.690 -8.253 1.00 89.38 498 GLY A CA 1
ATOM 3853 C C . GLY A 1 498 ? 1.378 -15.617 -8.033 1.00 89.38 498 GLY A C 1
ATOM 3854 O O . GLY A 1 498 ? 2.122 -15.680 -7.062 1.00 89.38 498 GLY A O 1
ATOM 3855 N N . PHE A 1 499 ? 1.477 -14.667 -8.960 1.00 95.88 499 PHE A N 1
ATOM 3856 C CA . PHE A 1 499 ? 2.346 -13.503 -8.853 1.00 95.88 499 PHE A CA 1
ATOM 3857 C C . PHE A 1 499 ? 1.547 -12.281 -8.399 1.00 95.88 499 PHE A C 1
ATOM 3859 O O . PHE A 1 499 ? 0.319 -12.322 -8.376 1.00 95.88 499 PHE A O 1
ATOM 3866 N N . VAL A 1 500 ? 2.226 -11.173 -8.102 1.00 96.25 500 VAL A N 1
ATOM 3867 C CA . VAL A 1 500 ? 1.570 -9.885 -7.834 1.00 96.25 500 VAL A CA 1
ATOM 3868 C C . VAL A 1 500 ? 2.153 -8.769 -8.695 1.00 96.25 500 VAL A C 1
ATOM 3870 O O . VAL A 1 500 ? 3.239 -8.879 -9.267 1.00 96.25 500 VAL A O 1
ATOM 3873 N N . VAL A 1 501 ? 1.416 -7.675 -8.811 1.00 95.69 501 VAL A N 1
ATOM 3874 C CA . VAL A 1 501 ? 1.876 -6.429 -9.434 1.00 95.69 501 VAL A CA 1
ATOM 3875 C C . VAL A 1 501 ? 1.527 -5.264 -8.528 1.00 95.69 501 VAL A C 1
ATOM 3877 O O . VAL A 1 501 ? 0.566 -5.341 -7.760 1.00 95.69 501 VAL A O 1
ATOM 3880 N N . GLN A 1 502 ? 2.281 -4.174 -8.622 1.00 93.44 502 GLN A N 1
ATOM 3881 C CA . GLN A 1 502 ? 1.813 -2.909 -8.078 1.00 93.44 502 GLN A CA 1
ATOM 3882 C C . GLN A 1 502 ? 0.635 -2.409 -8.919 1.00 93.44 502 GLN A C 1
ATOM 3884 O O . GLN A 1 502 ? 0.608 -2.591 -10.133 1.00 93.44 502 GLN A O 1
ATOM 3889 N N . LYS A 1 503 ? -0.348 -1.770 -8.295 1.00 91.88 503 LYS A N 1
ATOM 3890 C CA . LYS A 1 503 ? -1.375 -1.036 -9.029 1.00 91.88 503 LYS A CA 1
ATOM 3891 C C . LYS A 1 503 ? -0.777 0.185 -9.731 1.00 91.88 503 LYS A C 1
ATOM 3893 O O . LYS A 1 503 ? 0.234 0.743 -9.303 1.00 91.88 503 LYS A O 1
ATOM 3898 N N . ILE A 1 504 ? -1.452 0.627 -10.786 1.00 90.38 504 ILE A N 1
ATOM 3899 C CA . ILE A 1 504 ? -1.120 1.859 -11.512 1.00 90.38 504 ILE A CA 1
ATOM 3900 C C . ILE A 1 504 ? -2.238 2.876 -11.365 1.00 90.38 504 ILE A C 1
ATOM 3902 O O . ILE A 1 504 ? -3.388 2.504 -11.148 1.00 90.38 504 ILE A O 1
ATOM 3906 N N . TRP A 1 505 ? -1.923 4.155 -11.489 1.00 87.88 505 TRP A N 1
ATOM 3907 C CA . TRP A 1 505 ? -2.925 5.202 -11.573 1.00 87.88 505 TRP A CA 1
ATOM 3908 C C . TRP A 1 505 ? -3.737 5.056 -12.867 1.00 87.88 505 TRP A C 1
ATOM 3910 O O . TRP A 1 505 ? -3.236 4.569 -13.875 1.00 87.88 505 TRP A O 1
ATOM 3920 N N . SER A 1 506 ? -5.000 5.473 -12.835 1.00 87.06 506 SER A N 1
ATOM 3921 C CA . SER A 1 506 ? -5.836 5.672 -14.020 1.00 87.06 506 SER A CA 1
ATOM 3922 C C . SER A 1 506 ? -6.389 7.089 -13.962 1.00 87.06 506 SER A C 1
ATOM 3924 O O . SER A 1 506 ? -7.140 7.416 -13.043 1.00 87.06 506 SER A O 1
ATOM 3926 N N . ASN A 1 507 ? -6.068 7.928 -14.948 1.00 82.38 507 ASN A N 1
ATOM 3927 C CA . ASN A 1 507 ? -6.699 9.239 -15.123 1.00 82.38 507 ASN A CA 1
ATOM 3928 C C . ASN A 1 507 ? -8.204 9.094 -15.387 1.00 82.38 507 ASN A C 1
ATOM 3930 O O . ASN A 1 507 ? -8.997 9.926 -14.954 1.00 82.38 507 ASN A O 1
ATOM 3934 N N . LYS A 1 508 ? -8.631 8.031 -16.073 1.00 83.88 508 LYS A N 1
ATOM 3935 C CA . LYS A 1 508 ? -10.048 7.784 -16.363 1.00 83.88 508 LYS A CA 1
ATOM 3936 C C . LYS A 1 508 ? -10.853 7.462 -15.106 1.00 83.88 508 LYS A C 1
ATOM 3938 O O . LYS A 1 508 ? -11.987 7.919 -14.978 1.00 83.88 508 LYS A O 1
ATOM 3943 N N . LEU A 1 509 ? -10.306 6.626 -14.223 1.00 81.62 509 LEU A N 1
ATOM 3944 C CA . LEU A 1 509 ? -10.990 6.178 -13.006 1.00 81.62 509 LEU A CA 1
ATOM 3945 C C . LEU A 1 509 ? -10.608 6.981 -11.759 1.00 81.62 509 LEU A C 1
ATOM 3947 O O . LEU A 1 509 ? -11.266 6.811 -10.734 1.00 81.62 509 LEU A O 1
ATOM 3951 N N . GLN A 1 510 ? -9.585 7.834 -11.854 1.00 77.50 510 GLN A N 1
ATOM 3952 C CA . GLN A 1 510 ? -9.063 8.683 -10.779 1.00 77.50 510 GLN A CA 1
ATOM 3953 C C . GLN A 1 510 ? -8.731 7.877 -9.512 1.00 77.50 510 GLN A C 1
ATOM 3955 O O . GLN A 1 510 ? -9.098 8.252 -8.399 1.00 77.50 510 GLN A O 1
ATOM 3960 N N . LYS A 1 511 ? -8.103 6.709 -9.699 1.00 79.69 511 LYS A N 1
ATOM 3961 C CA . LYS A 1 511 ? -7.692 5.796 -8.624 1.00 79.69 511 LYS A CA 1
ATOM 3962 C C . LYS A 1 511 ? -6.624 4.813 -9.094 1.00 79.69 511 LYS A C 1
ATOM 3964 O O . LYS A 1 511 ? -6.433 4.628 -10.296 1.00 79.69 511 LYS A O 1
ATOM 3969 N N . CYS A 1 512 ? -6.013 4.115 -8.141 1.00 86.19 512 CYS A N 1
ATOM 3970 C CA . CYS A 1 512 ? -5.129 2.989 -8.411 1.00 86.19 512 CYS A CA 1
ATOM 3971 C C . CYS A 1 512 ? -5.909 1.750 -8.866 1.00 86.19 512 CYS A C 1
ATOM 3973 O O . CYS A 1 512 ? -6.904 1.349 -8.253 1.00 86.19 512 CYS A O 1
ATOM 3975 N N . VAL A 1 513 ? -5.448 1.132 -9.948 1.00 89.00 513 VAL A N 1
ATOM 3976 C CA . VAL A 1 513 ? -6.115 0.045 -10.660 1.00 89.00 513 VAL A CA 1
ATOM 3977 C C . VAL A 1 513 ? -5.182 -1.150 -10.845 1.00 89.00 513 VAL A C 1
ATOM 3979 O O . VAL A 1 513 ? -3.977 -1.005 -11.033 1.00 89.00 513 VAL A O 1
ATOM 3982 N N . GLY A 1 514 ? -5.765 -2.343 -10.753 1.00 90.25 514 GLY A N 1
ATOM 3983 C CA . GLY A 1 514 ? -5.121 -3.626 -11.016 1.00 90.25 514 GLY A CA 1
ATOM 3984 C C . GLY A 1 514 ? -5.697 -4.317 -12.254 1.00 90.25 514 GLY A C 1
ATOM 3985 O O . GLY A 1 514 ? -6.685 -3.836 -12.811 1.00 90.25 514 GLY A O 1
ATOM 3986 N N . PRO A 1 515 ? -5.135 -5.468 -12.668 1.00 87.12 515 PRO A N 1
ATOM 3987 C CA . PRO A 1 515 ? -5.573 -6.185 -13.867 1.00 87.12 515 PRO A CA 1
ATOM 3988 C C . PRO A 1 515 ? -7.012 -6.720 -13.754 1.00 87.12 515 PRO A C 1
ATOM 3990 O O . PRO A 1 515 ? -7.663 -6.928 -14.768 1.00 87.12 515 PRO A O 1
ATOM 3993 N N . ASN A 1 516 ? -7.544 -6.868 -12.536 1.00 75.88 516 ASN A N 1
ATOM 3994 C CA . ASN A 1 516 ? -8.870 -7.436 -12.254 1.00 75.88 516 ASN A CA 1
ATOM 3995 C C . ASN A 1 516 ? -10.059 -6.468 -12.471 1.00 75.88 516 ASN A C 1
ATOM 3997 O O . ASN A 1 516 ? -11.142 -6.695 -11.936 1.00 75.88 516 ASN A O 1
ATOM 4001 N N . ILE A 1 517 ? -9.866 -5.352 -13.180 1.00 64.88 517 ILE A N 1
ATOM 4002 C CA . ILE A 1 517 ? -10.906 -4.325 -13.406 1.00 64.88 517 ILE A CA 1
ATOM 4003 C C . ILE A 1 517 ? -11.655 -4.523 -14.739 1.00 64.88 517 ILE A C 1
ATOM 4005 O O . ILE A 1 517 ? -12.659 -3.844 -14.974 1.00 64.88 517 ILE A O 1
ATOM 4009 N N . PHE A 1 518 ? -11.224 -5.479 -15.570 1.00 47.97 518 PHE A N 1
ATOM 4010 C CA . PHE A 1 518 ? -11.824 -5.795 -16.869 1.00 47.97 518 PHE A CA 1
ATOM 4011 C C . PHE A 1 518 ? -12.300 -7.240 -16.979 1.00 47.97 518 PHE A C 1
ATOM 4013 O O . PHE A 1 518 ? -11.613 -8.134 -16.439 1.00 47.97 518 PHE A O 1
#

Sequence (518 aa):
MSDFANFNLEATVANYTSHTPVPFSRLLKGETLSPTVSDPSKLLLTYNGGPVISNVEITTIWFDSTAQFQSDLVDFYNFVASSDYMNIFLQYTTPTQSIGRGSVVGQYAETRPIKTSLDDVVDIQPYLRELYTTGKINPNQNSYYAIHLAYGVNVTMQGGQSCVEFGGYHNAVLVGDISNTLDFIYYGVIPQCYEIPTVNYLLDATSHELAEAISDPIPGHGWYNNVPGPLTGEIGDICVQQGTFLTDSNGRKWEAQKMWSNIDQTCTVGKSTSPQVTTVAPLDPQYVTYTDGAPILQNVEITPIFYGPVTIATEVVAYYKALVKSHYMDLLSEYNTSNPPQTIGYGTVNDPYFETNPVPNLEYNSTLASYLRRLVRHNIINPNANSYYPIHFSAGVSMTINGRPLCPDYCAASSFVFVGDISSTQYLYFSLIGDQAGDCAVGCGLSPDPFHNTQAFASQQMVNAITNEYFAWNNPDFDVGTVSGMSCVGIQTPLEGGFVVQKIWSNKLQKCVGPNIF

pLDDT: mean 84.62, std 19.09, range [25.05, 98.88]